Protein AF-0000000085249997 (afdb_homodimer)

Solvent-accessible surface area (backbone atoms only — not comparable to full-atom values): 36277 Å² total; per-residue (Å²): 134,80,78,76,72,75,68,84,66,83,72,66,38,64,42,71,57,41,56,48,75,58,78,82,54,45,65,58,60,66,80,81,75,80,70,71,41,67,68,53,48,49,50,49,48,52,51,50,50,51,50,51,50,50,49,51,51,51,53,52,52,52,54,54,54,60,58,60,67,70,62,59,79,71,75,78,76,80,78,78,81,80,81,83,77,71,74,71,78,72,74,60,71,64,62,55,49,54,50,45,48,52,47,46,50,47,46,51,48,46,48,49,49,44,50,50,44,48,48,47,50,50,48,49,50,48,50,52,51,52,47,52,51,48,48,50,48,41,46,66,77,40,36,72,48,44,74,71,62,59,49,80,72,48,71,35,39,24,28,33,49,41,74,69,36,80,42,64,32,35,40,37,33,33,64,59,33,43,32,35,41,24,62,33,92,44,92,48,57,64,64,53,49,52,49,46,51,52,50,49,68,69,49,77,85,73,82,74,74,82,72,81,69,68,59,58,49,21,38,32,41,80,40,53,37,78,48,47,48,24,65,38,66,11,36,59,36,56,28,56,93,75,46,59,64,46,76,42,70,58,93,45,93,55,45,53,63,53,22,40,37,38,32,31,68,88,36,38,34,44,43,36,32,67,56,39,40,73,60,62,68,69,39,58,93,63,49,89,61,83,62,50,54,55,54,46,50,48,43,49,48,49,54,33,34,55,72,68,35,67,81,77,44,84,94,61,59,60,94,134,80,78,76,71,74,67,83,66,83,68,67,35,64,42,71,56,39,57,47,72,58,79,81,54,44,66,59,60,66,78,80,75,79,68,72,42,69,70,54,48,51,51,50,50,52,51,50,51,50,48,51,51,51,49,52,51,50,51,52,52,51,54,55,57,61,59,63,65,72,63,63,80,72,74,77,76,80,78,79,80,81,84,81,78,70,73,73,81,75,72,62,73,64,63,57,50,55,53,46,49,53,49,46,50,47,45,50,48,46,46,48,48,44,50,49,46,47,48,48,49,50,48,50,51,48,48,52,51,50,48,51,52,49,49,50,48,40,45,67,78,40,38,73,48,43,74,72,62,57,49,81,73,48,72,36,40,24,28,34,48,41,75,69,36,80,42,64,32,35,40,38,34,33,63,57,34,45,32,35,42,24,60,32,92,44,91,49,56,65,62,52,50,53,50,46,50,54,50,49,69,68,50,79,92,82,77,75,75,83,74,80,69,62,58,59,49,22,37,33,40,80,41,54,37,78,48,49,48,23,66,37,64,12,36,60,36,57,26,55,94,74,45,60,64,47,76,43,71,60,93,45,92,54,47,54,63,51,23,40,38,37,33,31,69,88,34,38,33,43,44,36,32,67,56,39,40,73,59,60,68,69,43,55,93,64,49,89,60,84,63,50,54,55,54,47,52,49,44,49,47,48,54,32,34,56,72,68,36,66,82,75,44,84,93,60,60,61,94

Radius of gyration: 37.28 Å; Cα contacts (8 Å, |Δi|>4): 793; chains: 2; bounding box: 126×103×104 Å

Organism: NCBI:txid5678

Sequence (638 aa):
MQQQQRQPGEHYVYVELLSLTYSGPAPAPAPACMDPTPDEQLRQAITHKKEMLKQKEAQQRQQLAQGAGQAHNPTSGTASGGGSFTKHLSVSAGEIFSNIKSSVSHAVLSLEKGATNVSTRTEEQMRQFEYQHDLDRFRLHFWELAEQGELLLGAYRCSAMHGGVQVNGHIQITRHYLCFFADTSSTITKTTDAVMDALASVRQPAGANPEGRHRPLGIKLVTPLVEIASIQPSVAHKTIDGQAPFFTLLPAATVCATALQVYTADKKLHQFLNFESLMSRASGALSELKASPLDQAYNYLDHAWREMVTVPLKGVEYAMQQQQRQPGEHYVYVELLSLTYSGPAPAPAPACMDPTPDEQLRQAITHKKEMLKQKEAQQRQQLAQGAGQAHNPTSGTASGGGSFTKHLSVSAGEIFSNIKSSVSHAVLSLEKGATNVSTRTEEQMRQFEYQHDLDRFRLHFWELAEQGELLLGAYRCSAMHGGVQVNGHIQITRHYLCFFADTSSTITKTTDAVMDALASVRQPAGANPEGRHRPLGIKLVTPLVEIASIQPSVAHKTIDGQAPFFTLLPAATVCATALQVYTADKKLHQFLNFESLMSRASGALSELKASPLDQAYNYLDHAWREMVTVPLKGVEYA

InterPro domains:
  IPR004182 GRAM domain [SM00568] (136-235)
  IPR011993 PH-like domain superfamily [G3DSA:2.30.29.30] (136-291)

Nearest PDB structures (foldseek):
  4tyz-assembly2_B  TM=8.347E-01  e=3.926E-06  Leishmania infantum
  1mi1-assembly1_A  TM=5.829E-01  e=4.538E-04  Homo sapiens
  5oc7-assembly3_D  TM=5.151E-01  e=1.173E-03  Homo sapiens
  5oc7-assembly3_A  TM=5.245E-01  e=5.016E-03  Homo sapiens
  3mpx-assembly1_A  TM=5.333E-01  e=6.131E-01  Homo sapiens

Foldseek 3Di:
DDPPPPDPPLPFAADAFAFDFDDDFAAAADPFDPDDAPVVLVVVVVVVVVVVVVVVVVVVVVVVVVVVVVPPPPPPDDDDDDDDDPPPCPVDPPVVVVVCVVVVVVVVVVVVCCVVVCVVVVLVVVVVVQVVVVVVVCCVPVVVCVVVPWDWDDKWWWWWDGPFDIATWMWIDTLWKTKTKGFPVPPCVVVVVVVVVVVVVVDDPDDDDPPCPSPNRTYMHIGTLLFWQYKAQWAFAQDPPRGRTDIDGDPDPPDDGFKMWIAGQVRTIIIIGDIDDPCCVPVPPNDPDPDGSVRSVVNSSSVSSCVVAPPNHPPGGHD/DDPPPPDPPLPFAADAFAFDFDDDFAAAADPFDPDDAPVVLVVVVVVVVVVVVVVVVVVVVVVVVVVVVPPPPPPPDDPDDDDDPPPDCPVDPPVVVVVCVVVVVVVVVVVVCCVVVVLVVVLVVVVVVQVVVVVVVCCVPVVVCVVVVWDWDDKWWWWWDGPFDIATWMWTDTLWKIKTKGFVVPVVVVVVVVVVVVVVVPDDDDDDDPPPPSPNRTYMHIGTLLFWQYKAQWAFAQDPPRGRTDIDGDPDPPDDGFKMWIAGQVRTIIIIGDIDDPCCVPVPPNDPDPDGSVRSVVNSSSVSSCVVAPPNHPPGGHD

pLDDT: mean 72.89, std 25.73, range [22.3, 98.69]

Secondary structure (DSSP, 8-state):
------------EEEEP--EE--SPBPPPPPPP-SPPHHHHHHHHHHHHHHHHHHHHHHHHHHHHHHHTTS---------------------HHHHHHHHHHHHHHHHHHHHHHHHHHHHHHHHHHHHHHHHHHHHHHHHH-HHHHHTTPPEEEEEEEEEEETTEEEEEEEEEESSEEEEEEETTSTTHHHHHHHHHHHHHHS------SS----EEEEEEEEEGGGEEEEEEEEEE-BGGGPPPEEEE-SSTTBPP-EEEEEETTSEEEEEEEEE-HHHHHHGGG-S--S-HHHHHHHHHHHHHHHHS-SSPTT--B-/------------EEEEP--EE--SPBPPPPPPP-SPPHHHHHHHHHHHHHHHHHHHHHHHHHHHHHHHTTS---------------------THHHHHHHHHHHHHHHHHHHHHHHHHHHHHHHHHHHHHHHHHHHHHHHH-HHHHHTTPPEEEEEEEEEEETTEEEEEEEEEESSEEEEEEETTSTTHHHHHHHHHHHHHHS--S-S-SS----EEEEEEEEEGGGEEEEEEEEEE-BGGGPPPEEEE-SSTTBPP-EEEEEETTSEEEEEEEEE-HHHHHHGGG-S--S-HHHHHHHHHHHHHHHHS-SSPTT--B-

Structure (mmCIF, N/CA/C/O backbone):
data_AF-0000000085249997-model_v1
#
loop_
_entity.id
_entity.type
_entity.pdbx_description
1 polymer 'GRAM domain-containing protein'
#
loop_
_atom_site.group_PDB
_atom_site.id
_atom_site.type_symbol
_atom_site.label_atom_id
_atom_site.label_alt_id
_atom_site.label_comp_id
_atom_site.label_asym_id
_atom_site.label_entity_id
_atom_site.label_seq_id
_atom_site.pdbx_PDB_ins_code
_atom_site.Cartn_x
_atom_site.Cartn_y
_atom_site.Cartn_z
_atom_site.occupancy
_atom_site.B_iso_or_equiv
_atom_site.auth_seq_id
_atom_site.auth_comp_id
_atom_site.auth_asym_id
_atom_site.auth_atom_id
_atom_site.pdbx_PDB_model_num
ATOM 1 N N . MET A 1 1 ? -9.969 60.281 6.465 1 24.48 1 MET A N 1
ATOM 2 C CA . MET A 1 1 ? -9.508 58.938 6.141 1 24.48 1 MET A CA 1
ATOM 3 C C . MET A 1 1 ? -10.641 57.906 6.293 1 24.48 1 MET A C 1
ATOM 5 O O . MET A 1 1 ? -11.141 57.688 7.398 1 24.48 1 MET A O 1
ATOM 9 N N . GLN A 1 2 ? -11.523 57.719 5.359 1 28.5 2 GLN A N 1
ATOM 10 C CA . GLN A 1 2 ? -12.766 56.969 5.328 1 28.5 2 GLN A CA 1
ATOM 11 C C . GLN A 1 2 ? -12.516 55.5 5.551 1 28.5 2 GLN A C 1
ATOM 13 O O . GLN A 1 2 ? -11.594 54.906 4.965 1 28.5 2 GLN A O 1
ATOM 18 N N . GLN A 1 3 ? -12.812 54.906 6.738 1 28.53 3 GLN A N 1
ATOM 19 C CA . GLN A 1 3 ? -12.781 53.5 7.129 1 28.53 3 GLN A CA 1
ATOM 20 C C . GLN A 1 3 ? -13.453 52.625 6.07 1 28.53 3 GLN A C 1
ATOM 22 O O . GLN A 1 3 ? -14.641 52.75 5.801 1 28.53 3 GLN A O 1
ATOM 27 N N . GLN A 1 4 ? -12.797 52.344 4.941 1 31.59 4 GLN A N 1
ATOM 28 C CA . GLN A 1 4 ? -13.367 51.406 3.986 1 31.59 4 GLN A CA 1
ATOM 29 C C . GLN A 1 4 ? -14.008 50.219 4.703 1 31.59 4 GLN A C 1
ATOM 31 O O . GLN A 1 4 ? -13.336 49.5 5.422 1 31.59 4 GLN A O 1
ATOM 36 N N . GLN A 1 5 ? -15.227 50.281 5.113 1 32.47 5 GLN A N 1
ATOM 37 C CA . GLN A 1 5 ? -16.078 49.188 5.594 1 32.47 5 GLN A CA 1
ATOM 38 C C . GLN A 1 5 ? -15.867 47.906 4.781 1 32.47 5 GLN A C 1
ATOM 40 O O . GLN A 1 5 ? -16.094 47.906 3.568 1 32.47 5 GLN A O 1
ATOM 45 N N . ARG A 1 6 ? -14.867 47.125 5.109 1 37.16 6 ARG A N 1
ATOM 46 C CA . ARG A 1 6 ? -14.695 45.812 4.488 1 37.16 6 ARG A CA 1
ATOM 47 C C . ARG A 1 6 ? -16.047 45.125 4.25 1 37.16 6 ARG A C 1
ATOM 49 O O . ARG A 1 6 ? -16.938 45.188 5.105 1 37.16 6 ARG A O 1
ATOM 56 N N . GLN A 1 7 ? -16.578 45.188 3.039 1 36.66 7 GLN A N 1
ATOM 57 C CA . GLN A 1 7 ? -17.734 44.438 2.605 1 36.66 7 GLN A CA 1
ATOM 58 C C . GLN A 1 7 ? -17.828 43.094 3.332 1 36.66 7 GLN A C 1
ATOM 60 O O . GLN A 1 7 ? -16.797 42.5 3.693 1 36.66 7 GLN A O 1
ATOM 65 N N . PRO A 1 8 ? -18.891 42.812 4.031 1 36.88 8 PRO A N 1
ATOM 66 C CA . PRO A 1 8 ? -19.125 41.531 4.668 1 36.88 8 PRO A CA 1
ATOM 67 C C . PRO A 1 8 ? -18.641 40.344 3.818 1 36.88 8 PRO A C 1
ATOM 69 O O . PRO A 1 8 ? -19.047 40.219 2.664 1 36.88 8 PRO A O 1
ATOM 72 N N . GLY A 1 9 ? -17.328 40.031 3.646 1 37.44 9 GLY A N 1
ATOM 73 C CA . GLY A 1 9 ? -16.766 38.938 2.906 1 37.44 9 GLY A CA 1
ATOM 74 C C . GLY A 1 9 ? -17.703 37.75 2.818 1 37.44 9 GLY A C 1
ATOM 75 O O . GLY A 1 9 ? -18.594 37.594 3.656 1 37.44 9 GLY A O 1
ATOM 76 N N . GLU A 1 10 ? -18.172 37.375 1.608 1 43.97 10 GLU A N 1
ATOM 77 C CA . GLU A 1 10 ? -18.922 36.156 1.321 1 43.97 10 GLU A CA 1
ATOM 78 C C . GLU A 1 10 ? -18.578 35.031 2.318 1 43.97 10 GLU A C 1
ATOM 80 O O . GLU A 1 10 ? -17.438 34.594 2.389 1 43.97 10 GLU A O 1
ATOM 85 N N . HIS A 1 11 ? -19.094 35.094 3.512 1 48.47 11 HIS A N 1
ATOM 86 C CA . HIS A 1 11 ? -18.938 34.062 4.551 1 48.47 11 HIS A CA 1
ATOM 87 C C . HIS A 1 11 ? -19.172 32.688 3.992 1 48.47 11 HIS A C 1
ATOM 89 O O . HIS A 1 11 ? -20.25 32.375 3.467 1 48.47 11 HIS A O 1
ATOM 95 N N . TYR A 1 12 ? -18.203 32.125 3.381 1 56.78 12 TYR A N 1
ATOM 96 C CA . TYR A 1 12 ? -18.281 30.734 2.926 1 56.78 12 TYR A CA 1
ATOM 97 C C . TYR A 1 12 ? -18.828 29.828 4.02 1 56.78 12 TYR A C 1
ATOM 99 O O . TYR A 1 12 ? -18.578 30.047 5.207 1 56.78 12 TYR A O 1
ATOM 107 N N . VAL A 1 13 ? -20.016 29.234 3.748 1 67.31 13 VAL A N 1
ATOM 108 C CA . VAL A 1 13 ? -20.609 28.281 4.668 1 67.31 13 VAL A CA 1
ATOM 109 C C . VAL A 1 13 ? -19.922 26.922 4.543 1 67.31 13 VAL A C 1
ATOM 111 O O . VAL A 1 13 ? -19.797 26.391 3.439 1 67.31 13 VAL A O 1
ATOM 114 N N . TYR A 1 14 ? -19.141 26.578 5.602 1 77.75 14 TYR A N 1
ATOM 115 C CA . TYR A 1 14 ? -18.469 25.297 5.621 1 77.75 14 TYR A CA 1
ATOM 116 C C . TYR A 1 14 ? -19.25 24.281 6.445 1 77.75 14 TYR A C 1
ATOM 118 O O . TYR A 1 14 ? -19.922 24.641 7.406 1 77.75 14 TYR A O 1
ATOM 126 N N . VAL A 1 15 ? -19.266 23.062 5.902 1 82.38 15 VAL A N 1
ATOM 127 C CA . VAL A 1 15 ? -19.734 21.938 6.711 1 82.38 15 VAL A CA 1
ATOM 128 C C . VAL A 1 15 ? -18.562 21.312 7.457 1 82.38 15 VAL A C 1
ATOM 130 O O . VAL A 1 15 ? -17.453 21.219 6.918 1 82.38 15 VAL A O 1
ATOM 133 N N . GLU A 1 16 ? -18.812 20.891 8.633 1 89.31 16 GLU A N 1
ATOM 134 C CA . GLU A 1 16 ? -17.766 20.266 9.445 1 89.31 16 GLU A CA 1
ATOM 135 C C . GLU A 1 16 ? -17.438 18.875 8.938 1 89.31 16 GLU A C 1
ATOM 137 O O . GLU A 1 16 ? -18.344 18.109 8.57 1 89.31 16 GLU A O 1
ATOM 142 N N . LEU A 1 17 ? -16.203 18.578 8.836 1 91 17 LEU A N 1
ATOM 143 C CA . LEU A 1 17 ? -15.773 17.219 8.477 1 91 17 LEU A CA 1
ATOM 144 C C . LEU A 1 17 ? -16.359 16.203 9.438 1 91 17 LEU A C 1
ATOM 146 O O . LEU A 1 17 ? -16.266 16.344 10.656 1 91 17 LEU A O 1
ATOM 150 N N . LEU A 1 18 ? -16.984 15.211 8.906 1 89.25 18 LEU A N 1
ATOM 151 C CA . LEU A 1 18 ? -17.562 14.141 9.711 1 89.25 18 LEU A CA 1
ATOM 152 C C . LEU A 1 18 ? -16.516 13.086 10.055 1 89.25 18 LEU A C 1
ATOM 154 O O . LEU A 1 18 ? -16.141 12.281 9.195 1 89.25 18 LEU A O 1
ATOM 158 N N . SER A 1 19 ? -16.062 13.172 11.258 1 90 19 SER A N 1
ATOM 159 C CA . SER A 1 19 ? -15.062 12.227 11.727 1 90 19 SER A CA 1
ATOM 160 C C . SER A 1 19 ? -15.719 10.969 12.305 1 90 19 SER A C 1
ATOM 162 O O . SER A 1 19 ? -16.906 10.977 12.625 1 90 19 SER A O 1
ATOM 164 N N . LEU A 1 20 ? -14.953 9.938 12.438 1 92.75 20 LEU A N 1
ATOM 165 C CA . LEU A 1 20 ? -15.391 8.719 13.102 1 92.75 20 LEU A CA 1
ATOM 166 C C . LEU A 1 20 ? -15.281 8.852 14.617 1 92.75 20 LEU A C 1
ATOM 168 O O . LEU A 1 20 ? -14.633 9.773 15.117 1 92.75 20 LEU A O 1
ATOM 172 N N . THR A 1 21 ? -16.047 8.023 15.273 1 95.06 21 THR A N 1
ATOM 173 C CA . THR A 1 21 ? -15.914 7.902 16.719 1 95.06 21 THR A CA 1
ATOM 174 C C . THR A 1 21 ? -15.219 6.594 17.094 1 95.06 21 THR A C 1
ATOM 176 O O . THR A 1 21 ? -15.523 5.543 16.531 1 95.06 21 THR A O 1
ATOM 179 N N . TYR A 1 22 ? -14.227 6.676 17.891 1 94.44 22 TYR A N 1
ATOM 180 C CA . TYR A 1 22 ? -13.57 5.445 18.312 1 94.44 22 TYR A CA 1
ATOM 181 C C . TYR A 1 22 ? -14.023 5.027 19.703 1 94.44 22 TYR A C 1
ATOM 183 O O . TYR A 1 22 ? -14.414 5.871 20.516 1 94.44 22 TYR A O 1
ATOM 191 N N . SER A 1 23 ? -14.008 3.672 19.812 1 93.25 23 SER A N 1
ATOM 192 C CA . SER A 1 23 ? -14.391 3.092 21.094 1 93.25 23 SER A CA 1
ATOM 193 C C . SER A 1 23 ? -13.172 2.541 21.844 1 93.25 23 SER A C 1
ATOM 195 O O . SER A 1 23 ? -12.18 2.162 21.219 1 93.25 23 SER A O 1
ATOM 197 N N . GLY A 1 24 ? -13.227 2.59 23.203 1 94.19 24 GLY A N 1
ATOM 198 C CA . GLY A 1 24 ? -12.125 2.061 23.984 1 94.19 24 GLY A CA 1
ATOM 199 C C . GLY A 1 24 ? -11.008 3.066 24.188 1 94.19 24 GLY A C 1
ATOM 200 O O . GLY A 1 24 ? -11.211 4.27 24.031 1 94.19 24 GLY A O 1
ATOM 201 N N . PRO A 1 25 ? -9.836 2.564 24.641 1 97.12 25 PRO A N 1
ATOM 202 C CA . PRO A 1 25 ? -8.719 3.473 24.906 1 97.12 25 PRO A CA 1
ATOM 203 C C . PRO A 1 25 ? -8.055 3.963 23.609 1 97.12 25 PRO A C 1
ATOM 205 O O . PRO A 1 25 ? -8.117 3.285 22.578 1 97.12 25 PRO A O 1
ATOM 208 N N . ALA A 1 26 ? -7.52 5.168 23.625 1 97.56 26 ALA A N 1
ATOM 209 C CA . ALA A 1 26 ? -6.723 5.676 22.5 1 97.56 26 ALA A CA 1
ATOM 210 C C . ALA A 1 26 ? -5.387 4.945 22.406 1 97.56 26 ALA A C 1
ATOM 212 O O . ALA A 1 26 ? -4.848 4.488 23.422 1 97.56 26 ALA A O 1
ATOM 213 N N . PRO A 1 27 ? -4.879 4.754 21.219 1 97.81 27 PRO A N 1
ATOM 214 C CA . PRO A 1 27 ? -3.533 4.188 21.109 1 97.81 27 PRO A CA 1
ATOM 215 C C . PRO A 1 27 ? -2.477 5.055 21.797 1 97.81 27 PRO A C 1
ATOM 217 O O . PRO A 1 27 ? -2.557 6.285 21.75 1 97.81 27 PRO A O 1
ATOM 220 N N . ALA A 1 28 ? -1.538 4.449 22.375 1 97.38 28 ALA A N 1
ATOM 221 C CA . ALA A 1 28 ? -0.458 5.18 23.047 1 97.38 28 ALA A CA 1
ATOM 222 C C . ALA A 1 28 ? 0.344 6 22.031 1 97.38 28 ALA A C 1
ATOM 224 O O . ALA A 1 28 ? 0.698 5.504 20.969 1 97.38 28 ALA A O 1
ATOM 225 N N . PRO A 1 29 ? 0.607 7.258 22.375 1 96.81 29 PRO A N 1
ATOM 226 C CA . PRO A 1 29 ? 1.409 8.078 21.453 1 96.81 29 PRO A CA 1
ATOM 227 C C . PRO A 1 29 ? 2.805 7.504 21.219 1 96.81 29 PRO A C 1
ATOM 229 O O . PRO A 1 29 ? 3.398 6.926 22.141 1 96.81 29 PRO A O 1
ATOM 232 N N . ALA A 1 30 ? 3.27 7.629 20.016 1 93.94 30 ALA A N 1
ATOM 233 C CA . ALA A 1 30 ? 4.641 7.242 19.688 1 93.94 30 ALA A CA 1
ATOM 234 C C . ALA A 1 30 ? 5.648 8.141 20.406 1 93.94 30 ALA A C 1
ATOM 236 O O . ALA A 1 30 ? 5.297 9.219 20.875 1 93.94 30 ALA A O 1
ATOM 237 N N . PRO A 1 31 ? 6.859 7.652 20.5 1 93.25 31 PRO A N 1
ATOM 238 C CA . PRO A 1 31 ? 7.891 8.539 21.047 1 93.25 31 PRO A CA 1
ATOM 239 C C . PRO A 1 31 ? 8.039 9.836 20.25 1 93.25 31 PRO A C 1
ATOM 241 O O . PRO A 1 31 ? 7.711 9.875 19.062 1 93.25 31 PRO A O 1
ATOM 244 N N . ALA A 1 32 ? 8.516 10.82 20.906 1 96 32 ALA A N 1
ATOM 245 C CA . ALA A 1 32 ? 8.641 12.141 20.281 1 96 32 ALA A CA 1
ATOM 246 C C . ALA A 1 32 ? 9.539 12.086 19.047 1 96 32 ALA A C 1
ATOM 248 O O . ALA A 1 32 ? 10.57 11.406 19.047 1 96 32 ALA A O 1
ATOM 249 N N . CYS A 1 33 ? 9.086 12.766 18.078 1 94.5 33 CYS A N 1
ATOM 250 C CA . CYS A 1 33 ? 9.93 12.945 16.906 1 94.5 33 CYS A CA 1
ATOM 251 C C . CYS A 1 33 ? 11.164 13.773 17.234 1 94.5 33 CYS A C 1
ATOM 253 O O . CYS A 1 33 ? 11.047 14.938 17.656 1 94.5 33 CYS A O 1
ATOM 255 N N . MET A 1 34 ? 12.281 13.273 16.984 1 92.19 34 MET A N 1
ATOM 256 C CA . MET A 1 34 ? 13.516 13.945 17.375 1 92.19 34 MET A CA 1
ATOM 257 C C . MET A 1 34 ? 14.133 14.688 16.188 1 92.19 34 MET A C 1
ATOM 259 O O . MET A 1 34 ? 15.023 15.516 16.375 1 92.19 34 MET A O 1
ATOM 263 N N . ASP A 1 35 ? 13.727 14.43 15.062 1 92.19 35 ASP A N 1
ATOM 264 C CA . ASP A 1 35 ? 14.227 15.133 13.883 1 92.19 35 ASP A CA 1
ATOM 265 C C . ASP A 1 35 ? 13.805 16.609 13.898 1 92.19 35 ASP A C 1
ATOM 267 O O . ASP A 1 35 ? 12.672 16.922 14.273 1 92.19 35 ASP A O 1
ATOM 271 N N . PRO A 1 36 ? 14.695 17.422 13.461 1 93.38 36 PRO A N 1
ATOM 272 C CA . PRO A 1 36 ? 14.266 18.828 13.328 1 93.38 36 PRO A CA 1
ATOM 273 C C . PRO A 1 36 ? 13.094 19 12.367 1 93.38 36 PRO A C 1
ATOM 275 O O . PRO A 1 36 ? 12.891 18.156 11.484 1 93.38 36 PRO A O 1
ATOM 278 N N . THR A 1 37 ? 12.344 20.062 12.578 1 93.31 37 THR A N 1
ATOM 279 C CA . THR A 1 37 ? 11.234 20.344 11.672 1 93.31 37 THR A CA 1
ATOM 280 C C . THR A 1 37 ? 11.742 20.594 10.258 1 93.31 37 THR A C 1
ATOM 282 O O . THR A 1 37 ? 12.914 20.906 10.062 1 93.31 37 THR A O 1
ATOM 285 N N . PRO A 1 38 ? 10.875 20.406 9.32 1 87.94 38 PRO A N 1
ATOM 286 C CA . PRO A 1 38 ? 11.289 20.625 7.938 1 87.94 38 PRO A CA 1
ATOM 287 C C . PRO A 1 38 ? 11.883 22.016 7.707 1 87.94 38 PRO A C 1
ATOM 289 O O . PRO A 1 38 ? 12.844 22.156 6.949 1 87.94 38 PRO A O 1
ATOM 292 N N . ASP A 1 39 ? 11.344 23.031 8.32 1 86.25 39 ASP A N 1
ATOM 293 C CA . ASP A 1 39 ? 11.898 24.375 8.211 1 86.25 39 ASP A CA 1
ATOM 294 C C . ASP A 1 39 ? 13.32 24.438 8.766 1 86.25 39 ASP A C 1
ATOM 296 O O . ASP A 1 39 ? 14.195 25.062 8.18 1 86.25 39 ASP A O 1
ATOM 300 N N . GLU A 1 40 ? 13.484 23.828 9.852 1 89 40 GLU A N 1
ATOM 301 C CA . GLU A 1 40 ? 14.805 23.797 10.477 1 89 40 GLU A CA 1
ATOM 302 C C . GLU A 1 40 ? 15.812 23.047 9.602 1 89 40 GLU A C 1
ATOM 304 O O . GLU A 1 40 ? 16.969 23.469 9.477 1 89 40 GLU A O 1
ATOM 309 N N . GLN A 1 41 ? 15.344 22 9.086 1 87 41 GLN A N 1
ATOM 310 C CA . GLN A 1 41 ? 16.203 21.219 8.195 1 87 41 GLN A CA 1
ATOM 311 C C . GLN A 1 41 ? 16.609 22.047 6.98 1 87 41 GLN A C 1
ATOM 313 O O . GLN A 1 41 ? 17.766 21.969 6.543 1 87 41 GLN A O 1
ATOM 318 N N . LEU A 1 42 ? 15.703 22.703 6.457 1 81.75 42 LEU A N 1
ATOM 319 C CA . LEU A 1 42 ? 15.984 23.547 5.301 1 81.75 42 LEU A CA 1
ATOM 320 C C . LEU A 1 42 ? 16.984 24.641 5.66 1 81.75 42 LEU A C 1
ATOM 322 O O . LEU A 1 42 ? 17.922 24.906 4.895 1 81.75 42 LEU A O 1
ATOM 326 N N . ARG A 1 43 ? 16.828 25.281 6.77 1 83.69 43 ARG A N 1
ATOM 327 C CA . ARG A 1 43 ? 17.75 26.312 7.227 1 83.69 43 ARG A CA 1
ATOM 328 C C . ARG A 1 43 ? 19.156 25.766 7.41 1 83.69 43 ARG A C 1
ATOM 330 O O . ARG A 1 43 ? 20.141 26.406 7.02 1 83.69 43 ARG A O 1
ATOM 337 N N . GLN A 1 44 ? 19.141 24.609 7.941 1 85.5 44 GLN A N 1
ATOM 338 C CA . GLN A 1 44 ? 20.438 23.969 8.141 1 85.5 44 GLN A CA 1
ATOM 339 C C . GLN A 1 44 ? 21.109 23.656 6.809 1 85.5 44 GLN A C 1
ATOM 341 O O . GLN A 1 44 ? 22.312 23.812 6.664 1 85.5 44 GLN A O 1
ATOM 346 N N . ALA A 1 45 ? 20.312 23.25 5.93 1 81.31 45 ALA A N 1
ATOM 347 C CA . ALA A 1 45 ? 20.844 22.922 4.613 1 81.31 45 ALA A CA 1
ATOM 348 C C . ALA A 1 45 ? 21.391 24.156 3.908 1 81.31 45 ALA A C 1
ATOM 350 O O . ALA A 1 45 ? 22.453 24.109 3.273 1 81.31 45 ALA A O 1
ATOM 351 N N . ILE A 1 46 ? 20.781 25.219 3.996 1 76.81 46 ILE A N 1
ATOM 352 C CA . ILE A 1 46 ? 21.203 26.469 3.379 1 76.81 46 ILE A CA 1
ATOM 353 C C . ILE A 1 46 ? 22.484 26.969 4.035 1 76.81 46 ILE A C 1
ATOM 355 O O . ILE A 1 46 ? 23.406 27.422 3.35 1 76.81 46 ILE A O 1
ATOM 359 N N . THR A 1 47 ? 22.453 26.844 5.324 1 83.06 47 THR A N 1
ATOM 360 C CA . THR A 1 47 ? 23.625 27.281 6.055 1 83.06 47 THR A CA 1
ATOM 361 C C . THR A 1 47 ? 24.844 26.438 5.672 1 83.06 47 THR A C 1
ATOM 363 O O . THR A 1 47 ? 25.938 26.969 5.473 1 83.06 47 THR A O 1
ATOM 366 N N . HIS A 1 48 ? 24.594 25.188 5.578 1 83.94 48 HIS A N 1
ATOM 367 C CA . HIS A 1 48 ? 25.688 24.281 5.203 1 83.94 48 HIS A CA 1
ATOM 368 C C . HIS A 1 48 ? 26.188 24.594 3.797 1 83.94 48 HIS A C 1
ATOM 370 O O . HIS A 1 48 ? 27.391 24.594 3.557 1 83.94 48 HIS A O 1
ATOM 376 N N . LYS A 1 49 ? 25.328 24.766 2.928 1 77.81 49 LYS A N 1
ATOM 377 C CA . LYS A 1 49 ? 25.703 25.094 1.554 1 77.81 49 LYS A CA 1
ATOM 378 C C . LYS A 1 49 ? 26.469 26.406 1.488 1 77.81 49 LYS A C 1
ATOM 380 O O . LYS A 1 49 ? 27.453 26.516 0.745 1 77.81 49 LYS A O 1
ATOM 385 N N . LYS A 1 50 ? 26.109 27.312 2.225 1 80.5 50 LYS A N 1
ATOM 386 C CA . LYS A 1 50 ? 26.797 28.594 2.273 1 80.5 50 LYS A CA 1
ATOM 387 C C . LYS A 1 50 ? 28.203 28.438 2.844 1 80.5 50 LYS A C 1
ATOM 389 O O . LYS A 1 50 ? 29.141 29.062 2.348 1 80.5 50 LYS A O 1
ATOM 394 N N . GLU A 1 51 ? 28.234 27.641 3.814 1 84.88 51 GLU A N 1
ATOM 395 C CA . GLU A 1 51 ? 29.547 27.391 4.414 1 84.88 51 GLU A CA 1
ATOM 396 C C . GLU A 1 51 ? 30.469 26.672 3.439 1 84.88 51 GLU A C 1
ATOM 398 O O . GLU A 1 51 ? 31.656 27 3.35 1 84.88 51 GLU A O 1
ATOM 403 N N . MET A 1 52 ? 29.922 25.797 2.793 1 83.94 52 MET A N 1
ATOM 404 C CA . MET A 1 52 ? 30.703 25.062 1.805 1 83.94 52 MET A CA 1
ATOM 405 C C . MET A 1 52 ? 31.156 25.984 0.682 1 83.94 52 MET A C 1
ATOM 407 O O . MET A 1 52 ? 32.312 25.891 0.214 1 83.94 52 MET A O 1
ATOM 411 N N . LEU A 1 53 ? 30.375 26.828 0.246 1 78.69 53 LEU A N 1
ATOM 412 C CA . LEU A 1 53 ? 30.719 27.812 -0.786 1 78.69 53 LEU A CA 1
ATOM 413 C C . LEU A 1 53 ? 31.781 28.766 -0.292 1 78.69 53 LEU A C 1
ATOM 415 O O . LEU A 1 53 ? 32.719 29.109 -1.036 1 78.69 53 LEU A O 1
ATOM 419 N N . LYS A 1 54 ? 31.656 29.125 0.938 1 83.06 54 LYS A N 1
ATOM 420 C CA . LYS A 1 54 ? 32.656 30.016 1.533 1 83.06 54 LYS A CA 1
ATOM 421 C C . LYS A 1 54 ? 34.031 29.328 1.623 1 83.06 54 LYS A C 1
ATOM 423 O O . LYS A 1 54 ? 35.062 29.938 1.354 1 83.06 54 LYS A O 1
ATOM 428 N N . GLN A 1 55 ? 33.906 28.062 1.953 1 84.31 55 GLN A N 1
ATOM 429 C CA . GLN A 1 55 ? 35.156 27.297 2.043 1 84.31 55 GLN A CA 1
ATOM 430 C C . GLN A 1 55 ? 35.812 27.125 0.669 1 84.31 55 GLN A C 1
ATOM 432 O O . GLN A 1 55 ? 37.031 27.25 0.528 1 84.31 55 GLN A O 1
ATOM 437 N N . LYS A 1 56 ? 35.031 26.844 -0.223 1 78.88 56 LYS A N 1
ATOM 438 C CA . LYS A 1 56 ? 35.531 26.703 -1.584 1 78.88 56 LYS A CA 1
ATOM 439 C C . LYS A 1 56 ? 36.125 28.016 -2.098 1 78.88 56 LYS A C 1
ATOM 441 O O . LYS A 1 56 ? 37.188 28 -2.756 1 78.88 56 LYS A O 1
ATOM 446 N N . GLU A 1 57 ? 35.469 29.094 -1.846 1 81.06 57 GLU A N 1
ATOM 447 C CA . GLU A 1 57 ? 35.969 30.422 -2.225 1 81.06 57 GLU A CA 1
ATOM 448 C C . GLU A 1 57 ? 37.281 30.75 -1.51 1 81.06 57 GLU A C 1
ATOM 450 O O . GLU A 1 57 ? 38.188 31.312 -2.109 1 81.06 57 GLU A O 1
ATOM 455 N N . ALA A 1 58 ? 37.344 30.359 -0.335 1 84.62 58 ALA A N 1
ATOM 456 C CA . ALA A 1 58 ? 38.562 30.578 0.425 1 84.62 58 ALA A CA 1
ATOM 457 C C . ALA A 1 58 ? 39.719 29.75 -0.134 1 84.62 58 ALA A C 1
ATOM 459 O O . ALA A 1 58 ? 40.875 30.234 -0.232 1 84.62 58 ALA A O 1
ATOM 460 N N . GLN A 1 59 ? 39.406 28.547 -0.451 1 82.31 59 GLN A N 1
ATOM 461 C CA . GLN A 1 59 ? 40.406 27.672 -1.04 1 82.31 59 GLN A CA 1
ATOM 462 C C . GLN A 1 59 ? 40.875 28.203 -2.389 1 82.31 59 GLN A C 1
ATOM 464 O O . GLN A 1 59 ? 42.094 28.156 -2.699 1 82.31 59 GLN A O 1
ATOM 469 N N . GLN A 1 60 ? 40 28.688 -3.131 1 76.81 60 GLN A N 1
ATOM 470 C CA . GLN A 1 60 ? 40.344 29.25 -4.43 1 76.81 60 GLN A CA 1
ATOM 471 C C . GLN A 1 60 ? 41.188 30.516 -4.273 1 76.81 60 GLN A C 1
ATOM 473 O O . GLN A 1 60 ? 42.125 30.734 -5.027 1 76.81 60 GLN A O 1
ATOM 478 N N . ARG A 1 61 ? 40.906 31.312 -3.344 1 78.31 61 ARG A N 1
ATOM 479 C CA . ARG A 1 61 ? 41.656 32.531 -3.078 1 78.31 61 ARG A CA 1
ATOM 480 C C . ARG A 1 61 ? 43.062 32.188 -2.598 1 78.31 61 ARG A C 1
ATOM 482 O O . ARG A 1 61 ? 44.031 32.844 -2.99 1 78.31 61 ARG A O 1
ATOM 489 N N . GLN A 1 62 ? 43.188 31.141 -1.877 1 81.19 62 GLN A N 1
ATOM 490 C CA . GLN A 1 62 ? 44.5 30.703 -1.397 1 81.19 62 GLN A CA 1
ATOM 491 C C . GLN A 1 62 ? 45.344 30.141 -2.535 1 81.19 62 GLN A C 1
ATOM 493 O O . GLN A 1 62 ? 46.562 30.391 -2.598 1 81.19 62 GLN A O 1
ATOM 498 N N . GLN A 1 63 ? 44.75 29.438 -3.393 1 76.31 63 GLN A N 1
ATOM 499 C CA . GLN A 1 63 ? 45.469 28.891 -4.543 1 76.31 63 GLN A CA 1
ATOM 500 C C . GLN A 1 63 ? 45.906 30 -5.484 1 76.31 63 GLN A C 1
ATOM 502 O O . GLN A 1 63 ? 47.031 29.953 -6.031 1 76.31 63 GLN A O 1
ATOM 507 N N . LEU A 1 64 ? 45.156 30.969 -5.652 1 69 64 LEU A N 1
ATOM 508 C CA . LEU A 1 64 ? 45.5 32.125 -6.484 1 69 64 LEU A CA 1
ATOM 509 C C . LEU A 1 64 ? 46.594 32.938 -5.832 1 69 64 LEU A C 1
ATOM 511 O O . LEU A 1 64 ? 47.5 33.438 -6.52 1 69 64 LEU A O 1
ATOM 515 N N . ALA A 1 65 ? 46.656 33.031 -4.598 1 69.56 65 ALA A N 1
ATOM 516 C CA . ALA A 1 65 ? 47.656 33.781 -3.871 1 69.56 65 ALA A CA 1
ATOM 517 C C . ALA A 1 65 ? 49 33.062 -3.881 1 69.56 65 ALA A C 1
ATOM 519 O O . ALA A 1 65 ? 50.062 33.688 -3.953 1 69.56 65 ALA A O 1
ATOM 520 N N . GLN A 1 66 ? 48.938 31.75 -3.871 1 66.81 66 GLN A N 1
ATOM 521 C CA . GLN A 1 66 ? 50.188 30.969 -3.93 1 66.81 66 GLN A CA 1
ATOM 522 C C . GLN A 1 66 ? 50.781 30.984 -5.332 1 66.81 66 GLN A C 1
ATOM 524 O O . GLN A 1 66 ? 52 30.938 -5.496 1 66.81 66 GLN A O 1
ATOM 529 N N . GLY A 1 67 ? 50.031 31.094 -6.258 1 60.84 67 GLY A N 1
ATOM 530 C CA . GLY A 1 67 ? 50.5 31.156 -7.629 1 60.84 67 GLY A CA 1
ATOM 531 C C . GLY A 1 67 ? 51.062 32.5 -8 1 60.84 67 GLY A C 1
ATOM 532 O O . GLY A 1 67 ? 52 32.625 -8.812 1 60.84 67 GLY A O 1
ATOM 533 N N . ALA A 1 68 ? 50.719 33.594 -7.504 1 58.09 68 ALA A N 1
ATOM 534 C CA . ALA A 1 68 ? 51.188 34.938 -7.82 1 58.09 68 ALA A CA 1
ATOM 535 C C . ALA A 1 68 ? 52.531 35.219 -7.172 1 58.09 68 ALA A C 1
ATOM 537 O O . ALA A 1 68 ? 53.281 36.094 -7.625 1 58.09 68 ALA A O 1
ATOM 538 N N . GLY A 1 69 ? 52.906 34.594 -6.125 1 53.47 69 GLY A N 1
ATOM 539 C CA . GLY A 1 69 ? 54.219 34.844 -5.5 1 53.47 69 GLY A CA 1
ATOM 540 C C . GLY A 1 69 ? 55.375 34.312 -6.324 1 53.47 69 GLY A C 1
ATOM 541 O O . GLY A 1 69 ? 56.531 34.688 -6.055 1 53.47 69 GLY A O 1
ATOM 542 N N . GLN A 1 70 ? 55.156 33.281 -7.047 1 44.91 70 GLN A N 1
ATOM 543 C CA . GLN A 1 70 ? 56.375 32.781 -7.723 1 44.91 70 GLN A CA 1
ATOM 544 C C . GLN A 1 70 ? 56.688 33.656 -8.945 1 44.91 70 GLN A C 1
ATOM 546 O O . GLN A 1 70 ? 57.656 33.375 -9.656 1 44.91 70 GLN A O 1
ATOM 551 N N . ALA A 1 71 ? 55.781 34.531 -9.352 1 42.59 71 ALA A N 1
ATOM 552 C CA . ALA A 1 71 ? 56.125 35.094 -10.656 1 42.59 71 ALA A CA 1
ATOM 553 C C . ALA A 1 71 ? 57.156 36.219 -10.516 1 42.59 71 ALA A C 1
ATOM 555 O O . ALA A 1 71 ? 57.656 36.719 -11.516 1 42.59 71 ALA A O 1
ATOM 556 N N . HIS A 1 72 ? 57.406 36.812 -9.328 1 38.97 72 HIS A N 1
ATOM 557 C CA . HIS A 1 72 ? 57.875 38.156 -9.633 1 38.97 72 HIS A CA 1
ATOM 558 C C . HIS A 1 72 ? 59.344 38.125 -10.016 1 38.97 72 HIS A C 1
ATOM 560 O O . HIS A 1 72 ? 59.969 39.188 -10.141 1 38.97 72 HIS A O 1
ATOM 566 N N . ASN A 1 73 ? 60.125 37.094 -9.758 1 35.94 73 ASN A N 1
ATOM 567 C CA . ASN A 1 73 ? 61.469 37.688 -9.742 1 35.94 73 ASN A CA 1
ATOM 568 C C . ASN A 1 73 ? 61.875 38.188 -11.125 1 35.94 73 ASN A C 1
ATOM 570 O O . ASN A 1 73 ? 62.031 37.375 -12.055 1 35.94 73 ASN A O 1
ATOM 574 N N . PRO A 1 74 ? 61.406 39.344 -11.578 1 36.34 74 PRO A N 1
ATOM 575 C CA . PRO A 1 74 ? 61.781 39.906 -12.891 1 36.34 74 PRO A CA 1
ATOM 576 C C . PRO A 1 74 ? 63.281 40.062 -13.055 1 36.34 74 PRO A C 1
ATOM 578 O O . PRO A 1 74 ? 63.906 40.781 -12.289 1 36.34 74 PRO A O 1
ATOM 581 N N . THR A 1 75 ? 64.062 38.938 -13.047 1 31.53 75 THR A N 1
ATOM 582 C CA . THR A 1 75 ? 65.5 39.219 -13.258 1 31.53 75 THR A CA 1
ATOM 583 C C . THR A 1 75 ? 65.688 40.125 -14.469 1 31.53 75 THR A C 1
ATOM 585 O O . THR A 1 75 ? 64.938 40.031 -15.445 1 31.53 75 THR A O 1
ATOM 588 N N . SER A 1 76 ? 66.375 41.25 -14.336 1 32.62 76 SER A N 1
ATOM 589 C CA . SER A 1 76 ? 66.688 42.469 -15.07 1 32.62 76 SER A CA 1
ATOM 590 C C . SER A 1 76 ? 67.5 42.156 -16.312 1 32.62 76 SER A C 1
ATOM 592 O O . SER A 1 76 ? 68.062 43.031 -16.969 1 32.62 76 SER A O 1
ATOM 594 N N . GLY A 1 77 ? 67.562 40.938 -16.891 1 27.34 77 GLY A N 1
ATOM 595 C CA . GLY A 1 77 ? 68.688 40.781 -17.797 1 27.34 77 GLY A CA 1
ATOM 596 C C . GLY A 1 77 ? 68.625 41.781 -18.938 1 27.34 77 GLY A C 1
ATOM 597 O O . GLY A 1 77 ? 67.625 42.375 -19.234 1 27.34 77 GLY A O 1
ATOM 598 N N . THR A 1 78 ? 69.812 42.188 -19.328 1 31.75 78 THR A N 1
ATOM 599 C CA . THR A 1 78 ? 70.375 43.188 -20.219 1 31.75 78 THR A CA 1
ATOM 600 C C . THR A 1 78 ? 69.875 43.031 -21.641 1 31.75 78 THR A C 1
ATOM 602 O O . THR A 1 78 ? 69.5 41.906 -22.047 1 31.75 78 THR A O 1
ATOM 605 N N . ALA A 1 79 ? 69.562 44.156 -22.359 1 26.89 79 ALA A N 1
ATOM 606 C CA . ALA A 1 79 ? 68.75 44.656 -23.5 1 26.89 79 ALA A CA 1
ATOM 607 C C . ALA A 1 79 ? 69.375 44.219 -24.812 1 26.89 79 ALA A C 1
ATOM 609 O O . ALA A 1 79 ? 68.938 44.656 -25.891 1 26.89 79 ALA A O 1
ATOM 610 N N . SER A 1 80 ? 70.312 43.188 -24.797 1 26.84 80 SER A N 1
ATOM 611 C CA . SER A 1 80 ? 71.062 43.344 -26.047 1 26.84 80 SER A CA 1
ATOM 612 C C . SER A 1 80 ? 70.125 43.312 -27.25 1 26.84 80 SER A C 1
ATOM 614 O O . SER A 1 80 ? 69 42.812 -27.156 1 26.84 80 SER A O 1
ATOM 616 N N . GLY A 1 81 ? 70.562 43.844 -28.406 1 23.91 81 GLY A N 1
ATOM 617 C CA . GLY A 1 81 ? 70.062 44.5 -29.594 1 23.91 81 GLY A CA 1
ATOM 618 C C . GLY A 1 81 ? 69.125 43.625 -30.406 1 23.91 81 GLY A C 1
ATOM 619 O O . GLY A 1 81 ? 67.938 43.625 -30.156 1 23.91 81 GLY A O 1
ATOM 620 N N . GLY A 1 82 ? 69.625 43.219 -31.562 1 23.25 82 GLY A N 1
ATOM 621 C CA . GLY A 1 82 ? 69.062 43.469 -32.875 1 23.25 82 GLY A CA 1
ATOM 622 C C . GLY A 1 82 ? 68 42.469 -33.281 1 23.25 82 GLY A C 1
ATOM 623 O O . GLY A 1 82 ? 67 42.844 -33.875 1 23.25 82 GLY A O 1
ATOM 624 N N . GLY A 1 83 ? 68.5 41.188 -33.344 1 23.92 83 GLY A N 1
ATOM 625 C CA . GLY A 1 83 ? 68.125 40.438 -34.5 1 23.92 83 GLY A CA 1
ATOM 626 C C . GLY A 1 83 ? 66.625 40.125 -34.531 1 23.92 83 GLY A C 1
ATOM 627 O O . GLY A 1 83 ? 65.938 40.312 -33.562 1 23.92 83 GLY A O 1
ATOM 628 N N . SER A 1 84 ? 66.25 39.531 -35.812 1 27.48 84 SER A N 1
ATOM 629 C CA . SER A 1 84 ? 65 39.406 -36.594 1 27.48 84 SER A CA 1
ATOM 630 C C . SER A 1 84 ? 63.969 38.531 -35.875 1 27.48 84 SER A C 1
ATOM 632 O O . SER A 1 84 ? 64.312 37.719 -35.031 1 27.48 84 SER A O 1
ATOM 634 N N . PHE A 1 85 ? 62.719 38.969 -35.875 1 25.88 85 PHE A N 1
ATOM 635 C CA . PHE A 1 85 ? 61.406 38.75 -35.312 1 25.88 85 PHE A CA 1
ATOM 636 C C . PHE A 1 85 ? 60.938 37.312 -35.562 1 25.88 85 PHE A C 1
ATOM 638 O O . PHE A 1 85 ? 59.812 36.938 -35.25 1 25.88 85 PHE A O 1
ATOM 645 N N . THR A 1 86 ? 61.75 36.531 -36.438 1 22.91 86 THR A N 1
ATOM 646 C CA . THR A 1 86 ? 60.844 35.594 -37.062 1 22.91 86 THR A CA 1
ATOM 647 C C . THR A 1 86 ? 60.281 34.625 -36.062 1 22.91 86 THR A C 1
ATOM 649 O O . THR A 1 86 ? 59.969 33.469 -36.406 1 22.91 86 THR A O 1
ATOM 652 N N . LYS A 1 87 ? 60.562 34.844 -34.875 1 24.08 87 LYS A N 1
ATOM 653 C CA . LYS A 1 87 ? 60.312 33.688 -34.031 1 24.08 87 LYS A CA 1
ATOM 654 C C . LYS A 1 87 ? 58.844 33.281 -34.031 1 24.08 87 LYS A C 1
ATOM 656 O O . LYS A 1 87 ? 57.969 34.062 -33.656 1 24.08 87 LYS A O 1
ATOM 661 N N . HIS A 1 88 ? 58.562 32.406 -35.062 1 25.28 88 HIS A N 1
ATOM 662 C CA . HIS A 1 88 ? 57.25 31.766 -35.344 1 25.28 88 HIS A CA 1
ATOM 663 C C . HIS A 1 88 ? 56.688 31.141 -34.062 1 25.28 88 HIS A C 1
ATOM 665 O O . HIS A 1 88 ? 57.438 30.594 -33.25 1 25.28 88 HIS A O 1
ATOM 671 N N . LEU A 1 89 ? 55.594 31.75 -33.656 1 26.34 89 LEU A N 1
ATOM 672 C CA . LEU A 1 89 ? 54.625 31.453 -32.625 1 26.34 89 LEU A CA 1
ATOM 673 C C . LEU A 1 89 ? 54.25 29.984 -32.625 1 26.34 89 LEU A C 1
ATOM 675 O O . LEU A 1 89 ? 53.469 29.531 -33.5 1 26.34 89 LEU A O 1
ATOM 679 N N . SER A 1 90 ? 55.25 29.031 -32.781 1 27 90 SER A N 1
ATOM 680 C CA . SER A 1 90 ? 54.75 27.672 -32.656 1 27 90 SER A CA 1
ATOM 681 C C . SER A 1 90 ? 54.094 27.438 -31.312 1 27 90 SER A C 1
ATOM 683 O O . SER A 1 90 ? 54.75 27.297 -30.297 1 27 90 SER A O 1
ATOM 685 N N . VAL A 1 91 ? 53.094 28.266 -31.031 1 28.03 91 VAL A N 1
ATOM 686 C CA . VAL A 1 91 ? 52.281 28.078 -29.844 1 28.03 91 VAL A CA 1
ATOM 687 C C . V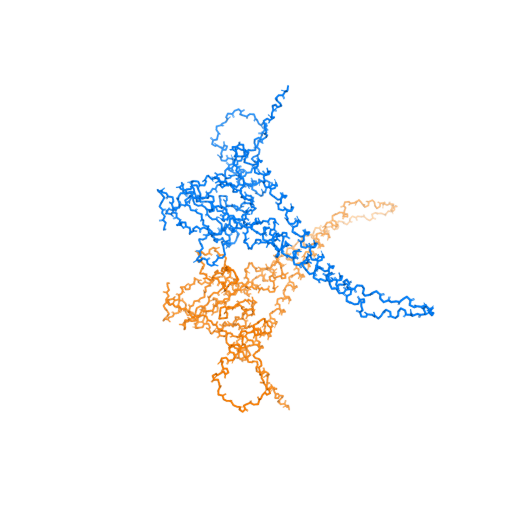AL A 1 91 ? 51.781 26.641 -29.766 1 28.03 91 VAL A C 1
ATOM 689 O O . VAL A 1 91 ? 51.094 26.156 -30.672 1 28.03 91 VAL A O 1
ATOM 692 N N . SER A 1 92 ? 52.625 25.766 -29.281 1 29.72 92 SER A N 1
ATOM 693 C CA . SER A 1 92 ? 52.344 24.344 -29.078 1 29.72 92 SER A CA 1
ATOM 694 C C . SER A 1 92 ? 51 24.141 -28.359 1 29.72 92 SER A C 1
ATOM 696 O O . SER A 1 92 ? 50.594 25 -27.578 1 29.72 92 SER A O 1
ATOM 698 N N . ALA A 1 93 ? 50.125 23.25 -28.969 1 29.75 93 ALA A N 1
ATOM 699 C CA . ALA A 1 93 ? 48.781 22.797 -28.609 1 29.75 93 ALA A CA 1
ATOM 700 C C . ALA A 1 93 ? 48.719 22.438 -27.125 1 29.75 93 ALA A C 1
ATOM 702 O O . ALA A 1 93 ? 47.625 22.266 -26.578 1 29.75 93 ALA A O 1
ATOM 703 N N . GLY A 1 94 ? 49.812 22.172 -26.531 1 29.97 94 GLY A N 1
ATOM 704 C CA . GLY A 1 94 ? 49.688 21.734 -25.141 1 29.97 94 GLY A CA 1
ATOM 705 C C . GLY A 1 94 ? 49.188 22.828 -24.219 1 29.97 94 GLY A C 1
ATOM 706 O O . GLY A 1 94 ? 48.531 22.562 -23.234 1 29.97 94 GLY A O 1
ATOM 707 N N . GLU A 1 95 ? 49.719 24.094 -24.344 1 35.06 95 GLU A N 1
ATOM 708 C CA . GLU A 1 95 ? 49.312 25.172 -23.422 1 35.06 95 GLU A CA 1
ATOM 709 C C . GLU A 1 95 ? 47.844 25.516 -23.594 1 35.06 95 GLU A C 1
ATOM 711 O O . GLU A 1 95 ? 47.219 26.031 -22.672 1 35.06 95 GLU A O 1
ATOM 716 N N . ILE A 1 96 ? 47.312 25.438 -24.812 1 34.88 96 ILE A N 1
ATOM 717 C CA . ILE A 1 96 ? 45.906 25.641 -25.016 1 34.88 96 ILE A CA 1
ATOM 718 C C . ILE A 1 96 ? 45.125 24.562 -24.281 1 34.88 96 ILE A C 1
ATOM 720 O O . ILE A 1 96 ? 44.062 24.828 -23.703 1 34.88 96 ILE A O 1
ATOM 724 N N . PHE A 1 97 ? 45.656 23.312 -24.25 1 34.84 97 PHE A N 1
ATOM 725 C CA . PHE A 1 97 ? 44.906 22.297 -23.531 1 34.84 97 PHE A CA 1
ATOM 726 C C . PHE A 1 97 ? 44.875 22.594 -22.031 1 34.84 97 PHE A C 1
ATOM 728 O O . PHE A 1 97 ? 43.875 22.359 -21.375 1 34.84 97 PHE A O 1
ATOM 735 N N . SER A 1 98 ? 46 23.094 -21.438 1 36.06 98 SER A N 1
ATOM 736 C CA . SER A 1 98 ? 45.938 23.391 -20.016 1 36.06 98 SER A CA 1
ATOM 737 C C . SER A 1 98 ? 45 24.562 -19.734 1 36.06 98 SER A C 1
ATOM 739 O O . SER A 1 98 ? 44.281 24.562 -18.719 1 36.06 98 SER A O 1
ATOM 741 N N . ASN A 1 99 ? 45 25.625 -20.594 1 34.41 99 ASN A N 1
ATOM 742 C CA . ASN A 1 99 ? 44.062 26.719 -20.375 1 34.41 99 ASN A CA 1
ATOM 743 C C . ASN A 1 99 ? 42.625 26.266 -20.641 1 34.41 99 ASN A C 1
ATOM 745 O O . ASN A 1 99 ? 41.688 26.781 -20.016 1 34.41 99 ASN A O 1
ATOM 749 N N . ILE A 1 100 ? 42.406 25.438 -21.656 1 36.56 100 ILE A N 1
ATOM 750 C CA . ILE A 1 100 ? 41.062 24.938 -21.906 1 36.56 100 ILE A CA 1
ATOM 751 C C . ILE A 1 100 ? 40.656 23.984 -20.781 1 36.56 100 ILE A C 1
ATOM 753 O O . ILE A 1 100 ? 39.469 23.953 -20.375 1 36.56 100 ILE A O 1
ATOM 757 N N . LYS A 1 101 ? 41.5 23.156 -20.219 1 36.59 101 LYS A N 1
ATOM 758 C CA . LYS A 1 101 ? 41.094 22.375 -19.078 1 36.59 101 LYS A CA 1
ATOM 759 C C . LYS A 1 101 ? 40.719 23.266 -17.891 1 36.59 101 LYS A C 1
ATOM 761 O O . LYS A 1 101 ? 39.75 23 -17.172 1 36.59 101 LYS A O 1
ATOM 766 N N . SER A 1 102 ? 41.625 24.312 -17.656 1 36.38 102 SER A N 1
ATOM 767 C CA . SER A 1 102 ? 41.25 25.203 -16.547 1 36.38 102 SER A CA 1
ATOM 768 C C . SER A 1 102 ? 39.938 25.953 -16.859 1 36.38 102 SER A C 1
ATOM 770 O O . SER A 1 102 ? 39.125 26.172 -15.969 1 36.38 102 SER A O 1
ATOM 772 N N . SER A 1 103 ? 39.812 26.422 -18.062 1 41.34 103 SER A N 1
ATOM 773 C CA . SER A 1 103 ? 38.562 27.109 -18.391 1 41.34 103 SER A CA 1
ATOM 774 C C . SER A 1 103 ? 37.375 26.141 -18.438 1 41.34 103 SER A C 1
ATOM 776 O O . SER A 1 103 ? 36.281 26.5 -18.078 1 41.34 103 SER A O 1
ATOM 778 N N . VAL A 1 104 ? 37.625 24.938 -18.969 1 42.78 104 VAL A N 1
ATOM 779 C CA . VAL A 1 104 ? 36.531 23.969 -18.969 1 42.78 104 VAL A CA 1
ATOM 780 C C . VAL A 1 104 ? 36.219 23.547 -17.531 1 42.78 104 VAL A C 1
ATOM 782 O O . VAL A 1 104 ? 35.062 23.344 -17.172 1 42.78 104 VAL A O 1
ATOM 785 N N . SER A 1 105 ? 37.281 23.438 -16.719 1 39.53 105 SER A N 1
ATOM 786 C CA . SER A 1 105 ? 37.031 23.156 -15.305 1 39.53 105 SER A CA 1
ATOM 787 C C . SER A 1 105 ? 36.25 24.297 -14.656 1 39.53 105 SER A C 1
ATOM 789 O O . SER A 1 105 ? 35.344 24.062 -13.836 1 39.53 105 SER A O 1
ATOM 791 N N . HIS A 1 106 ? 36.656 25.516 -15.039 1 38.94 106 HIS A N 1
ATOM 792 C CA . HIS A 1 106 ? 35.906 26.625 -14.484 1 38.94 106 HIS A CA 1
ATOM 793 C C . HIS A 1 106 ? 34.5 26.688 -15.094 1 38.94 106 HIS A C 1
ATOM 795 O O . HIS A 1 106 ? 33.531 27.031 -14.414 1 38.94 106 HIS A O 1
ATOM 801 N N . ALA A 1 107 ? 34.406 26.422 -16.391 1 40.69 107 ALA A N 1
ATOM 802 C CA . ALA A 1 107 ? 33.094 26.453 -17 1 40.69 107 ALA A CA 1
ATOM 803 C C . ALA A 1 107 ? 32.188 25.328 -16.469 1 40.69 107 ALA A C 1
ATOM 805 O O . ALA A 1 107 ? 31 25.516 -16.234 1 40.69 107 ALA A O 1
ATOM 806 N N . VAL A 1 108 ? 32.75 24.125 -16.328 1 43.25 108 VAL A N 1
ATOM 807 C CA . VAL A 1 108 ? 31.953 23.047 -15.742 1 43.25 108 VAL A CA 1
ATOM 808 C C . VAL A 1 108 ? 31.594 23.375 -14.297 1 43.25 108 VAL A C 1
ATOM 810 O O . VAL A 1 108 ? 30.469 23.141 -13.852 1 43.25 108 VAL A O 1
ATOM 813 N N . LEU A 1 109 ? 32.594 23.953 -13.586 1 39.84 109 LEU A N 1
ATOM 814 C CA . LEU A 1 109 ? 32.281 24.375 -12.219 1 39.84 109 LEU A CA 1
ATOM 815 C C . LEU A 1 109 ? 31.266 25.516 -12.227 1 39.84 109 LEU A C 1
ATOM 817 O O . LEU A 1 109 ? 30.375 25.578 -11.375 1 39.84 109 LEU A O 1
ATOM 821 N N . SER A 1 110 ? 31.469 26.438 -13.109 1 42.25 110 SER A N 1
ATOM 822 C CA . SER A 1 110 ? 30.5 27.5 -13.211 1 42.25 110 SER A CA 1
ATOM 823 C C . SER A 1 110 ? 29.141 26.984 -13.664 1 42.25 110 SER A C 1
ATOM 825 O O . SER A 1 110 ? 28.094 27.469 -13.219 1 42.25 110 SER A O 1
ATOM 827 N N . LEU A 1 111 ? 29.094 26.125 -14.586 1 44.59 111 LEU A N 1
ATOM 828 C CA . LEU A 1 111 ? 27.859 25.516 -15.047 1 44.59 111 LEU A CA 1
ATOM 829 C C . LEU A 1 111 ? 27.219 24.656 -13.945 1 44.59 111 LEU A C 1
ATOM 831 O O . LEU A 1 111 ? 26 24.672 -13.773 1 44.59 111 LEU A O 1
ATOM 835 N N . GLU A 1 112 ? 28.078 23.922 -13.32 1 44.59 112 GLU A N 1
ATOM 836 C CA . GLU A 1 112 ? 27.547 23.188 -12.18 1 44.59 112 GLU A CA 1
ATOM 837 C C . GLU A 1 112 ? 27.047 24.125 -11.086 1 44.59 112 GLU A C 1
ATOM 839 O O . GLU A 1 112 ? 26 23.875 -10.484 1 44.59 112 GLU A O 1
ATOM 844 N N . LYS A 1 113 ? 27.844 25.234 -10.797 1 48.62 113 LYS A N 1
ATOM 845 C CA . LYS A 1 113 ? 27.406 26.281 -9.867 1 48.62 113 LYS A CA 1
ATOM 846 C C . LYS A 1 113 ? 26.109 26.938 -10.336 1 48.62 113 LYS A C 1
ATOM 848 O O . LYS A 1 113 ? 25.234 27.219 -9.523 1 48.62 113 LYS A O 1
ATOM 853 N N . GLY A 1 114 ? 26.094 27.219 -11.586 1 42.28 114 GLY A N 1
ATOM 854 C CA . GLY A 1 114 ? 24.906 27.828 -12.156 1 42.28 114 GLY A CA 1
ATOM 855 C C . GLY A 1 114 ? 23.703 26.922 -12.125 1 42.28 114 GLY A C 1
ATOM 856 O O . GLY A 1 114 ? 22.594 27.359 -11.781 1 42.28 114 GLY A O 1
ATOM 857 N N . ALA A 1 115 ? 23.938 25.688 -12.539 1 46.78 115 ALA A N 1
ATOM 858 C CA . ALA A 1 115 ? 22.812 24.75 -12.555 1 46.78 115 ALA A CA 1
ATOM 859 C C . ALA A 1 115 ? 22.344 24.438 -11.141 1 46.78 115 ALA A C 1
ATOM 861 O O . ALA A 1 115 ? 21.125 24.375 -10.883 1 46.78 115 ALA A O 1
ATOM 862 N N . THR A 1 116 ? 23.312 24.234 -10.266 1 47.66 116 THR A N 1
ATOM 863 C CA . THR A 1 116 ? 22.953 24 -8.867 1 47.66 116 THR A CA 1
ATOM 864 C C . THR A 1 116 ? 22.344 25.25 -8.258 1 47.66 116 THR A C 1
ATOM 866 O O . THR A 1 116 ? 21.391 25.172 -7.477 1 47.66 116 THR A O 1
ATOM 869 N N . ASN A 1 117 ? 23 26.406 -8.625 1 50.31 117 ASN A N 1
ATOM 870 C CA . ASN A 1 117 ? 22.469 27.656 -8.117 1 50.31 117 ASN A CA 1
ATOM 871 C C . ASN A 1 117 ? 21.078 27.953 -8.688 1 50.31 117 ASN A C 1
ATOM 873 O O . ASN A 1 117 ? 20.188 28.438 -7.973 1 50.31 117 ASN A O 1
ATOM 877 N N . VAL A 1 118 ? 20.938 27.719 -9.969 1 49 118 VAL A N 1
ATOM 878 C CA . VAL A 1 118 ? 19.625 27.938 -10.594 1 49 118 VAL A CA 1
ATOM 879 C C . VAL A 1 118 ? 18.609 26.938 -10.023 1 49 118 VAL A C 1
ATOM 881 O O . VAL A 1 118 ? 17.484 27.312 -9.719 1 49 118 VAL A O 1
ATOM 884 N N . SER A 1 119 ? 19.172 25.766 -9.805 1 53.56 119 SER A N 1
ATOM 885 C CA . SER A 1 119 ? 18.266 24.734 -9.281 1 53.56 119 SER A CA 1
ATOM 886 C C . SER A 1 119 ? 17.859 25.031 -7.844 1 53.56 119 SER A C 1
ATOM 888 O O . SER A 1 119 ? 16.688 24.938 -7.488 1 53.56 119 SER A O 1
ATOM 890 N N . THR A 1 120 ? 18.891 25.5 -7.156 1 58.06 120 THR A N 1
ATOM 891 C CA . THR A 1 120 ? 18.609 25.812 -5.762 1 58.06 120 THR A CA 1
ATOM 892 C C . THR A 1 120 ? 17.75 27.062 -5.652 1 58.06 120 THR A C 1
ATOM 894 O O . THR A 1 120 ? 16.844 27.125 -4.824 1 58.06 120 THR A O 1
ATOM 897 N N . ARG A 1 121 ? 18.125 28.125 -6.422 1 58.34 121 ARG A N 1
ATOM 898 C CA . ARG A 1 121 ? 17.344 29.359 -6.406 1 58.34 121 ARG A CA 1
ATOM 899 C C . ARG A 1 121 ? 15.914 29.094 -6.891 1 58.34 121 ARG A C 1
ATOM 901 O O . ARG A 1 121 ? 14.953 29.625 -6.324 1 58.34 121 ARG A O 1
ATOM 908 N N . THR A 1 122 ? 15.867 28.297 -7.926 1 61.25 122 THR A N 1
ATOM 909 C CA . THR A 1 122 ? 14.562 27.953 -8.469 1 61.25 122 THR A CA 1
ATOM 910 C C . THR A 1 122 ? 13.75 27.156 -7.449 1 61.25 122 THR A C 1
ATOM 912 O O . THR A 1 122 ? 12.547 27.375 -7.285 1 61.25 122 THR A O 1
ATOM 915 N N . GLU A 1 123 ? 14.484 26.375 -6.766 1 64.69 123 GLU A N 1
ATOM 916 C CA . GLU A 1 123 ? 13.805 25.578 -5.746 1 64.69 123 GLU A CA 1
ATOM 917 C C . GLU A 1 123 ? 13.32 26.453 -4.594 1 64.69 123 GLU A C 1
ATOM 919 O O . GLU A 1 123 ? 12.211 26.266 -4.09 1 64.69 123 GLU A O 1
ATOM 924 N N . GLU A 1 124 ? 14.211 27.422 -4.25 1 69.56 124 GLU A N 1
ATOM 925 C CA . GLU A 1 124 ? 13.844 28.328 -3.168 1 69.56 124 GLU A CA 1
ATOM 926 C C . GLU A 1 124 ? 12.664 29.203 -3.564 1 69.56 124 GLU A C 1
ATOM 928 O O . GLU A 1 124 ? 11.773 29.469 -2.752 1 69.56 124 GLU A O 1
ATOM 933 N N . GLN A 1 125 ? 12.703 29.656 -4.785 1 68.5 125 GLN A N 1
ATOM 934 C CA . GLN A 1 125 ? 11.609 30.484 -5.273 1 68.5 125 GLN A CA 1
ATOM 935 C C . GLN A 1 125 ? 10.305 29.703 -5.336 1 68.5 125 GLN A C 1
ATOM 937 O O . GLN A 1 125 ? 9.242 30.219 -4.996 1 68.5 125 GLN A O 1
ATOM 942 N N . MET A 1 126 ? 10.445 28.531 -5.719 1 70.31 126 MET A N 1
ATOM 943 C CA . MET A 1 126 ? 9.258 27.672 -5.805 1 70.31 126 MET A CA 1
ATOM 944 C C . MET A 1 126 ? 8.68 27.406 -4.422 1 70.31 126 MET A C 1
ATOM 946 O O . MET A 1 126 ? 7.461 27.422 -4.242 1 70.31 126 MET A O 1
ATOM 950 N N . ARG A 1 127 ? 9.555 27.234 -3.525 1 74.5 127 ARG A N 1
ATOM 951 C CA . ARG A 1 127 ? 9.109 26.984 -2.154 1 74.5 127 ARG A CA 1
ATOM 952 C C . ARG A 1 127 ? 8.398 28.219 -1.591 1 74.5 127 ARG A C 1
ATOM 954 O O . ARG A 1 127 ? 7.387 28.078 -0.897 1 74.5 127 ARG A O 1
ATOM 961 N N . GLN A 1 128 ? 9.008 29.359 -1.901 1 75.62 128 GLN A N 1
ATOM 962 C CA . GLN A 1 128 ? 8.406 30.609 -1.431 1 75.62 128 GLN A CA 1
ATOM 963 C C . GLN A 1 128 ? 7.035 30.828 -2.059 1 75.62 128 GLN A C 1
ATOM 965 O O . GLN A 1 128 ? 6.102 31.266 -1.384 1 75.62 128 GLN A O 1
ATOM 970 N N . PHE A 1 129 ? 6.98 30.469 -3.281 1 74.56 129 PHE A N 1
ATOM 971 C CA . PHE A 1 129 ? 5.707 30.609 -3.975 1 74.56 129 PHE A CA 1
ATOM 972 C C . PHE A 1 129 ? 4.664 29.656 -3.395 1 74.56 129 PHE A C 1
ATOM 974 O O . PHE A 1 129 ? 3.52 30.047 -3.162 1 74.56 129 PHE A O 1
ATOM 981 N N . GLU A 1 130 ? 5.051 28.438 -3.129 1 76.88 130 GLU A N 1
ATOM 982 C CA . GLU A 1 130 ? 4.141 27.453 -2.559 1 76.88 130 GLU A CA 1
ATOM 983 C C . GLU A 1 130 ? 3.662 27.875 -1.173 1 76.88 130 GLU A C 1
ATOM 985 O O . GLU A 1 130 ? 2.484 27.719 -0.841 1 76.88 130 GLU A O 1
ATOM 990 N N . TYR A 1 131 ? 4.578 28.391 -0.457 1 82 131 TYR A N 1
ATOM 991 C CA . TYR A 1 131 ? 4.223 28.844 0.884 1 82 131 TYR A CA 1
ATOM 992 C C . TYR A 1 131 ? 3.229 30 0.826 1 82 131 TYR A C 1
ATOM 994 O O . TYR A 1 131 ? 2.277 30.047 1.609 1 82 131 TYR A O 1
ATOM 1002 N N . GLN A 1 132 ? 3.477 30.922 -0.078 1 83.06 132 GLN A N 1
ATOM 1003 C CA . GLN A 1 132 ? 2.564 32.062 -0.222 1 83.06 132 GLN A CA 1
ATOM 1004 C C . GLN A 1 132 ? 1.164 31.578 -0.607 1 83.06 132 GLN A C 1
ATOM 1006 O O . GLN A 1 132 ? 0.168 32.094 -0.089 1 83.06 132 GLN A O 1
ATOM 1011 N N . HIS A 1 133 ? 1.128 30.625 -1.463 1 84.44 133 HIS A N 1
ATOM 1012 C CA . HIS A 1 133 ? -0.155 30.062 -1.868 1 84.44 133 HIS A CA 1
ATOM 1013 C C . HIS A 1 133 ? -0.86 29.391 -0.692 1 84.44 133 HIS A C 1
ATOM 1015 O O . HIS A 1 133 ? -2.068 29.562 -0.512 1 84.44 133 HIS A O 1
ATOM 1021 N N . ASP A 1 134 ? -0.096 28.703 0.056 1 88.25 134 ASP A N 1
ATOM 1022 C CA . ASP A 1 134 ? -0.644 28.031 1.232 1 88.25 134 ASP A CA 1
ATOM 1023 C C . ASP A 1 134 ? -1.152 29.047 2.254 1 88.25 134 ASP A C 1
ATOM 1025 O O . ASP A 1 134 ? -2.195 28.844 2.877 1 88.25 134 ASP A O 1
ATOM 1029 N N . LEU A 1 135 ? -0.421 30.094 2.373 1 90.12 135 LEU A N 1
ATOM 1030 C CA . LEU A 1 135 ? -0.829 31.156 3.287 1 90.12 135 LEU A CA 1
ATOM 1031 C C . LEU A 1 135 ? -2.127 31.797 2.82 1 90.12 135 LEU A C 1
ATOM 1033 O O . LEU A 1 135 ? -3.008 32.094 3.633 1 90.12 135 LEU A O 1
ATOM 1037 N N . ASP A 1 136 ? -2.209 32 1.552 1 88.06 136 ASP A N 1
ATOM 1038 C CA . ASP A 1 136 ? -3.43 32.562 0.99 1 88.06 136 ASP A CA 1
ATOM 1039 C C . ASP A 1 136 ? -4.629 31.656 1.244 1 88.06 136 ASP A C 1
ATOM 1041 O O . ASP A 1 136 ? -5.707 32.125 1.604 1 88.06 136 ASP A O 1
ATOM 1045 N N . ARG A 1 137 ? -4.438 30.438 1.093 1 87.06 137 ARG A N 1
ATOM 1046 C CA . ARG A 1 137 ? -5.496 29.469 1.362 1 87.06 137 ARG A CA 1
ATOM 1047 C C . ARG A 1 137 ? -5.883 29.484 2.838 1 87.06 137 ARG A C 1
ATOM 1049 O O . ARG A 1 137 ? -7.066 29.391 3.176 1 87.06 137 ARG A O 1
ATOM 1056 N N . PHE A 1 138 ? -4.855 29.609 3.58 1 92.62 138 PHE A N 1
ATOM 1057 C CA . PHE A 1 138 ? -5.105 29.672 5.016 1 92.62 138 PHE A CA 1
ATOM 1058 C C . PHE A 1 138 ? -5.945 30.891 5.375 1 92.62 138 PHE A C 1
ATOM 1060 O O . PHE A 1 138 ? -6.934 30.766 6.105 1 92.62 138 PHE A O 1
ATOM 1067 N N . ARG A 1 139 ? -5.633 31.953 4.887 1 90.56 139 ARG A N 1
ATOM 1068 C CA . ARG A 1 139 ? -6.34 33.188 5.148 1 90.56 139 ARG A CA 1
ATOM 1069 C C . ARG A 1 139 ? -7.762 33.156 4.598 1 90.56 139 ARG A C 1
ATOM 1071 O O . ARG A 1 139 ? -8.68 33.75 5.176 1 90.56 139 ARG A O 1
ATOM 1078 N N . LEU A 1 140 ? -7.867 32.438 3.566 1 86.62 140 LEU A N 1
ATOM 1079 C CA . LEU A 1 140 ? -9.172 32.344 2.916 1 86.62 140 LEU A CA 1
ATOM 1080 C C . LEU A 1 140 ? -10.102 31.406 3.684 1 86.62 140 LEU A C 1
ATOM 1082 O O . LEU A 1 140 ? -11.234 31.766 4.004 1 86.62 140 LEU A O 1
ATOM 1086 N N . HIS A 1 141 ? -9.617 30.266 4.023 1 88.94 141 HIS A N 1
ATOM 1087 C CA . HIS A 1 141 ? -10.477 29.219 4.551 1 88.94 141 HIS A CA 1
ATOM 1088 C C . HIS A 1 141 ? -10.523 29.25 6.074 1 88.94 141 HIS A C 1
ATOM 1090 O O . HIS A 1 141 ? -11.484 28.781 6.684 1 88.94 141 HIS A O 1
ATOM 1096 N N . PHE A 1 142 ? -9.492 29.766 6.691 1 94.25 142 PHE A N 1
ATOM 1097 C CA . PHE A 1 142 ? -9.414 29.844 8.148 1 94.25 142 PHE A CA 1
ATOM 1098 C C . PHE A 1 142 ? -9.117 31.281 8.594 1 94.25 142 PHE A C 1
ATOM 1100 O O . PHE A 1 142 ? -8.219 31.5 9.406 1 94.25 142 PHE A O 1
ATOM 1107 N N . TRP A 1 143 ? -9.883 32.188 8.109 1 89.81 143 TRP A N 1
ATOM 1108 C CA . TRP A 1 143 ? -9.656 33.594 8.312 1 89.81 143 TRP A CA 1
ATOM 1109 C C . TRP A 1 143 ? -9.703 33.969 9.797 1 89.81 143 TRP A C 1
ATOM 1111 O O . TRP A 1 143 ? -8.953 34.812 10.258 1 89.81 143 TRP A O 1
ATOM 1121 N N . GLU A 1 144 ? -10.578 33.281 10.562 1 93.19 144 GLU A N 1
ATOM 1122 C CA . GLU A 1 144 ? -10.688 33.562 11.992 1 93.19 144 GLU A CA 1
ATOM 1123 C C . GLU A 1 144 ? -9.367 33.281 12.711 1 93.19 144 GLU A C 1
ATOM 1125 O O . GLU A 1 144 ? -8.953 34.031 13.578 1 93.19 144 GLU A O 1
ATOM 1130 N N . LEU A 1 145 ? -8.727 32.219 12.344 1 95.88 145 LEU A N 1
ATOM 1131 C CA . LEU A 1 145 ? -7.449 31.844 12.945 1 95.88 145 LEU A CA 1
ATOM 1132 C C . LEU A 1 145 ? -6.348 32.812 12.484 1 95.88 145 LEU A C 1
ATOM 1134 O O . LEU A 1 145 ? -5.492 33.188 13.281 1 95.88 145 LEU A O 1
ATOM 1138 N N . ALA A 1 146 ? -6.41 33.156 11.242 1 93.19 146 ALA A N 1
ATOM 1139 C CA . ALA A 1 146 ? -5.422 34.094 10.703 1 93.19 146 ALA A CA 1
ATOM 1140 C C . ALA A 1 146 ? -5.496 35.438 11.422 1 93.19 146 ALA A C 1
ATOM 1142 O O . ALA A 1 146 ? -4.465 36.031 11.75 1 93.19 146 ALA A O 1
ATOM 1143 N N . GLU A 1 147 ? -6.695 35.875 11.633 1 93.75 147 GLU A N 1
ATOM 1144 C CA . GLU A 1 147 ? -6.914 37.125 12.305 1 93.75 147 GLU A CA 1
ATOM 1145 C C . GLU A 1 147 ? -6.422 37.094 13.75 1 93.75 147 GLU A C 1
ATOM 1147 O O . GLU A 1 147 ? -6.004 38.125 14.305 1 93.75 147 GLU A O 1
ATOM 1152 N N . GLN A 1 148 ? -6.434 35.938 14.297 1 95.69 148 GLN A N 1
ATOM 1153 C CA . GLN A 1 148 ? -5.988 35.75 15.672 1 95.69 148 GLN A CA 1
ATOM 1154 C C . GLN A 1 148 ? -4.469 35.656 15.75 1 95.69 148 GLN A C 1
ATOM 1156 O O . GLN A 1 148 ? -3.9 35.562 16.844 1 95.69 148 GLN A O 1
ATOM 1161 N N . GLY A 1 149 ? -3.824 35.594 14.617 1 94.81 149 GLY A N 1
ATOM 1162 C CA . GLY A 1 149 ? -2.371 35.562 14.609 1 94.81 149 GLY A CA 1
ATOM 1163 C C . GLY A 1 149 ? -1.775 34.188 14.523 1 94.81 149 GLY A C 1
ATOM 1164 O O . GLY A 1 149 ? -0.588 34 14.797 1 94.81 149 GLY A O 1
ATOM 1165 N N . GLU A 1 150 ? -2.604 33.25 14.266 1 95.94 150 GLU A N 1
ATOM 1166 C CA . GLU A 1 150 ? -2.09 31.875 14.125 1 95.94 150 GLU A CA 1
ATOM 1167 C C . GLU A 1 150 ? -1.06 31.797 13.008 1 95.94 150 GLU A C 1
ATOM 1169 O O . GLU A 1 150 ? -1.231 32.406 11.945 1 95.94 150 GLU A O 1
ATOM 1174 N N . LEU A 1 151 ? -0.008 31.031 13.258 1 94.25 151 LEU A N 1
ATOM 1175 C CA . LEU A 1 151 ? 1.077 30.875 12.297 1 94.25 151 LEU A CA 1
ATOM 1176 C C . LEU A 1 151 ? 0.969 29.531 11.57 1 94.25 151 LEU A C 1
ATOM 1178 O O . LEU A 1 151 ? 0.843 28.484 12.211 1 94.25 151 LEU A O 1
ATOM 1182 N N . LEU A 1 152 ? 1.017 29.609 10.289 1 95.69 152 LEU A N 1
ATOM 1183 C CA . LEU A 1 152 ? 1.011 28.406 9.469 1 95.69 152 LEU A CA 1
ATOM 1184 C C . LEU A 1 152 ? 2.385 27.734 9.461 1 95.69 152 LEU A C 1
ATOM 1186 O O . LEU A 1 152 ? 3.371 28.359 9.039 1 95.69 152 LEU A O 1
ATOM 1190 N N . LEU A 1 153 ? 2.439 26.5 9.938 1 94.81 153 LEU A N 1
ATOM 1191 C CA . LEU A 1 153 ? 3.705 25.781 10 1 94.81 153 LEU A CA 1
ATOM 1192 C C . LEU A 1 153 ? 3.912 24.938 8.742 1 94.81 153 LEU A C 1
ATOM 1194 O O . LEU A 1 153 ? 5.027 24.859 8.219 1 94.81 153 LEU A O 1
ATOM 1198 N N . GLY A 1 154 ? 2.963 24.297 8.336 1 93.19 154 GLY A N 1
ATOM 1199 C CA . GLY A 1 154 ? 3.025 23.406 7.18 1 93.19 154 GLY A CA 1
ATOM 1200 C C . GLY A 1 154 ? 1.675 23.188 6.523 1 93.19 154 GLY A C 1
ATOM 1201 O O . GLY A 1 154 ? 0.636 23.312 7.176 1 93.19 154 GLY A O 1
ATOM 1202 N N . ALA A 1 155 ? 1.704 22.906 5.246 1 93.44 155 ALA A N 1
ATOM 1203 C CA . ALA A 1 155 ? 0.503 22.625 4.461 1 93.44 155 ALA A CA 1
ATOM 1204 C C . ALA A 1 155 ? 0.772 21.578 3.398 1 93.44 155 ALA A C 1
ATOM 1206 O O . ALA A 1 155 ? 1.827 21.578 2.76 1 93.44 155 ALA A O 1
ATOM 1207 N N . TYR A 1 156 ? -0.197 20.672 3.305 1 92.56 156 TYR A N 1
ATOM 1208 C CA . TYR A 1 156 ? -0.043 19.578 2.352 1 92.56 156 TYR A CA 1
ATOM 1209 C C . TYR A 1 156 ? -1.382 19.219 1.723 1 92.56 156 TYR A C 1
ATOM 1211 O O . TYR A 1 156 ? -2.422 19.281 2.381 1 92.56 156 TYR A O 1
ATOM 1219 N N . ARG A 1 157 ? -1.332 18.922 0.487 1 90.94 157 ARG A N 1
ATOM 1220 C CA . ARG A 1 157 ? -2.494 18.266 -0.107 1 90.94 157 ARG A CA 1
ATOM 1221 C C . ARG A 1 157 ? -2.666 16.844 0.439 1 90.94 157 ARG A C 1
ATOM 1223 O O . ARG A 1 157 ? -1.686 16.125 0.621 1 90.94 157 ARG A O 1
ATOM 1230 N N . CYS A 1 158 ? -3.869 16.469 0.644 1 95.38 158 CYS A N 1
ATOM 1231 C CA . CYS A 1 158 ? -4.156 15.125 1.115 1 95.38 158 CYS A CA 1
ATOM 1232 C C . CYS A 1 158 ? -5.641 14.805 0.99 1 95.38 158 CYS A C 1
ATOM 1234 O O . CYS A 1 158 ? -6.414 15.617 0.468 1 95.38 158 CYS A O 1
ATOM 1236 N N . SER A 1 159 ? -5.996 13.625 1.33 1 95.38 159 SER A N 1
ATOM 1237 C CA . SER A 1 159 ? -7.387 13.203 1.458 1 95.38 159 SER A CA 1
ATOM 1238 C C . SER A 1 159 ? -7.766 12.977 2.918 1 95.38 159 SER A C 1
ATOM 1240 O O . SER A 1 159 ? -6.906 12.664 3.746 1 95.38 159 SER A O 1
ATOM 1242 N N . ALA A 1 160 ? -9.008 13.219 3.189 1 96.38 160 ALA A N 1
ATOM 1243 C CA . ALA A 1 160 ? -9.547 12.922 4.512 1 96.38 160 ALA A CA 1
ATOM 1244 C C . ALA A 1 160 ? -10.805 12.062 4.402 1 96.38 160 ALA A C 1
ATOM 1246 O O . ALA A 1 160 ? -11.547 12.156 3.422 1 96.38 160 ALA A O 1
ATOM 1247 N N . MET A 1 161 ? -10.977 11.227 5.418 1 95.06 161 MET A N 1
ATOM 1248 C CA . MET A 1 161 ? -12.234 10.477 5.492 1 95.06 161 MET A CA 1
ATOM 1249 C C . MET A 1 161 ? -13.352 11.344 6.066 1 95.06 161 MET A C 1
ATOM 1251 O O . MET A 1 161 ? -13.18 11.961 7.117 1 95.06 161 MET A O 1
ATOM 1255 N N . HIS A 1 162 ? -14.453 11.398 5.352 1 91.69 162 HIS A N 1
ATOM 1256 C CA . HIS A 1 162 ? -15.633 12.164 5.723 1 91.69 162 HIS A CA 1
ATOM 1257 C C . HIS A 1 162 ? -16.891 11.289 5.699 1 91.69 162 HIS A C 1
ATOM 1259 O O . HIS A 1 162 ? -17.484 11.086 4.645 1 91.69 162 HIS A O 1
ATOM 1265 N N . GLY A 1 163 ? -17.234 10.773 6.859 1 87.31 163 GLY A N 1
ATOM 1266 C CA . GLY A 1 163 ? -18.391 9.898 6.914 1 87.31 163 GLY A CA 1
ATOM 1267 C C . GLY A 1 163 ? -18.234 8.648 6.07 1 87.31 163 GLY A C 1
ATOM 1268 O O . GLY A 1 163 ? -19.172 8.266 5.352 1 87.31 163 GLY A O 1
ATOM 1269 N N . GLY A 1 164 ? -17.125 8.188 5.98 1 87.5 164 GLY A N 1
ATOM 1270 C CA . GLY A 1 164 ? -16.891 6.961 5.234 1 87.5 164 GLY A CA 1
ATOM 1271 C C . GLY A 1 164 ? -16.438 7.211 3.809 1 87.5 164 GLY A C 1
ATOM 1272 O O . GLY A 1 164 ? -16.109 6.273 3.078 1 87.5 164 GLY A O 1
ATOM 1273 N N . VAL A 1 165 ? -16.422 8.391 3.43 1 88.25 165 VAL A N 1
ATOM 1274 C CA . VAL A 1 165 ? -16.031 8.758 2.072 1 88.25 165 VAL A CA 1
ATOM 1275 C C . VAL A 1 165 ? -14.734 9.562 2.111 1 88.25 165 VAL A C 1
ATOM 1277 O O . VAL A 1 165 ? -14.57 10.445 2.961 1 88.25 165 VAL A O 1
ATOM 1280 N N . GLN A 1 166 ? -13.969 9.266 1.1 1 91.44 166 GLN A N 1
ATOM 1281 C CA . GLN A 1 166 ? -12.719 10.008 0.984 1 91.44 166 GLN A CA 1
ATOM 1282 C C . GLN A 1 166 ? -12.93 11.336 0.265 1 91.44 166 GLN A C 1
ATOM 1284 O O . GLN A 1 166 ? -13.547 11.383 -0.799 1 91.44 166 GLN A O 1
ATOM 1289 N N . VAL A 1 167 ? -12.445 12.406 0.792 1 90.62 167 VAL A N 1
ATOM 1290 C CA . VAL A 1 167 ? -12.508 13.719 0.154 1 90.62 167 VAL A CA 1
ATOM 1291 C C . VAL A 1 167 ? -11.102 14.289 0.014 1 90.62 167 VAL A C 1
ATOM 1293 O O . VAL A 1 167 ? -10.289 14.203 0.941 1 90.62 167 VAL A O 1
ATOM 1296 N N . ASN A 1 168 ? -10.812 14.812 -1.11 1 91 168 ASN A N 1
ATOM 1297 C CA . ASN A 1 168 ? -9.516 15.43 -1.355 1 91 168 ASN A CA 1
ATOM 1298 C C . ASN A 1 168 ? -9.492 16.891 -0.916 1 91 168 ASN A C 1
ATOM 1300 O O . ASN A 1 168 ? -10.445 17.625 -1.163 1 91 168 ASN A O 1
ATOM 1304 N N . GLY A 1 169 ? -8.453 17.25 -0.238 1 93.5 169 GLY A N 1
ATOM 1305 C CA . GLY A 1 169 ? -8.32 18.609 0.257 1 93.5 169 GLY A CA 1
ATOM 1306 C C . GLY A 1 169 ? -6.902 18.953 0.674 1 93.5 169 GLY A C 1
ATOM 1307 O O . GLY A 1 169 ? -5.941 18.547 0.017 1 93.5 169 GLY A O 1
ATOM 1308 N N . HIS A 1 170 ? -6.918 19.859 1.692 1 92.19 170 HIS A N 1
ATOM 1309 C CA . HIS A 1 170 ? -5.645 20.359 2.195 1 92.19 170 HIS A CA 1
ATOM 1310 C C . HIS A 1 170 ? -5.602 20.328 3.721 1 92.19 170 HIS A C 1
ATOM 1312 O O . HIS A 1 170 ? -6.523 20.812 4.379 1 92.19 170 HIS A O 1
ATOM 1318 N N . ILE A 1 171 ? -4.543 19.719 4.156 1 96.81 171 ILE A N 1
ATOM 1319 C CA . ILE A 1 171 ? -4.273 19.812 5.586 1 96.81 171 ILE A CA 1
ATOM 1320 C C . ILE A 1 171 ? -3.348 20.984 5.867 1 96.81 171 ILE A C 1
ATOM 1322 O O . ILE A 1 171 ? -2.424 21.266 5.094 1 96.81 171 ILE A O 1
ATOM 1326 N N . GLN A 1 172 ? -3.668 21.766 6.84 1 97.06 172 GLN A N 1
ATOM 1327 C CA . GLN A 1 172 ? -2.846 22.891 7.27 1 97.06 172 GLN A CA 1
ATOM 1328 C C . GLN A 1 172 ? -2.559 22.828 8.766 1 97.06 172 GLN A C 1
ATOM 1330 O O . GLN A 1 172 ? -3.477 22.672 9.57 1 97.06 172 GLN A O 1
ATOM 1335 N N . ILE A 1 173 ? -1.314 22.922 9.078 1 98 173 ILE A N 1
ATOM 1336 C CA . ILE A 1 173 ? -0.848 22.781 10.453 1 98 173 ILE A CA 1
ATOM 1337 C C . ILE A 1 173 ? -0.374 24.141 10.984 1 98 173 ILE A C 1
ATOM 1339 O O . ILE A 1 173 ? 0.475 24.781 10.367 1 98 173 ILE A O 1
ATOM 1343 N N . THR A 1 174 ? -0.93 24.609 12.062 1 97.62 174 THR A N 1
ATOM 1344 C CA . THR A 1 174 ? -0.498 25.828 12.742 1 97.62 174 THR A CA 1
ATOM 1345 C C . THR A 1 174 ? 0.103 25.5 14.102 1 97.62 174 THR A C 1
ATOM 1347 O O . THR A 1 174 ? 0.205 24.328 14.484 1 97.62 174 THR A O 1
ATOM 1350 N N . ARG A 1 175 ? 0.467 26.484 14.82 1 96.81 175 ARG A N 1
ATOM 1351 C CA . ARG A 1 175 ? 1.082 26.297 16.125 1 96.81 175 ARG A CA 1
ATOM 1352 C C . ARG A 1 175 ? 0.111 25.625 17.094 1 96.81 175 ARG A C 1
ATOM 1354 O O . ARG A 1 175 ? 0.524 24.844 17.953 1 96.81 175 ARG A O 1
ATOM 1361 N N . HIS A 1 176 ? -1.211 25.938 16.906 1 98.19 176 HIS A N 1
ATOM 1362 C CA . HIS A 1 176 ? -2.121 25.469 17.953 1 98.19 176 HIS A CA 1
ATOM 1363 C C . HIS A 1 176 ? -3.225 24.594 17.375 1 98.19 176 HIS A C 1
ATOM 1365 O O . HIS A 1 176 ? -4.035 24.031 18.109 1 98.19 176 HIS A O 1
ATOM 1371 N N . TYR A 1 177 ? -3.25 24.453 15.977 1 98.5 177 TYR A N 1
ATOM 1372 C CA . TYR A 1 177 ? -4.406 23.766 15.398 1 98.5 177 TYR A CA 1
ATOM 1373 C C . TYR A 1 177 ? -3.984 22.844 14.258 1 98.5 177 TYR A C 1
ATOM 1375 O O . TYR A 1 177 ? -3.004 23.125 13.562 1 98.5 177 TYR A O 1
ATOM 1383 N N . LEU A 1 178 ? -4.691 21.781 14.109 1 98.56 178 LEU A N 1
ATOM 1384 C CA . LEU A 1 178 ? -4.762 20.969 12.898 1 98.56 178 LEU A CA 1
ATOM 1385 C C . LEU A 1 178 ? -5.992 21.328 12.07 1 98.56 178 LEU A C 1
ATOM 1387 O O . LEU A 1 178 ? -7.121 21.234 12.555 1 98.56 178 LEU A O 1
ATOM 1391 N N . CYS A 1 179 ? -5.809 21.781 10.875 1 98.06 179 CYS A N 1
ATOM 1392 C CA . CYS A 1 179 ? -6.906 22.234 10.031 1 98.06 179 CYS A CA 1
ATOM 1393 C C . CYS A 1 179 ? -6.969 21.438 8.734 1 98.06 179 CYS A C 1
ATOM 1395 O O . CYS A 1 179 ? -5.934 21.031 8.203 1 98.06 179 CYS A O 1
ATOM 1397 N N . PHE A 1 180 ? -8.148 21.203 8.289 1 97.06 180 PHE A N 1
ATOM 1398 C CA . PHE A 1 180 ? -8.383 20.594 6.984 1 97.06 180 PHE A CA 1
ATOM 1399 C C . PHE A 1 180 ? -9.531 21.281 6.258 1 97.06 180 PHE A C 1
ATOM 1401 O O . PHE A 1 180 ? -10.531 21.641 6.875 1 97.06 180 PHE A O 1
ATOM 1408 N N . PHE A 1 181 ? -9.359 21.453 4.938 1 92.94 181 PHE A N 1
ATOM 1409 C CA . PHE A 1 181 ? -10.477 21.953 4.148 1 92.94 181 PHE A CA 1
ATOM 1410 C C . PHE A 1 181 ? -10.523 21.281 2.783 1 92.94 181 PHE A C 1
ATOM 1412 O O . PHE A 1 181 ? -9.477 20.906 2.236 1 92.94 181 PHE A O 1
ATOM 1419 N N . ALA A 1 182 ? -11.68 21.016 2.355 1 91.19 182 ALA A N 1
ATOM 1420 C CA . ALA A 1 182 ? -11.93 20.453 1.025 1 91.19 182 ALA A CA 1
ATOM 1421 C C . ALA A 1 182 ? -13.016 21.25 0.299 1 91.19 182 ALA A C 1
ATOM 1423 O O . ALA A 1 182 ? -14.047 21.578 0.886 1 91.19 182 ALA A O 1
ATOM 1424 N N . ASP A 1 183 ? -12.719 21.719 -1.002 1 75 183 ASP A N 1
ATOM 1425 C CA . ASP A 1 183 ? -13.695 22.469 -1.789 1 75 183 ASP A CA 1
ATOM 1426 C C . ASP A 1 183 ? -14.75 21.531 -2.381 1 75 183 ASP A C 1
ATOM 1428 O O . ASP A 1 183 ? -14.461 20.375 -2.686 1 75 183 ASP A O 1
ATOM 1432 N N . THR A 1 184 ? -15.992 21.719 -2.256 1 62.31 184 THR A N 1
ATOM 1433 C CA . THR A 1 184 ? -17.109 20.922 -2.764 1 62.31 184 THR A CA 1
ATOM 1434 C C . THR A 1 184 ? -17.047 20.812 -4.285 1 62.31 184 THR A C 1
ATOM 1436 O O . THR A 1 184 ? -17.797 20.031 -4.887 1 62.31 184 THR A O 1
ATOM 1439 N N . SER A 1 185 ? -16.609 21.766 -5.039 1 52.22 185 SER A N 1
ATOM 1440 C CA . SER A 1 185 ? -16.719 21.438 -6.457 1 52.22 185 SER A CA 1
ATOM 1441 C C . SER A 1 185 ? -16.203 20.031 -6.742 1 52.22 185 SER A C 1
ATOM 1443 O O . SER A 1 185 ? -16.391 19.516 -7.844 1 52.22 185 SER A O 1
ATOM 1445 N N . SER A 1 186 ? -15.594 19.469 -5.926 1 45.31 186 SER A N 1
ATOM 1446 C CA . SER A 1 186 ? -15.234 18.078 -6.121 1 45.31 186 SER A CA 1
ATOM 1447 C C . SER A 1 186 ? -16.438 17.156 -5.918 1 45.31 186 SER A C 1
ATOM 1449 O O . SER A 1 186 ? -17.438 17.578 -5.328 1 45.31 186 SER A O 1
ATOM 1451 N N . THR A 1 187 ? -16.594 15.836 -6.395 1 42.66 187 THR A N 1
ATOM 1452 C CA . THR A 1 187 ? -17.688 14.875 -6.41 1 42.66 187 THR A CA 1
ATOM 1453 C C . THR A 1 187 ? -18.5 14.953 -5.125 1 42.66 187 THR A C 1
ATOM 1455 O O . THR A 1 187 ? -19.469 14.211 -4.949 1 42.66 187 THR A O 1
ATOM 1458 N N . ILE A 1 188 ? -18.25 15.789 -4.211 1 43.59 188 ILE A N 1
ATOM 1459 C CA . ILE A 1 188 ? -18.938 15.656 -2.936 1 43.59 188 ILE A CA 1
ATOM 1460 C C . ILE A 1 188 ? -20.312 16.328 -3.029 1 43.59 188 ILE A C 1
ATOM 1462 O O . ILE A 1 188 ? -20.969 16.547 -2.01 1 43.59 188 ILE A O 1
ATOM 1466 N N . THR A 1 189 ? -20.656 16.828 -4.18 1 42.59 189 THR A N 1
ATOM 1467 C CA . THR A 1 189 ? -21.984 17.438 -4.211 1 42.59 189 THR A CA 1
ATOM 1468 C C . THR A 1 189 ? -23.016 16.516 -3.561 1 42.59 189 THR A C 1
ATOM 1470 O O . THR A 1 189 ? -23.969 16.984 -2.936 1 42.59 189 THR A O 1
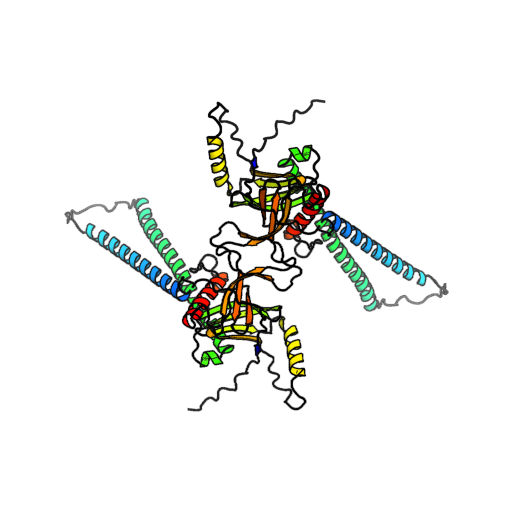ATOM 1473 N N . LYS A 1 190 ? -22.875 15.266 -3.848 1 42.59 190 LYS A N 1
ATOM 1474 C CA . LYS A 1 190 ? -24.047 14.453 -3.498 1 42.59 190 LYS A CA 1
ATOM 1475 C C . LYS A 1 190 ? -24.156 14.289 -1.985 1 42.59 190 LYS A C 1
ATOM 1477 O O . LYS A 1 190 ? -25.266 14.328 -1.438 1 42.59 190 LYS A O 1
ATOM 1482 N N . THR A 1 191 ? -23.047 14.031 -1.237 1 41.06 191 THR A N 1
ATOM 1483 C CA . THR A 1 191 ? -23.203 13.742 0.184 1 41.06 191 THR A CA 1
ATOM 1484 C C . THR A 1 191 ? -23.531 15.008 0.965 1 41.06 191 THR A C 1
ATOM 1486 O O . THR A 1 191 ? -24.25 14.969 1.966 1 41.06 191 THR A O 1
ATOM 1489 N N . THR A 1 192 ? -23.047 16.203 0.604 1 41.44 192 THR A N 1
ATOM 1490 C CA . THR A 1 192 ? -23.344 17.453 1.296 1 41.44 192 THR A CA 1
ATOM 1491 C C . THR A 1 192 ? -24.828 17.797 1.172 1 41.44 192 THR A C 1
ATOM 1493 O O . THR A 1 192 ? -25.438 18.297 2.119 1 41.44 192 THR A O 1
ATOM 1496 N N . ASP A 1 193 ? -25.344 17.5 0.076 1 45.34 193 ASP A N 1
ATOM 1497 C CA . ASP A 1 193 ? -26.781 17.766 -0.079 1 45.34 193 ASP A CA 1
ATOM 1498 C C . ASP A 1 193 ? -27.594 16.922 0.889 1 45.34 193 ASP A C 1
ATOM 1500 O O . ASP A 1 193 ? -28.562 17.406 1.48 1 45.34 193 ASP A O 1
ATOM 1504 N N . ALA A 1 194 ? -27.125 15.75 1.044 1 43.56 194 ALA A N 1
ATOM 1505 C CA . ALA A 1 194 ? -27.922 14.891 1.921 1 43.56 194 ALA A CA 1
ATOM 1506 C C . ALA A 1 194 ? -27.844 15.359 3.371 1 43.56 194 ALA A C 1
ATOM 1508 O O . ALA A 1 194 ? -28.828 15.32 4.102 1 43.56 194 ALA A O 1
ATOM 1509 N N . VAL A 1 195 ? -26.688 15.828 3.75 1 41.94 195 VAL A N 1
ATOM 1510 C CA . VAL A 1 195 ? -26.531 16.328 5.113 1 41.94 195 VAL A CA 1
ATOM 1511 C C . VAL A 1 195 ? -27.266 17.656 5.258 1 41.94 195 VAL A C 1
ATOM 1513 O O . VAL A 1 195 ? -27.938 17.906 6.262 1 41.94 195 VAL A O 1
ATOM 1516 N N . MET A 1 196 ? -27.188 18.406 4.273 1 43.09 196 MET A N 1
ATOM 1517 C CA . MET A 1 196 ? -27.922 19.656 4.324 1 43.09 196 MET A CA 1
ATOM 1518 C C . MET A 1 196 ? -29.422 19.391 4.375 1 43.09 196 MET A C 1
ATOM 1520 O O . MET A 1 196 ? -30.156 20.078 5.094 1 43.09 196 MET A O 1
ATOM 1524 N N . ASP A 1 197 ? -29.797 18.5 3.576 1 46.22 197 ASP A N 1
ATOM 1525 C CA . ASP A 1 197 ? -31.219 18.172 3.617 1 46.22 197 ASP A CA 1
ATOM 1526 C C . ASP A 1 197 ? -31.641 17.688 5.008 1 46.22 197 ASP A C 1
ATOM 1528 O O . ASP A 1 197 ? -32.719 18.047 5.5 1 46.22 197 ASP A O 1
ATOM 1532 N N . ALA A 1 198 ? -30.75 16.953 5.59 1 43.88 198 ALA A N 1
ATOM 1533 C CA . ALA A 1 198 ? -31.078 16.453 6.922 1 43.88 198 ALA A CA 1
ATOM 1534 C C . ALA A 1 198 ? -31.062 17.594 7.949 1 43.88 198 ALA A C 1
ATOM 1536 O O . ALA A 1 198 ? -31.906 17.625 8.859 1 43.88 198 ALA A O 1
ATOM 1537 N N . LEU A 1 199 ? -30.094 18.391 7.754 1 39.44 199 LEU A N 1
ATOM 1538 C CA . LEU A 1 199 ? -30.031 19.531 8.672 1 39.44 199 LEU A CA 1
ATOM 1539 C C . LEU A 1 199 ? -31.156 20.531 8.391 1 39.44 199 LEU A C 1
ATOM 1541 O O . LEU A 1 199 ? -31.688 21.141 9.312 1 39.44 199 LEU A O 1
ATOM 1545 N N . ALA A 1 200 ? -31.406 20.672 7.195 1 41.66 200 ALA A N 1
ATOM 1546 C CA . ALA A 1 200 ? -32.562 21.531 6.871 1 41.66 200 ALA A CA 1
ATOM 1547 C C . ALA A 1 200 ? -33.844 20.984 7.492 1 41.66 200 ALA A C 1
ATOM 1549 O O . ALA A 1 200 ? -34.719 21.75 7.871 1 41.66 200 ALA A O 1
ATOM 1550 N N . SER A 1 201 ? -33.875 19.594 7.406 1 43.31 201 SER A N 1
ATOM 1551 C CA . SER A 1 201 ? -35.094 19.062 7.973 1 43.31 201 SER A CA 1
ATOM 1552 C C . SER A 1 201 ? -35.219 19.422 9.453 1 43.31 201 SER A C 1
ATOM 1554 O O . SER A 1 201 ? -36.312 19.328 10.023 1 43.31 201 SER A O 1
ATOM 1556 N N . VAL A 1 202 ? -34.062 19.516 10.148 1 37.53 202 VAL A N 1
ATOM 1557 C CA . VAL A 1 202 ? -34.156 19.812 11.57 1 37.53 202 VAL A CA 1
ATOM 1558 C C . VAL A 1 202 ? -34.406 21.312 11.766 1 37.53 202 VAL A C 1
ATOM 1560 O O . VAL A 1 202 ? -34.688 21.766 12.883 1 37.53 202 VAL A O 1
ATOM 1563 N N . ARG A 1 203 ? -33.844 22.203 10.844 1 37.5 203 ARG A N 1
ATOM 1564 C CA . ARG A 1 203 ? -34.125 23.609 11.086 1 37.5 203 ARG A CA 1
ATOM 1565 C C . ARG A 1 203 ? -35.562 23.953 10.742 1 37.5 203 ARG A C 1
ATOM 1567 O O . ARG A 1 203 ? -36.125 23.406 9.789 1 37.5 203 ARG A O 1
ATOM 1574 N N . GLN A 1 204 ? -36.344 24.484 11.656 1 34.94 204 GLN A N 1
ATOM 1575 C CA . GLN A 1 204 ? -37.656 25.094 11.617 1 34.94 204 GLN A CA 1
ATOM 1576 C C . GLN A 1 204 ? -37.844 25.891 10.328 1 34.94 204 GLN A C 1
ATOM 1578 O O . GLN A 1 204 ? -36.906 26.391 9.75 1 34.94 204 GLN A O 1
ATOM 1583 N N . PRO A 1 205 ? -39.094 25.984 9.68 1 36.28 205 PRO A N 1
ATOM 1584 C CA . PRO A 1 205 ? -39.656 26.703 8.539 1 36.28 205 PRO A CA 1
ATOM 1585 C C . PRO A 1 205 ? -39.312 28.188 8.547 1 36.28 205 PRO A C 1
ATOM 1587 O O . PRO A 1 205 ? -39.906 28.969 7.812 1 36.28 205 PRO A O 1
ATOM 1590 N N . ALA A 1 206 ? -38.781 28.938 9.57 1 33.91 206 ALA A N 1
ATOM 1591 C CA . ALA A 1 206 ? -39 30.375 9.508 1 33.91 206 ALA A CA 1
ATOM 1592 C C . ALA A 1 206 ? -38.562 30.938 8.148 1 33.91 206 ALA A C 1
ATOM 1594 O O . ALA A 1 206 ? -37.812 30.297 7.414 1 33.91 206 ALA A O 1
ATOM 1595 N N . GLY A 1 207 ? -38.906 32.219 7.754 1 34.91 207 GLY A N 1
ATOM 1596 C CA . GLY A 1 207 ? -38.969 33.188 6.672 1 34.91 207 GLY A CA 1
ATOM 1597 C C . GLY A 1 207 ? -37.625 33.312 5.945 1 34.91 207 GLY A C 1
ATOM 1598 O O . GLY A 1 207 ? -37.375 34.344 5.309 1 34.91 207 GLY A O 1
ATOM 1599 N N . ALA A 1 208 ? -36.625 32.656 6.25 1 34.41 208 ALA A N 1
ATOM 1600 C CA . ALA A 1 208 ? -35.375 33.219 5.734 1 34.41 208 ALA A CA 1
ATOM 1601 C C . ALA A 1 208 ? -35.375 33.25 4.207 1 34.41 208 ALA A C 1
ATOM 1603 O O . ALA A 1 208 ? -35.906 32.344 3.564 1 34.41 208 ALA A O 1
ATOM 1604 N N . ASN A 1 209 ? -35.375 34.469 3.629 1 34.09 209 ASN A N 1
ATOM 1605 C CA . ASN A 1 209 ? -35.281 34.906 2.24 1 34.09 209 ASN A CA 1
ATOM 1606 C C . ASN A 1 209 ? -34.562 33.906 1.368 1 34.09 209 ASN A C 1
ATOM 1608 O O . ASN A 1 209 ? -33.531 33.344 1.785 1 34.09 209 ASN A O 1
ATOM 1612 N N . PRO A 1 210 ? -35.188 33.281 0.371 1 37.19 210 PRO A N 1
ATOM 1613 C CA . PRO A 1 210 ? -34.719 32.344 -0.654 1 37.19 210 PRO A CA 1
ATOM 1614 C C . PRO A 1 210 ? -33.344 32.688 -1.206 1 37.19 210 PRO A C 1
ATOM 1616 O O . PRO A 1 210 ? -32.812 32 -2.082 1 37.19 210 PRO A O 1
ATOM 1619 N N . GLU A 1 211 ? -33 34.062 -1.23 1 38.34 211 GLU A N 1
ATOM 1620 C CA . GLU A 1 211 ? -31.922 34.562 -2.062 1 38.34 211 GLU A CA 1
ATOM 1621 C C . GLU A 1 211 ? -30.656 33.719 -1.849 1 38.34 211 GLU A C 1
ATOM 1623 O O . GLU A 1 211 ? -30 33.312 -2.812 1 38.34 211 GLU A O 1
ATOM 1628 N N . GLY A 1 212 ? -29.719 34.281 -0.905 1 34.22 212 GLY A N 1
ATOM 1629 C CA . GLY A 1 212 ? -28.312 33.906 -0.97 1 34.22 212 GLY A CA 1
ATOM 1630 C C . GLY A 1 212 ? -28.047 32.469 -0.586 1 34.22 212 GLY A C 1
ATOM 1631 O O . GLY A 1 212 ? -27.969 32.156 0.6 1 34.22 212 GLY A O 1
ATOM 1632 N N . ARG A 1 213 ? -28.703 31.531 -1.159 1 39.53 213 ARG A N 1
ATOM 1633 C CA . ARG A 1 213 ? -28.359 30.125 -0.999 1 39.53 213 ARG A CA 1
ATOM 1634 C C . ARG A 1 213 ? -26.859 29.938 -0.818 1 39.53 213 ARG A C 1
ATOM 1636 O O . ARG A 1 213 ? -26.109 29.984 -1.789 1 39.53 213 ARG A O 1
ATOM 1643 N N . HIS A 1 214 ? -26.266 30.469 0.163 1 42.25 214 HIS A N 1
ATOM 1644 C CA . HIS A 1 214 ? -24.828 30.312 0.401 1 42.25 214 HIS A CA 1
ATOM 1645 C C . HIS A 1 214 ? -24.422 28.844 0.274 1 42.25 214 HIS A C 1
ATOM 1647 O O . HIS A 1 214 ? -24.984 27.969 0.94 1 42.25 214 HIS A O 1
ATOM 1653 N N . ARG A 1 215 ? -24.297 28.297 -0.919 1 47.81 215 ARG A N 1
ATOM 1654 C CA . ARG A 1 215 ? -23.734 26.969 -1.215 1 47.81 215 ARG A CA 1
ATOM 1655 C C . ARG A 1 215 ? -22.516 26.688 -0.354 1 47.81 215 ARG A C 1
ATOM 1657 O O . ARG A 1 215 ? -21.609 27.516 -0.266 1 47.81 215 ARG A O 1
ATOM 1664 N N . PRO A 1 216 ? -22.75 25.734 0.463 1 54.91 216 PRO A N 1
ATOM 1665 C CA . PRO A 1 216 ? -21.531 25.422 1.227 1 54.91 216 PRO A CA 1
ATOM 1666 C C . PRO A 1 216 ? -20.281 25.359 0.349 1 54.91 216 PRO A C 1
ATOM 1668 O O . PRO A 1 216 ? -20.344 24.859 -0.781 1 54.91 216 PRO A O 1
ATOM 1671 N N . LEU A 1 217 ? -19.25 26.172 0.58 1 61.72 217 LEU A N 1
ATOM 1672 C CA . LEU A 1 217 ? -17.984 26.266 -0.147 1 61.72 217 LEU A CA 1
ATOM 1673 C C . LEU A 1 217 ? -17.188 24.969 -0.01 1 61.72 217 LEU A C 1
ATOM 1675 O O . LEU A 1 217 ? -16.484 24.578 -0.94 1 61.72 217 LEU A O 1
ATOM 1679 N N . GLY A 1 218 ? -17.453 24.25 1.189 1 80.31 218 GLY A N 1
ATOM 1680 C CA . GLY A 1 218 ? -16.578 23.094 1.303 1 80.31 218 GLY A CA 1
ATOM 1681 C C . GLY A 1 218 ? -16.625 22.438 2.674 1 80.31 218 GLY A C 1
ATOM 1682 O O . GLY A 1 218 ? -17.578 22.656 3.434 1 80.31 218 GLY A O 1
ATOM 1683 N N . ILE A 1 219 ? -15.945 21.469 2.969 1 88.62 219 ILE A N 1
ATOM 1684 C CA . ILE A 1 219 ? -15.742 20.75 4.219 1 88.62 219 ILE A CA 1
ATOM 1685 C C . ILE A 1 219 ? -14.555 21.344 4.969 1 88.62 219 ILE A C 1
ATOM 1687 O O . ILE A 1 219 ? -13.531 21.672 4.363 1 88.62 219 ILE A O 1
ATOM 1691 N N . LYS A 1 220 ? -14.789 21.516 6.281 1 92.12 220 LYS A N 1
ATOM 1692 C CA . LYS A 1 220 ? -13.68 22.047 7.07 1 92.12 220 LYS A CA 1
ATOM 1693 C C . LYS A 1 220 ? -13.539 21.281 8.391 1 92.12 220 LYS A C 1
ATOM 1695 O O . LYS A 1 220 ? -14.523 20.781 8.93 1 92.12 220 LYS A O 1
ATOM 1700 N N . LEU A 1 221 ? -12.375 21.172 8.867 1 96.19 221 LEU A N 1
ATOM 1701 C CA . LEU A 1 221 ? -12.031 20.641 10.18 1 96.19 221 LEU A CA 1
ATOM 1702 C C . LEU A 1 221 ? -11.039 21.562 10.891 1 96.19 221 LEU A C 1
ATOM 1704 O O . LEU A 1 221 ? -10.047 21.984 10.297 1 96.19 221 LEU A O 1
ATOM 1708 N N . VAL A 1 222 ? -11.352 21.969 12.055 1 97.62 222 VAL A N 1
ATOM 1709 C CA . VAL A 1 222 ? -10.43 22.688 12.93 1 97.62 222 VAL A CA 1
ATOM 1710 C C . VAL A 1 222 ? -10.336 21.969 14.273 1 97.62 222 VAL A C 1
ATOM 1712 O O . VAL A 1 222 ? -11.312 21.891 15.023 1 97.62 222 VAL A O 1
ATOM 1715 N N . THR A 1 223 ? -9.195 21.391 14.547 1 98.12 223 THR A N 1
ATOM 1716 C CA . THR A 1 223 ? -8.969 20.656 15.789 1 98.12 223 THR A CA 1
ATOM 1717 C C . THR A 1 223 ? -7.824 21.266 16.578 1 98.12 223 THR A C 1
ATOM 1719 O O . THR A 1 223 ? -6.672 21.25 16.141 1 98.12 223 THR A O 1
ATOM 1722 N N . PRO A 1 224 ? -8.172 21.844 17.781 1 98.19 224 PRO A N 1
ATOM 1723 C CA . PRO A 1 224 ? -7.062 22.297 18.625 1 98.19 224 PRO A CA 1
ATOM 1724 C C . PRO A 1 224 ? -6.105 21.172 19.016 1 98.19 224 PRO A C 1
ATOM 1726 O O . PRO A 1 224 ? -6.547 20.078 19.375 1 98.19 224 PRO A O 1
ATOM 1729 N N . LEU A 1 225 ? -4.805 21.438 18.953 1 98.19 225 LEU A N 1
ATOM 1730 C CA . LEU A 1 225 ? -3.801 20.422 19.25 1 98.19 225 LEU A CA 1
ATOM 1731 C C . LEU A 1 225 ? -3.916 19.953 20.703 1 98.19 225 LEU A C 1
ATOM 1733 O O . LEU A 1 225 ? -3.641 18.781 21 1 98.19 225 LEU A O 1
ATOM 1737 N N . VAL A 1 226 ? -4.383 20.812 21.578 1 97.25 226 VAL A N 1
ATOM 1738 C CA . VAL A 1 226 ? -4.484 20.5 23 1 97.25 226 VAL A CA 1
ATOM 1739 C C . VAL A 1 226 ? -5.539 19.422 23.234 1 97.25 226 VAL A C 1
ATOM 1741 O O . VAL A 1 226 ? -5.559 18.766 24.281 1 97.25 226 VAL A O 1
ATOM 1744 N N . GLU A 1 227 ? -6.434 19.266 22.25 1 97.25 227 GLU A N 1
ATOM 1745 C CA . GLU A 1 227 ? -7.52 18.297 22.375 1 97.25 227 GLU A CA 1
ATOM 1746 C C . GLU A 1 227 ? -7.133 16.953 21.766 1 97.25 227 GLU A C 1
ATOM 1748 O O . GLU A 1 227 ? -7.91 16 21.812 1 97.25 227 GLU A O 1
ATOM 1753 N N . ILE A 1 228 ? -5.969 16.844 21.188 1 98.19 228 ILE A N 1
ATOM 1754 C CA . ILE A 1 228 ? -5.531 15.617 20.531 1 98.19 228 ILE A CA 1
ATOM 1755 C C . ILE A 1 228 ? -4.906 14.68 21.562 1 98.19 228 ILE A C 1
ATOM 1757 O O . ILE A 1 228 ? -4.035 15.086 22.328 1 98.19 228 ILE A O 1
ATOM 1761 N N . ALA A 1 229 ? -5.387 13.469 21.625 1 98.12 229 ALA A N 1
ATOM 1762 C CA . ALA A 1 229 ? -4.891 12.453 22.547 1 98.12 229 ALA A CA 1
ATOM 1763 C C . ALA A 1 229 ? -3.689 11.719 21.969 1 98.12 229 ALA A C 1
ATOM 1765 O O . ALA A 1 229 ? -2.75 11.375 22.688 1 98.12 229 ALA A O 1
ATOM 1766 N N . SER A 1 230 ? -3.77 11.492 20.719 1 98.44 230 SER A N 1
ATOM 1767 C CA . SER A 1 230 ? -2.715 10.719 20.078 1 98.44 230 SER A CA 1
ATOM 1768 C C . SER A 1 230 ? -2.674 10.977 18.562 1 98.44 230 SER A C 1
ATOM 1770 O O . SER A 1 230 ? -3.719 11.109 17.938 1 98.44 230 SER A O 1
ATOM 1772 N N . ILE A 1 231 ? -1.521 11.062 18.016 1 98.5 231 ILE A N 1
ATOM 1773 C CA . ILE A 1 231 ? -1.271 11.156 16.578 1 98.5 231 ILE A CA 1
ATOM 1774 C C . ILE A 1 231 ? -0.525 9.906 16.094 1 98.5 231 ILE A C 1
ATOM 1776 O O . ILE A 1 231 ? 0.586 9.633 16.562 1 98.5 231 ILE A O 1
ATOM 1780 N N . GLN A 1 232 ? -1.115 9.211 15.133 1 98.25 232 GLN A N 1
ATOM 1781 C CA . GLN A 1 232 ? -0.593 7.895 14.781 1 98.25 232 GLN A CA 1
ATOM 1782 C C . GLN A 1 232 ? -0.286 7.809 13.289 1 98.25 232 GLN A C 1
ATOM 1784 O O . GLN A 1 232 ? -1.199 7.719 12.469 1 98.25 232 GLN A O 1
ATOM 1789 N N . PRO A 1 233 ? 1.062 7.891 12.93 1 97.88 233 PRO A N 1
ATOM 1790 C CA . PRO A 1 233 ? 1.33 7.355 11.594 1 97.88 233 PRO A CA 1
ATOM 1791 C C . PRO A 1 233 ? 0.778 5.945 11.398 1 97.88 233 PRO A C 1
ATOM 1793 O O . PRO A 1 233 ? 0.953 5.086 12.266 1 97.88 233 PRO A O 1
ATOM 1796 N N . SER A 1 234 ? 0.082 5.695 10.32 1 98.38 234 SER A N 1
ATOM 1797 C CA . SER A 1 234 ? -0.69 4.469 10.141 1 98.38 234 SER A CA 1
ATOM 1798 C C . SER A 1 234 ? -0.622 3.986 8.695 1 98.38 234 SER A C 1
ATOM 1800 O O . SER A 1 234 ? 0.094 4.566 7.875 1 98.38 234 SER A O 1
ATOM 1802 N N . VAL A 1 235 ? -1.271 2.848 8.469 1 98.19 235 VAL A N 1
ATOM 1803 C CA . VAL A 1 235 ? -1.365 2.291 7.121 1 98.19 235 VAL A CA 1
ATOM 1804 C C . VAL A 1 235 ? -2.822 2.287 6.66 1 98.19 235 VAL A C 1
ATOM 1806 O O . VAL A 1 235 ? -3.707 1.834 7.391 1 98.19 235 VAL A O 1
ATOM 1809 N N . ALA A 1 236 ? -3.039 2.857 5.504 1 98.12 236 ALA A N 1
ATOM 1810 C CA . ALA A 1 236 ? -4.34 2.744 4.844 1 98.12 236 ALA A CA 1
ATOM 1811 C C . ALA A 1 236 ? -4.32 1.648 3.783 1 98.12 236 ALA A C 1
ATOM 1813 O O . ALA A 1 236 ? -3.627 1.767 2.771 1 98.12 236 ALA A O 1
ATOM 1814 N N . HIS A 1 237 ? -5.113 0.618 4.031 1 97.44 237 HIS A N 1
ATOM 1815 C CA . HIS A 1 237 ? -5.184 -0.505 3.104 1 97.44 237 HIS A CA 1
ATOM 1816 C C . HIS A 1 237 ? -6.297 -0.303 2.08 1 97.44 237 HIS A C 1
ATOM 1818 O O . HIS A 1 237 ? -7.402 0.106 2.432 1 97.44 237 HIS A O 1
ATOM 1824 N N . LYS A 1 238 ? -5.918 -0.609 0.821 1 95.38 238 LYS A N 1
ATOM 1825 C CA . LYS A 1 238 ? -6.969 -0.632 -0.194 1 95.38 238 LYS A CA 1
ATOM 1826 C C . LYS A 1 238 ? -7.957 -1.767 0.063 1 95.38 238 LYS A C 1
ATOM 1828 O O . LYS A 1 238 ? -7.559 -2.863 0.461 1 95.38 238 LYS A O 1
ATOM 1833 N N . THR A 1 239 ? -9.172 -1.458 -0.152 1 94.62 239 THR A N 1
ATOM 1834 C CA . THR A 1 239 ? -10.211 -2.457 0.073 1 94.62 239 THR A CA 1
ATOM 1835 C C . THR A 1 239 ? -10.805 -2.932 -1.252 1 94.62 239 THR A C 1
ATOM 1837 O O . THR A 1 239 ? -10.602 -2.295 -2.289 1 94.62 239 THR A O 1
ATOM 1840 N N . ILE A 1 240 ? -11.445 -4.086 -1.118 1 89.31 240 ILE A N 1
ATOM 1841 C CA . ILE A 1 240 ? -12.078 -4.676 -2.291 1 89.31 240 ILE A CA 1
ATOM 1842 C C . ILE A 1 240 ? -13.266 -3.818 -2.727 1 89.31 240 ILE A C 1
ATOM 1844 O O . ILE A 1 240 ? -13.953 -3.236 -1.891 1 89.31 240 ILE A O 1
ATOM 1848 N N . ASP A 1 241 ? -13.555 -3.678 -4.02 1 82.81 241 ASP A N 1
ATOM 1849 C CA . ASP A 1 241 ? -14.711 -3.049 -4.641 1 82.81 241 ASP A CA 1
ATOM 1850 C C . ASP A 1 241 ? -14.727 -1.544 -4.387 1 82.81 241 ASP A C 1
ATOM 1852 O O . ASP A 1 241 ? -15.789 -0.935 -4.285 1 82.81 241 ASP A O 1
ATOM 1856 N N . GLY A 1 242 ? -13.656 -1.014 -4.047 1 80.75 242 GLY A N 1
ATOM 1857 C CA . GLY A 1 242 ? -13.539 0.43 -3.928 1 80.75 242 GLY A CA 1
ATOM 1858 C C . GLY A 1 242 ? -14.172 0.979 -2.664 1 80.75 242 GLY A C 1
ATOM 1859 O O . GLY A 1 242 ? -14.555 2.15 -2.611 1 80.75 242 GLY A O 1
ATOM 1860 N N . GLN A 1 243 ? -14.32 0.179 -1.706 1 86.69 243 GLN A N 1
ATOM 1861 C CA . GLN A 1 243 ? -14.828 0.621 -0.412 1 86.69 243 GLN A CA 1
ATOM 1862 C C . GLN A 1 243 ? -13.812 1.507 0.305 1 86.69 243 GLN A C 1
ATOM 1864 O O . GLN A 1 243 ? -12.695 1.7 -0.18 1 86.69 243 GLN A O 1
ATOM 1869 N N . ALA A 1 244 ? -14.297 2.143 1.413 1 92.44 244 ALA A N 1
ATOM 1870 C CA . ALA A 1 244 ? -13.414 2.971 2.223 1 92.44 244 ALA A CA 1
ATOM 1871 C C . ALA A 1 244 ? -12.156 2.199 2.627 1 92.44 244 ALA A C 1
ATOM 1873 O O . ALA A 1 244 ? -12.227 1.006 2.93 1 92.44 244 ALA A O 1
ATOM 1874 N N . PRO A 1 245 ? -11.086 2.908 2.541 1 96.25 245 PRO A N 1
ATOM 1875 C CA . PRO A 1 245 ? -9.859 2.234 2.967 1 96.25 245 PRO A CA 1
ATOM 1876 C C . PRO A 1 245 ? -9.945 1.691 4.391 1 96.25 245 PRO A C 1
ATOM 1878 O O . PRO A 1 245 ? -10.711 2.211 5.207 1 96.25 245 PRO A O 1
ATOM 1881 N N . PHE A 1 246 ? -9.234 0.604 4.613 1 97.06 246 PHE A N 1
ATOM 1882 C CA . PHE A 1 246 ? -9.102 0.03 5.949 1 97.06 246 PHE A CA 1
ATOM 1883 C C . PHE A 1 246 ? -7.828 0.518 6.629 1 97.06 246 PHE A C 1
ATOM 1885 O O . PHE A 1 246 ? -6.73 0.363 6.086 1 97.06 246 PHE A O 1
ATOM 1892 N N . PHE A 1 247 ? -7.988 1.092 7.863 1 97.56 247 PHE A N 1
ATOM 1893 C CA . PHE A 1 247 ? -6.84 1.704 8.523 1 97.56 247 PHE A CA 1
ATOM 1894 C C . PHE A 1 247 ? -6.32 0.813 9.641 1 97.56 247 PHE A C 1
ATOM 1896 O O . PHE A 1 247 ? -7.105 0.247 10.406 1 97.56 247 PHE A O 1
ATOM 1903 N N . THR A 1 248 ? -5.035 0.646 9.734 1 97.81 248 THR A N 1
ATOM 1904 C CA . THR A 1 248 ? -4.371 -0.032 10.844 1 97.81 248 THR A CA 1
ATOM 1905 C C . THR A 1 248 ? -3.211 0.805 11.367 1 97.81 248 THR A C 1
ATOM 1907 O O . THR A 1 248 ? -2.648 1.625 10.641 1 97.81 248 THR A O 1
ATOM 1910 N N . LEU A 1 249 ? -2.916 0.627 12.672 1 97.69 249 LEU A N 1
ATOM 1911 C CA . LEU A 1 249 ? -1.666 1.188 13.172 1 97.69 249 LEU A CA 1
ATOM 1912 C C . LEU A 1 249 ? -0.466 0.549 12.484 1 97.69 249 LEU A C 1
ATOM 1914 O O . LEU A 1 249 ? -0.614 -0.44 11.766 1 97.69 249 LEU A O 1
ATOM 1918 N N . LEU A 1 250 ? 0.673 1.183 12.617 1 97.62 250 LEU A N 1
ATOM 1919 C CA . LEU A 1 250 ? 1.878 0.599 12.031 1 97.62 250 LEU A CA 1
ATOM 1920 C C . LEU A 1 250 ? 2.201 -0.741 12.688 1 97.62 250 LEU A C 1
ATOM 1922 O O . LEU A 1 250 ? 2.258 -0.841 13.914 1 97.62 250 LEU A O 1
ATOM 1926 N N . PRO A 1 251 ? 2.389 -1.808 11.844 1 96.19 251 PRO A N 1
ATOM 1927 C CA . PRO A 1 251 ? 2.74 -3.104 12.43 1 96.19 251 PRO A CA 1
ATOM 1928 C C . PRO A 1 251 ? 4.168 -3.135 12.984 1 96.19 251 PRO A C 1
ATOM 1930 O O . PRO A 1 251 ? 4.496 -3.99 13.805 1 96.19 251 PRO A O 1
ATOM 1933 N N . ALA A 1 252 ? 5.016 -2.244 12.453 1 95.38 252 ALA A N 1
ATOM 1934 C CA . ALA A 1 252 ? 6.395 -2.102 12.906 1 95.38 252 ALA A CA 1
ATOM 1935 C C . ALA A 1 252 ? 6.914 -0.689 12.648 1 95.38 252 ALA A C 1
ATOM 1937 O O . ALA A 1 252 ? 6.414 0.011 11.766 1 95.38 252 ALA A O 1
ATOM 1938 N N . ALA A 1 253 ? 7.988 -0.303 13.391 1 92.38 253 ALA A N 1
ATOM 1939 C CA . ALA A 1 253 ? 8.547 1.042 13.281 1 92.38 253 ALA A CA 1
ATOM 1940 C C . ALA A 1 253 ? 9.234 1.241 11.93 1 92.38 253 ALA A C 1
ATOM 1942 O O . ALA A 1 253 ? 9.43 2.375 11.484 1 92.38 253 ALA A O 1
ATOM 1943 N N . THR A 1 254 ? 9.531 0.125 11.32 1 93.56 254 THR A N 1
ATOM 1944 C CA . THR A 1 254 ? 10.281 0.2 10.07 1 93.56 254 THR A CA 1
ATOM 1945 C C . THR A 1 254 ? 9.336 0.328 8.875 1 93.56 254 THR A C 1
ATOM 1947 O O . THR A 1 254 ? 9.781 0.555 7.75 1 93.56 254 THR A O 1
ATOM 1950 N N . VAL A 1 255 ? 8.094 0.236 9.078 1 96.75 255 VAL A N 1
ATOM 1951 C CA . VAL A 1 255 ? 7.117 0.276 7.992 1 96.75 255 VAL A CA 1
ATOM 1952 C C . VAL A 1 255 ? 6.82 1.726 7.613 1 96.75 255 VAL A C 1
ATOM 1954 O O . VAL A 1 255 ? 6.645 2.576 8.492 1 96.75 255 VAL A O 1
ATOM 1957 N N . CYS A 1 256 ? 6.746 1.995 6.34 1 96.19 256 CYS A N 1
ATOM 1958 C CA . CYS A 1 256 ? 6.371 3.32 5.855 1 96.19 256 CYS A CA 1
ATOM 1959 C C . CYS A 1 256 ? 4.891 3.588 6.09 1 96.19 256 CYS A C 1
ATOM 1961 O O . CYS A 1 256 ? 4.039 2.807 5.66 1 96.19 256 CYS A O 1
ATOM 1963 N N . ALA A 1 257 ? 4.691 4.652 6.719 1 97.5 257 ALA A N 1
ATOM 1964 C CA . ALA A 1 257 ? 3.297 5.051 6.91 1 97.5 257 ALA A CA 1
ATOM 1965 C C . ALA A 1 257 ? 2.684 5.543 5.602 1 97.5 257 ALA A C 1
ATOM 1967 O O . ALA A 1 257 ? 3.375 6.129 4.766 1 97.5 257 ALA A O 1
ATOM 1968 N N . THR A 1 258 ? 1.356 5.262 5.43 1 97.38 258 THR A N 1
ATOM 1969 C CA . THR A 1 258 ? 0.644 5.75 4.254 1 97.38 258 THR A CA 1
ATOM 1970 C C . THR A 1 258 ? -0.561 6.594 4.664 1 97.38 258 THR A C 1
ATOM 1972 O O . THR A 1 258 ? -1.286 7.102 3.807 1 97.38 258 THR A O 1
ATOM 1975 N N . ALA A 1 259 ? -0.75 6.715 5.934 1 98.44 259 ALA A N 1
ATOM 1976 C CA . ALA A 1 259 ? -1.881 7.48 6.453 1 98.44 259 ALA A CA 1
ATOM 1977 C C . ALA A 1 259 ? -1.557 8.078 7.816 1 98.44 259 ALA A C 1
ATOM 1979 O O . ALA A 1 259 ? -0.525 7.762 8.414 1 98.44 259 ALA A O 1
ATOM 1980 N N . LEU A 1 260 ? -2.373 8.969 8.242 1 98.44 260 LEU A N 1
ATOM 1981 C CA . LEU A 1 260 ? -2.293 9.609 9.555 1 98.44 260 LEU A CA 1
ATOM 1982 C C . LEU A 1 260 ? -3.633 9.539 10.281 1 98.44 260 LEU A C 1
ATOM 1984 O O . LEU A 1 260 ? -4.664 9.938 9.727 1 98.44 260 LEU A O 1
ATOM 1988 N N . GLN A 1 261 ? -3.645 8.977 11.43 1 98.44 261 GLN A N 1
ATOM 1989 C CA . GLN A 1 261 ? -4.84 8.922 12.266 1 98.44 261 GLN A CA 1
ATOM 1990 C C . GLN A 1 261 ? -4.68 9.797 13.508 1 98.44 261 GLN A C 1
ATOM 1992 O O . GLN A 1 261 ? -3.678 9.695 14.219 1 98.44 261 GLN A O 1
ATOM 1997 N N . VAL A 1 262 ? -5.605 10.633 13.727 1 98.69 262 VAL A N 1
ATOM 1998 C CA . VAL A 1 262 ? -5.578 11.555 14.859 1 98.69 262 VAL A CA 1
ATOM 1999 C C . VAL A 1 262 ? -6.738 11.242 15.805 1 98.69 262 VAL A C 1
ATOM 2001 O O . VAL A 1 262 ? -7.902 11.328 15.414 1 98.69 262 VAL A O 1
ATOM 2004 N N . TYR A 1 263 ? -6.391 10.914 16.984 1 98.31 263 TYR A N 1
ATOM 2005 C CA . TYR A 1 263 ? -7.359 10.602 18.031 1 98.31 263 TYR A CA 1
ATOM 2006 C C . TYR A 1 263 ? -7.516 11.773 19 1 98.31 263 TYR A C 1
ATOM 2008 O O . TYR A 1 263 ? -6.535 12.242 19.578 1 98.31 263 TYR A O 1
ATOM 2016 N N . THR A 1 264 ? -8.719 12.172 19.172 1 97.94 264 THR A N 1
ATOM 2017 C CA . THR A 1 264 ? -8.953 13.281 20.094 1 97.94 264 THR A CA 1
ATOM 2018 C C . THR A 1 264 ? -9.43 12.773 21.453 1 97.94 264 THR A C 1
ATOM 2020 O O . THR A 1 264 ? -9.852 11.617 21.562 1 97.94 264 THR A O 1
ATOM 2023 N N . ALA A 1 265 ? -9.344 13.617 22.438 1 97 265 ALA A N 1
ATOM 2024 C CA . ALA A 1 265 ? -9.742 13.281 23.797 1 97 265 ALA A CA 1
ATOM 2025 C C . ALA A 1 265 ? -11.242 13.023 23.891 1 97 265 ALA A C 1
ATOM 2027 O O . ALA A 1 265 ? -11.703 12.266 24.75 1 97 265 ALA A O 1
ATOM 2028 N N . ASP A 1 266 ? -12.047 13.664 23.062 1 95.81 266 ASP A N 1
ATOM 2029 C CA . ASP A 1 266 ? -13.5 13.5 23.062 1 95.81 266 ASP A CA 1
ATOM 2030 C C . ASP A 1 266 ? -13.922 12.359 22.141 1 95.81 266 ASP A C 1
ATOM 2032 O O . ASP A 1 266 ? -15.039 12.359 21.609 1 95.81 266 ASP A O 1
ATOM 2036 N N . LYS A 1 267 ? -13.055 11.469 21.766 1 96.38 267 LYS A N 1
ATOM 2037 C CA . LYS A 1 267 ? -13.305 10.172 21.141 1 96.38 267 LYS A CA 1
ATOM 2038 C C . LYS A 1 267 ? -13.578 10.336 19.656 1 96.38 267 LYS A C 1
ATOM 2040 O O . LYS A 1 267 ? -14.258 9.492 19.047 1 96.38 267 LYS A O 1
ATOM 2045 N N . LYS A 1 268 ? -13.109 11.414 19.109 1 97 268 LYS A N 1
ATOM 2046 C CA . LYS A 1 268 ? -13.164 11.555 17.656 1 97 268 LYS A CA 1
ATOM 2047 C C . LYS A 1 268 ? -11.906 11 17 1 97 268 LYS A C 1
ATOM 2049 O O . LYS A 1 268 ? -10.82 11.055 17.578 1 97 268 LYS A O 1
ATOM 2054 N N . LEU A 1 269 ? -12.117 10.445 15.828 1 97.94 269 LEU A N 1
ATOM 2055 C CA . LEU A 1 269 ? -11.023 9.891 15.031 1 97.94 269 LEU A CA 1
ATOM 2056 C C . LEU A 1 269 ? -10.984 10.531 13.648 1 97.94 269 LEU A C 1
ATOM 2058 O O . LEU A 1 269 ? -11.914 10.359 12.852 1 97.94 269 LEU A O 1
ATOM 2062 N N . HIS A 1 270 ? -9.945 11.32 13.375 1 98.25 270 HIS A N 1
ATOM 2063 C CA . HIS A 1 270 ? -9.695 11.891 12.055 1 98.25 270 HIS A CA 1
ATOM 2064 C C . HIS A 1 270 ? -8.695 11.039 11.266 1 98.25 270 HIS A C 1
ATOM 2066 O O . HIS A 1 270 ? -7.664 10.633 11.805 1 98.25 270 HIS A O 1
ATOM 2072 N N . GLN A 1 271 ? -9.016 10.766 10.039 1 98.31 271 GLN A N 1
ATOM 2073 C CA . GLN A 1 271 ? -8.156 9.938 9.195 1 98.31 271 GLN A CA 1
ATOM 2074 C C . GLN A 1 271 ? -7.777 10.672 7.914 1 98.31 271 GLN A C 1
ATOM 2076 O O . GLN A 1 271 ? -8.648 11.117 7.168 1 98.31 271 GLN A O 1
ATOM 2081 N N . PHE A 1 272 ? -6.492 10.773 7.641 1 98 272 PHE A N 1
ATOM 2082 C CA . PHE A 1 272 ? -5.953 11.445 6.465 1 98 272 PHE A CA 1
ATOM 2083 C C . PHE A 1 272 ? -5.074 10.5 5.652 1 98 272 PHE A C 1
ATOM 2085 O O . PHE A 1 272 ? -4.41 9.633 6.215 1 98 272 PHE A O 1
ATOM 2092 N N . LEU A 1 273 ? -5.039 10.633 4.348 1 97.75 273 LEU A N 1
ATOM 2093 C CA . LEU A 1 273 ? -4.215 9.797 3.484 1 97.75 273 LEU A CA 1
ATOM 2094 C C . LEU A 1 273 ? -3.912 10.508 2.166 1 97.75 273 LEU A C 1
ATOM 2096 O O . LEU A 1 273 ? -4.418 11.609 1.918 1 97.75 273 LEU A O 1
ATOM 2100 N N . ASN A 1 274 ? -2.984 9.945 1.359 1 95.44 274 ASN A N 1
ATOM 2101 C CA . ASN A 1 274 ? -2.639 10.453 0.035 1 95.44 274 ASN A CA 1
ATOM 2102 C C . ASN A 1 274 ? -1.966 11.82 0.116 1 95.44 274 ASN A C 1
ATOM 2104 O O . ASN A 1 274 ? -2.354 12.75 -0.595 1 95.44 274 ASN A O 1
ATOM 2108 N N . PHE A 1 275 ? -0.996 11.93 0.968 1 94.81 275 PHE A N 1
ATOM 2109 C CA . PHE A 1 275 ? -0.277 13.188 1.117 1 94.81 275 PHE A CA 1
ATOM 2110 C C . PHE A 1 275 ? 0.582 13.477 -0.11 1 94.81 275 PHE A C 1
ATOM 2112 O O . PHE A 1 275 ? 1.26 12.578 -0.619 1 94.81 275 PHE A O 1
ATOM 2119 N N . GLU A 1 276 ? 0.46 14.57 -0.564 1 85.69 276 GLU A N 1
ATOM 2120 C CA . GLU A 1 276 ? 1.246 15.016 -1.713 1 85.69 276 GLU A CA 1
ATOM 2121 C C . GLU A 1 276 ? 1.808 16.422 -1.491 1 85.69 276 GLU A C 1
ATOM 2123 O O . GLU A 1 276 ? 1.248 17.203 -0.723 1 85.69 276 GLU A O 1
ATOM 2128 N N . SER A 1 277 ? 2.92 16.578 -1.915 1 69.44 277 SER A N 1
ATOM 2129 C CA . SER A 1 277 ? 3.434 17.938 -1.955 1 69.44 277 SER A CA 1
ATOM 2130 C C . SER A 1 277 ? 3.799 18.359 -3.377 1 69.44 277 SER A C 1
ATOM 2132 O O . SER A 1 277 ? 4.125 17.5 -4.211 1 69.44 277 SER A O 1
ATOM 2134 N N . LEU A 1 278 ? 3.412 19.484 -3.717 1 60 278 LEU A N 1
ATOM 2135 C CA . LEU A 1 278 ? 3.773 20 -5.035 1 60 278 LEU A CA 1
ATOM 2136 C C . LEU A 1 278 ? 5.266 19.812 -5.297 1 60 278 LEU A C 1
ATOM 2138 O O . LEU A 1 278 ? 5.668 19.5 -6.418 1 60 278 LEU A O 1
ATOM 2142 N N . MET A 1 279 ? 6.027 20.078 -4.25 1 56.12 279 MET A N 1
ATOM 2143 C CA . MET A 1 279 ? 7.477 20 -4.414 1 56.12 279 MET A CA 1
ATOM 2144 C C . MET A 1 279 ? 7.895 18.562 -4.758 1 56.12 279 MET A C 1
ATOM 2146 O O . MET A 1 279 ? 8.812 18.359 -5.551 1 56.12 279 MET A O 1
ATOM 2150 N N . SER A 1 280 ? 7.273 17.625 -4.086 1 53.44 280 SER A N 1
ATOM 2151 C CA . SER A 1 280 ? 7.652 16.234 -4.32 1 53.44 280 SER A CA 1
ATOM 2152 C C . SER A 1 280 ? 7.41 15.836 -5.77 1 53.44 280 SER A C 1
ATOM 2154 O O . SER A 1 280 ? 8.156 15.023 -6.324 1 53.44 280 SER A O 1
ATOM 2156 N N . ARG A 1 281 ? 6.41 16.406 -6.258 1 51.28 281 ARG A N 1
ATOM 2157 C CA . ARG A 1 281 ?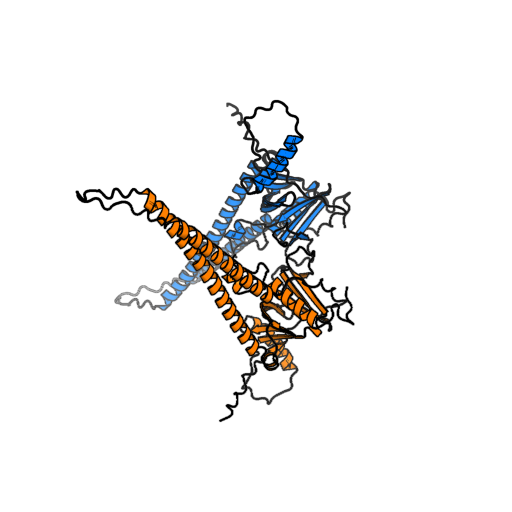 6.117 16.094 -7.652 1 51.28 281 ARG A CA 1
ATOM 2158 C C . ARG A 1 281 ? 7.145 16.719 -8.586 1 51.28 281 ARG A C 1
ATOM 2160 O O . ARG A 1 281 ? 7.48 16.141 -9.625 1 51.28 281 ARG A O 1
ATOM 2167 N N . ALA A 1 282 ? 7.387 17.938 -8.266 1 46.69 282 ALA A N 1
ATOM 2168 C CA . ALA A 1 282 ? 8.234 18.734 -9.156 1 46.69 282 ALA A CA 1
ATOM 2169 C C . ALA A 1 282 ? 9.695 18.312 -9.031 1 46.69 282 ALA A C 1
ATOM 2171 O O . ALA A 1 282 ? 10.453 18.359 -10.008 1 46.69 282 ALA A O 1
ATOM 2172 N N . SER A 1 283 ? 10.047 18.172 -7.789 1 48.59 283 SER A N 1
ATOM 2173 C CA . SER A 1 283 ? 11.5 18.109 -7.613 1 48.59 283 SER A CA 1
ATOM 2174 C C . SER A 1 283 ? 12.016 16.688 -7.781 1 48.59 283 SER A C 1
ATOM 2176 O O . SER A 1 283 ? 13.219 16.469 -7.934 1 48.59 283 SER A O 1
ATOM 2178 N N . GLY A 1 284 ? 11.305 15.812 -8.305 1 44.94 284 GLY A N 1
ATOM 2179 C CA . GLY A 1 284 ? 11.867 14.477 -8.43 1 44.94 284 GLY A CA 1
ATOM 2180 C C . GLY A 1 284 ? 12.859 14.148 -7.328 1 44.94 284 GLY A C 1
ATOM 2181 O O . GLY A 1 284 ? 12.594 14.406 -6.152 1 44.94 284 GLY A O 1
ATOM 2182 N N . ALA A 1 285 ? 14.062 13.586 -7.676 1 45.88 285 ALA A N 1
ATOM 2183 C CA . ALA A 1 285 ? 15.25 13.133 -6.945 1 45.88 285 ALA A CA 1
ATOM 2184 C C . ALA A 1 285 ? 15.938 14.297 -6.246 1 45.88 285 ALA A C 1
ATOM 2186 O O . ALA A 1 285 ? 16.859 14.094 -5.445 1 45.88 285 ALA A O 1
ATOM 2187 N N . LEU A 1 286 ? 15.516 15.453 -6.395 1 45.25 286 LEU A N 1
ATOM 2188 C CA . LEU A 1 286 ? 16.344 16.594 -5.996 1 45.25 286 LEU A CA 1
ATOM 2189 C C . LEU A 1 286 ? 15.883 17.156 -4.652 1 45.25 286 LEU A C 1
ATOM 2191 O O . LEU A 1 286 ? 16.469 18.109 -4.148 1 45.25 286 LEU A O 1
ATOM 2195 N N . SER A 1 287 ? 14.852 16.656 -4.152 1 53.06 287 SER A N 1
ATOM 2196 C CA . SER A 1 287 ? 14.406 17.328 -2.93 1 53.06 287 SER A CA 1
ATOM 2197 C C . SER A 1 287 ? 15.391 17.109 -1.79 1 53.06 287 SER A C 1
ATOM 2199 O O . SER A 1 287 ? 15.945 16.016 -1.645 1 53.06 287 SER A O 1
ATOM 2201 N N . GLU A 1 288 ? 15.922 18.219 -1.269 1 55.53 288 GLU A N 1
ATOM 2202 C CA . GLU A 1 288 ? 16.812 18.219 -0.106 1 55.53 288 GLU A CA 1
ATOM 2203 C C . GLU A 1 288 ? 16.188 17.453 1.06 1 55.53 288 GLU A C 1
ATOM 2205 O O . GLU A 1 288 ? 16.891 16.938 1.925 1 55.53 288 GLU A O 1
ATOM 2210 N N . LEU A 1 289 ? 14.789 17.422 0.959 1 58.34 289 LEU A N 1
ATOM 2211 C CA . LEU A 1 289 ? 14.156 16.703 2.057 1 58.34 289 LEU A CA 1
ATOM 2212 C C . LEU A 1 289 ? 13.852 15.258 1.66 1 58.34 289 LEU A C 1
ATOM 2214 O O . LEU A 1 289 ? 13.164 15.008 0.67 1 58.34 289 LEU A O 1
ATOM 2218 N N . LYS A 1 290 ? 14.422 14.422 2.365 1 65.25 290 LYS A N 1
ATOM 2219 C CA . LYS A 1 290 ? 14.305 12.992 2.059 1 65.25 290 LYS A CA 1
ATOM 2220 C C . LYS A 1 290 ? 13.008 12.422 2.613 1 65.25 290 LYS A C 1
ATOM 2222 O O . LYS A 1 290 ? 12.508 11.406 2.115 1 65.25 290 LYS A O 1
ATOM 2227 N N . ALA A 1 291 ? 12.383 13.328 3.439 1 85.38 291 ALA A N 1
ATOM 2228 C CA . ALA A 1 291 ? 11.203 12.781 4.109 1 85.38 291 ALA A CA 1
ATOM 2229 C C . ALA A 1 291 ? 9.953 12.961 3.254 1 85.38 291 ALA A C 1
ATOM 2231 O O . ALA A 1 291 ? 9.812 13.961 2.551 1 85.38 291 ALA A O 1
ATOM 2232 N N . SER A 1 292 ? 9.055 12.047 3.273 1 89.44 292 SER A N 1
ATOM 2233 C CA . SER A 1 292 ? 7.781 12.141 2.557 1 89.44 292 SER A CA 1
ATOM 2234 C C . SER A 1 292 ? 6.914 13.266 3.107 1 89.44 292 SER A C 1
ATOM 2236 O O . SER A 1 292 ? 7.102 13.695 4.246 1 89.44 292 SER A O 1
ATOM 2238 N N . PRO A 1 293 ? 5.965 13.758 2.271 1 92.25 293 PRO A N 1
ATOM 2239 C CA . PRO A 1 293 ? 5.047 14.781 2.783 1 92.25 293 PRO A CA 1
ATOM 2240 C C . PRO A 1 293 ? 4.324 14.344 4.055 1 92.25 293 PRO A C 1
ATOM 2242 O O . PRO A 1 293 ? 4.121 15.148 4.965 1 92.25 293 PRO A O 1
ATOM 2245 N N . LEU A 1 294 ? 3.98 13.094 4.113 1 96.44 294 LEU A N 1
ATOM 2246 C CA . LEU A 1 294 ? 3.336 12.57 5.312 1 96.44 294 LEU A CA 1
ATOM 2247 C C . LEU A 1 294 ? 4.273 12.641 6.512 1 96.44 294 LEU A C 1
ATOM 2249 O O . LEU A 1 294 ? 3.869 13.055 7.598 1 96.44 294 LEU A O 1
ATOM 2253 N N . ASP A 1 295 ? 5.465 12.273 6.285 1 94.25 295 ASP A N 1
ATOM 2254 C CA . ASP A 1 295 ? 6.457 12.32 7.355 1 94.25 295 ASP A CA 1
ATOM 2255 C C . ASP A 1 295 ? 6.676 13.75 7.836 1 94.25 295 ASP A C 1
ATOM 2257 O O . ASP A 1 295 ? 6.832 13.992 9.031 1 94.25 295 ASP A O 1
ATOM 2261 N N . GLN A 1 296 ? 6.734 14.625 6.93 1 93.69 296 GLN A N 1
ATOM 2262 C CA . GLN A 1 296 ? 6.902 16.031 7.27 1 93.69 296 GLN A CA 1
ATOM 2263 C C . GLN A 1 296 ? 5.719 16.547 8.086 1 93.69 296 GLN A C 1
ATOM 2265 O O . GLN A 1 296 ? 5.906 17.234 9.094 1 93.69 296 GLN A O 1
ATOM 2270 N N . ALA A 1 297 ? 4.527 16.203 7.582 1 96.19 297 ALA A N 1
ATOM 2271 C CA . ALA A 1 297 ? 3.322 16.625 8.305 1 96.19 297 ALA A CA 1
ATOM 2272 C C . ALA A 1 297 ? 3.326 16.078 9.734 1 96.19 297 ALA A C 1
ATOM 2274 O O . ALA A 1 297 ? 3.029 16.812 10.68 1 96.19 297 ALA A O 1
ATOM 2275 N N . TYR A 1 298 ? 3.66 14.875 9.836 1 97.88 298 TYR A N 1
ATOM 2276 C CA . TYR A 1 298 ? 3.734 14.281 11.164 1 97.88 298 TYR A CA 1
ATOM 2277 C C . TYR A 1 298 ? 4.773 14.992 12.023 1 97.88 298 TYR A C 1
ATOM 2279 O O . TYR A 1 298 ? 4.551 15.234 13.211 1 97.88 298 TYR A O 1
ATOM 2287 N N . ASN A 1 299 ? 5.902 15.211 11.477 1 96.81 299 ASN A N 1
ATOM 2288 C CA . ASN A 1 299 ? 6.965 15.922 12.172 1 96.81 299 ASN A CA 1
ATOM 2289 C C . ASN A 1 299 ? 6.473 17.25 12.734 1 96.81 299 ASN A C 1
ATOM 2291 O O . ASN A 1 299 ? 6.625 17.516 13.93 1 96.81 299 ASN A O 1
ATOM 2295 N N . TYR A 1 300 ? 5.84 18.062 11.867 1 97 300 TYR A N 1
ATOM 2296 C CA . TYR A 1 300 ? 5.293 19.344 12.305 1 97 300 TYR A CA 1
ATOM 2297 C C . TYR A 1 300 ? 4.27 19.141 13.414 1 97 300 TYR A C 1
ATOM 2299 O O . TYR A 1 300 ? 4.312 19.828 14.438 1 97 300 TYR A O 1
ATOM 2307 N N . LEU A 1 301 ? 3.418 18.234 13.227 1 98.19 301 LEU A N 1
ATOM 2308 C CA . LEU A 1 301 ? 2.324 18 14.164 1 98.19 301 LEU A CA 1
ATOM 2309 C C . LEU A 1 301 ? 2.857 17.547 15.523 1 98.19 301 LEU A C 1
ATOM 2311 O O . LEU A 1 301 ? 2.422 18.062 16.562 1 98.19 301 LEU A O 1
ATOM 2315 N N . ASP A 1 302 ? 3.727 16.625 15.43 1 98.31 302 ASP A N 1
ATOM 2316 C CA . ASP A 1 302 ? 4.25 16.094 16.688 1 98.31 302 ASP A CA 1
ATOM 2317 C C . ASP A 1 302 ? 4.965 17.172 17.484 1 98.31 302 ASP A C 1
ATOM 2319 O O . ASP A 1 302 ? 4.77 17.281 18.703 1 98.31 302 ASP A O 1
ATOM 2323 N N . HIS A 1 303 ? 5.793 17.953 16.844 1 97.62 303 HIS A N 1
ATOM 2324 C CA . HIS A 1 303 ? 6.504 19.031 17.516 1 97.62 303 HIS A CA 1
ATOM 2325 C C . HIS A 1 303 ? 5.535 20.047 18.109 1 97.62 303 HIS A C 1
ATOM 2327 O O . HIS A 1 303 ? 5.641 20.422 19.281 1 97.62 303 HIS A O 1
ATOM 2333 N N . ALA A 1 304 ? 4.629 20.531 17.297 1 97.75 304 ALA A N 1
ATOM 2334 C CA . ALA A 1 304 ? 3.668 21.547 17.75 1 97.75 304 ALA A CA 1
ATOM 2335 C C . ALA A 1 304 ? 2.793 21 18.875 1 97.75 304 ALA A C 1
ATOM 2337 O O . ALA A 1 304 ? 2.535 21.703 19.859 1 97.75 304 ALA A O 1
ATOM 2338 N N . TRP A 1 305 ? 2.381 19.75 18.672 1 98.12 305 TRP A N 1
ATOM 2339 C CA . TRP A 1 305 ? 1.53 19.062 19.656 1 98.12 305 TRP A CA 1
ATOM 2340 C C . TRP A 1 305 ? 2.225 18.969 21 1 98.12 305 TRP A C 1
ATOM 2342 O O . TRP A 1 305 ? 1.655 19.344 22.031 1 98.12 305 TRP A O 1
ATOM 2352 N N . ARG A 1 306 ? 3.422 18.609 21.062 1 97.75 306 ARG A N 1
ATOM 2353 C CA . ARG A 1 306 ? 4.152 18.375 22.297 1 97.75 306 ARG A CA 1
ATOM 2354 C C . ARG A 1 306 ? 4.605 19.703 22.922 1 97.75 306 ARG A C 1
ATOM 2356 O O . ARG A 1 306 ? 4.949 19.75 24.109 1 97.75 306 ARG A O 1
ATOM 2363 N N . GLU A 1 307 ? 4.672 20.656 22.125 1 95.88 307 GLU A N 1
ATOM 2364 C CA . GLU A 1 307 ? 4.941 21.984 22.672 1 95.88 307 GLU A CA 1
ATOM 2365 C C . GLU A 1 307 ? 3.736 22.531 23.438 1 95.88 307 GLU A C 1
ATOM 2367 O O . GLU A 1 307 ? 3.889 23.328 24.359 1 95.88 307 GLU A O 1
ATOM 2372 N N . MET A 1 308 ? 2.564 22.047 23.094 1 94.62 308 MET A N 1
ATOM 2373 C CA . MET A 1 308 ? 1.325 22.578 23.641 1 94.62 308 MET A CA 1
ATOM 2374 C C . MET A 1 308 ? 0.864 21.766 24.844 1 94.62 308 MET A C 1
ATOM 2376 O O . MET A 1 308 ? 0.215 22.297 25.75 1 94.62 308 MET A O 1
ATOM 2380 N N . VAL A 1 309 ? 1.117 20.531 24.828 1 94.25 309 VAL A N 1
ATOM 2381 C CA . VAL A 1 309 ? 0.585 19.672 25.875 1 94.25 309 VAL A CA 1
ATOM 2382 C C . VAL A 1 309 ? 1.621 18.625 26.25 1 94.25 309 VAL A C 1
ATOM 2384 O O . VAL A 1 309 ? 2.484 18.266 25.438 1 94.25 309 VAL A O 1
ATOM 2387 N N . THR A 1 310 ? 1.479 18.203 27.469 1 94.88 310 THR A N 1
ATOM 2388 C CA . THR A 1 310 ? 2.312 17.078 27.906 1 94.88 310 THR A CA 1
ATOM 2389 C C . THR A 1 310 ? 1.757 15.758 27.391 1 94.88 310 THR A C 1
ATOM 2391 O O . THR A 1 310 ? 0.605 15.414 27.672 1 94.88 310 THR A O 1
ATOM 2394 N N . VAL A 1 311 ? 2.525 15.047 26.719 1 94.06 311 VAL A N 1
ATOM 2395 C CA . VAL A 1 311 ? 2.131 13.781 26.109 1 94.06 311 VAL A CA 1
ATOM 2396 C C . VAL A 1 311 ? 2.734 12.617 26.891 1 94.06 311 VAL A C 1
ATOM 2398 O O . VAL A 1 311 ? 3.947 12.57 27.109 1 94.06 311 VAL A O 1
ATOM 2401 N N . PRO A 1 312 ? 1.937 11.68 27.453 1 94.75 312 PRO A N 1
ATOM 2402 C CA . PRO A 1 312 ? 0.519 11.469 27.156 1 94.75 312 PRO A CA 1
ATOM 2403 C C . PRO A 1 312 ? -0.398 12.414 27.922 1 94.75 312 PRO A C 1
ATOM 2405 O O . PRO A 1 312 ? -0.05 12.859 29.016 1 94.75 312 PRO A O 1
ATOM 2408 N N . LEU A 1 313 ? -1.537 12.688 27.297 1 95.19 313 LEU A N 1
ATOM 2409 C CA . LEU A 1 313 ? -2.494 13.633 27.859 1 95.19 313 LEU A CA 1
ATOM 2410 C C . LEU A 1 313 ? -3.078 13.094 29.172 1 95.19 313 LEU A C 1
ATOM 2412 O O . LEU A 1 313 ? -3.434 11.914 29.25 1 95.19 313 LEU A O 1
ATOM 2416 N N . LYS A 1 314 ? -3.18 13.977 30.094 1 92.38 314 LYS A N 1
ATOM 2417 C CA . LYS A 1 314 ? -3.768 13.586 31.359 1 92.38 314 LYS A CA 1
ATOM 2418 C C . LYS A 1 314 ? -5.266 13.32 31.219 1 92.38 314 LYS A C 1
ATOM 2420 O O . LYS A 1 314 ? -5.969 14.062 30.531 1 92.38 314 LYS A O 1
ATOM 2425 N N . GLY A 1 315 ? -5.754 12.297 31.875 1 92.94 315 GLY A N 1
ATOM 2426 C CA . GLY A 1 315 ? -7.18 12.008 31.875 1 92.94 315 GLY A CA 1
ATOM 2427 C C . GLY A 1 315 ? -7.617 11.117 30.734 1 92.94 315 GLY A C 1
ATOM 2428 O O . GLY A 1 315 ? -8.789 10.734 30.656 1 92.94 315 GLY A O 1
ATOM 2429 N N . VAL A 1 316 ? -6.746 10.844 29.797 1 94.88 316 VAL A N 1
ATOM 2430 C CA . VAL A 1 316 ? -7.07 9.977 28.672 1 94.88 316 VAL A CA 1
ATOM 2431 C C . VAL A 1 316 ? -6.586 8.555 28.953 1 94.88 316 VAL A C 1
ATOM 2433 O O . VAL A 1 316 ? -5.484 8.359 29.484 1 94.88 316 VAL A O 1
ATOM 2436 N N . GLU A 1 317 ? -7.492 7.598 28.688 1 95 317 GLU A N 1
ATOM 2437 C CA . GLU A 1 317 ? -7.113 6.191 28.797 1 95 317 GLU A CA 1
ATOM 2438 C C . GLU A 1 317 ? -6.383 5.715 27.547 1 95 317 GLU A C 1
ATOM 2440 O O . GLU A 1 317 ? -6.883 5.879 26.422 1 95 317 GLU A O 1
ATOM 2445 N N . TYR A 1 318 ? -5.238 5.184 27.734 1 96.38 318 TYR A N 1
ATOM 2446 C CA . TYR A 1 318 ? -4.441 4.703 26.609 1 96.38 318 TYR A CA 1
ATOM 2447 C C . TYR A 1 318 ? -4.309 3.186 26.656 1 96.38 318 TYR A C 1
ATOM 2449 O O . TYR A 1 318 ? -4.359 2.578 27.719 1 96.38 318 TYR A O 1
ATOM 2457 N N . ALA A 1 319 ? -4.141 2.637 25.469 1 92.75 319 ALA A N 1
ATOM 2458 C CA . ALA A 1 319 ? -3.91 1.2 25.344 1 92.75 319 ALA A CA 1
ATOM 2459 C C . ALA A 1 319 ? -2.453 0.849 25.625 1 92.75 319 ALA A C 1
ATOM 2461 O O . ALA A 1 319 ? -1.554 1.655 25.375 1 92.75 319 ALA A O 1
ATOM 2462 N N . MET B 1 1 ? 16.266 -45.188 -39.125 1 24.95 1 MET B N 1
ATOM 2463 C CA . MET B 1 1 ? 15.672 -44.094 -38.375 1 24.95 1 MET B CA 1
ATOM 2464 C C . MET B 1 1 ? 16.578 -43.688 -37.219 1 24.95 1 MET B C 1
ATOM 2466 O O . MET B 1 1 ? 16.781 -44.469 -36.281 1 24.95 1 MET B O 1
ATOM 2470 N N . GLN B 1 2 ? 17.625 -42.938 -37.406 1 28.61 2 GLN B N 1
ATOM 2471 C CA . GLN B 1 2 ? 18.719 -42.562 -36.531 1 28.61 2 GLN B CA 1
ATOM 2472 C C . GLN B 1 2 ? 18.203 -41.781 -35.312 1 28.61 2 GLN B C 1
ATOM 2474 O O . GLN B 1 2 ? 17.391 -40.875 -35.469 1 28.61 2 GLN B O 1
ATOM 2479 N N . GLN B 1 3 ? 18.125 -42.406 -34.094 1 28.02 3 GLN B N 1
ATOM 2480 C CA . GLN B 1 3 ? 17.828 -41.844 -32.781 1 28.02 3 GLN B CA 1
ATOM 2481 C C . GLN B 1 3 ? 18.594 -40.531 -32.562 1 28.02 3 GLN B C 1
ATOM 2483 O O . GLN B 1 3 ? 19.828 -40.531 -32.562 1 28.02 3 GLN B O 1
ATOM 2488 N N . GLN B 1 4 ? 18.188 -39.438 -33.188 1 31.5 4 GLN B N 1
ATOM 2489 C CA . GLN B 1 4 ? 18.812 -38.156 -32.844 1 31.5 4 GLN B CA 1
ATOM 2490 C C . GLN B 1 4 ? 19.109 -38.062 -31.359 1 31.5 4 GLN B C 1
ATOM 2492 O O . GLN B 1 4 ? 18.203 -38.062 -30.547 1 31.5 4 GLN B O 1
ATOM 2497 N N . GLN B 1 5 ? 20.188 -38.531 -30.859 1 32.47 5 GLN B N 1
ATOM 2498 C CA . GLN B 1 5 ? 20.75 -38.344 -29.531 1 32.47 5 GLN B CA 1
ATOM 2499 C C . GLN B 1 5 ? 20.562 -36.906 -29.078 1 32.47 5 GLN B C 1
ATOM 2501 O O . GLN B 1 5 ? 21.078 -35.969 -29.719 1 32.47 5 GLN B O 1
ATOM 2506 N N . ARG B 1 6 ? 19.422 -36.562 -28.5 1 37.09 6 ARG B N 1
ATOM 2507 C CA . ARG B 1 6 ? 19.25 -35.25 -27.891 1 37.09 6 ARG B CA 1
ATOM 2508 C C . ARG B 1 6 ? 20.516 -34.812 -27.172 1 37.09 6 ARG B C 1
ATOM 2510 O O . ARG B 1 6 ? 21.172 -35.594 -26.516 1 37.09 6 ARG B O 1
ATOM 2517 N N . GLN B 1 7 ? 21.312 -33.938 -27.797 1 36.78 7 GLN B N 1
ATOM 2518 C CA . GLN B 1 7 ? 22.438 -33.281 -27.172 1 36.78 7 GLN B CA 1
ATOM 2519 C C . GLN B 1 7 ? 22.188 -33.031 -25.688 1 36.78 7 GLN B C 1
ATOM 2521 O O . GLN B 1 7 ? 21.031 -32.875 -25.266 1 36.78 7 GLN B O 1
ATOM 2526 N N . PRO B 1 8 ? 23.016 -33.531 -24.812 1 36.94 8 PRO B N 1
ATOM 2527 C CA . PRO B 1 8 ? 22.922 -33.25 -23.375 1 36.94 8 PRO B CA 1
ATOM 2528 C C . PRO B 1 8 ? 22.469 -31.844 -23.062 1 36.94 8 PRO B C 1
ATOM 2530 O O . PRO B 1 8 ? 23.062 -30.875 -23.547 1 36.94 8 PRO B O 1
ATOM 2533 N N . GLY B 1 9 ? 21.172 -31.453 -23.172 1 37.16 9 GLY B N 1
ATOM 2534 C CA . GLY B 1 9 ? 20.609 -30.141 -22.844 1 37.16 9 GLY B CA 1
ATOM 2535 C C . GLY B 1 9 ? 21.391 -29.406 -21.781 1 37.16 9 GLY B C 1
ATOM 2536 O O . GLY B 1 9 ? 22.031 -30.016 -20.938 1 37.16 9 GLY B O 1
ATOM 2537 N N . GLU B 1 10 ? 22.094 -28.297 -22.125 1 43.78 10 GLU B N 1
ATOM 2538 C CA . GLU B 1 10 ? 22.719 -27.359 -21.188 1 43.78 10 GLU B CA 1
ATOM 2539 C C . GLU B 1 10 ? 21.984 -27.375 -19.844 1 43.78 10 GLU B C 1
ATOM 2541 O O . GLU B 1 10 ? 20.812 -27.016 -19.766 1 43.78 10 GLU B O 1
ATOM 2546 N N . HIS B 1 11 ? 22.188 -28.344 -19.047 1 48.5 11 HIS B N 1
ATOM 2547 C CA . HIS B 1 11 ? 21.641 -28.469 -17.688 1 48.5 11 HIS B CA 1
ATOM 2548 C C . HIS B 1 11 ? 21.828 -27.172 -16.922 1 48.5 11 HIS B C 1
ATOM 2550 O O . HIS B 1 11 ? 22.953 -26.719 -16.719 1 48.5 11 HIS B O 1
ATOM 2556 N N . TYR B 1 12 ? 21 -26.219 -17.125 1 56.91 12 TYR B N 1
ATOM 2557 C CA . TYR B 1 12 ? 21 -25 -16.328 1 56.91 12 TYR B CA 1
ATOM 2558 C C . TYR B 1 12 ? 21.094 -25.312 -14.844 1 56.91 12 TYR B C 1
ATOM 2560 O O . TYR B 1 12 ? 20.547 -26.312 -14.375 1 56.91 12 TYR B O 1
ATOM 2568 N N . VAL B 1 13 ? 22.219 -24.875 -14.234 1 67.62 13 VAL B N 1
ATOM 2569 C CA . VAL B 1 13 ? 22.406 -25.031 -12.797 1 67.62 13 VAL B CA 1
ATOM 2570 C C . VAL B 1 13 ? 21.594 -23.984 -12.047 1 67.62 13 VAL B C 1
ATOM 2572 O O . VAL B 1 13 ? 21.703 -22.781 -12.344 1 67.62 13 VAL B O 1
ATOM 2575 N N . TYR B 1 14 ? 20.516 -24.438 -11.359 1 77.94 14 TYR B N 1
ATOM 2576 C CA . TYR B 1 14 ? 19.688 -23.531 -10.57 1 77.94 14 TYR B CA 1
ATOM 2577 C C . TYR B 1 14 ? 20.062 -23.594 -9.094 1 77.94 14 TYR B C 1
ATOM 2579 O O . TYR B 1 14 ? 20.5 -24.656 -8.609 1 77.94 14 TYR B O 1
ATOM 2587 N N . VAL B 1 15 ? 20.078 -22.422 -8.492 1 82.81 15 VAL B N 1
ATOM 2588 C CA . VAL B 1 15 ? 20.156 -22.375 -7.031 1 82.81 15 VAL B CA 1
ATOM 2589 C C . VAL B 1 15 ? 18.734 -22.375 -6.453 1 82.81 15 VAL B C 1
ATOM 2591 O O . VAL B 1 15 ? 17.828 -21.75 -7.02 1 82.81 15 VAL B O 1
ATOM 2594 N N . GLU B 1 16 ? 18.594 -23.016 -5.371 1 89.69 16 GLU B N 1
ATOM 2595 C CA . GLU B 1 16 ? 17.297 -23.078 -4.715 1 89.69 16 GLU B CA 1
ATOM 2596 C C . GLU B 1 16 ? 16.938 -21.75 -4.055 1 89.69 16 GLU B C 1
ATOM 2598 O O . GLU B 1 16 ? 17.797 -21.109 -3.443 1 89.69 16 GLU B O 1
ATOM 2603 N N . LEU B 1 17 ? 15.75 -21.312 -4.238 1 91.19 17 LEU B N 1
ATOM 2604 C CA . LEU B 1 17 ? 15.266 -20.109 -3.561 1 91.19 17 LEU B CA 1
ATOM 2605 C C . LEU B 1 17 ? 15.414 -20.25 -2.049 1 91.19 17 LEU B C 1
ATOM 2607 O O . LEU B 1 17 ? 15 -21.25 -1.469 1 91.19 17 LEU B O 1
ATOM 2611 N N . LEU B 1 18 ? 16.031 -19.297 -1.447 1 89.62 18 LEU B N 1
ATOM 2612 C CA . LEU B 1 18 ? 16.203 -19.281 0.001 1 89.62 18 LEU B CA 1
ATOM 2613 C C . LEU B 1 18 ? 14.977 -18.719 0.696 1 89.62 18 LEU B C 1
ATOM 2615 O O . LEU B 1 18 ? 14.766 -17.516 0.715 1 89.62 18 LEU B O 1
ATOM 2619 N N . SER B 1 19 ? 14.211 -19.625 1.223 1 90.44 19 SER B N 1
ATOM 2620 C CA . SER B 1 19 ? 13 -19.234 1.936 1 90.44 19 SER B CA 1
ATOM 2621 C C . SER B 1 19 ? 13.289 -18.938 3.402 1 90.44 19 SER B C 1
ATOM 2623 O O . SER B 1 19 ? 14.336 -19.328 3.924 1 90.44 19 SER B O 1
ATOM 2625 N N . LEU B 1 20 ? 12.391 -18.266 4.035 1 92.94 20 LEU B N 1
ATOM 2626 C CA . LEU B 1 20 ? 12.461 -18.031 5.473 1 92.94 20 LEU B CA 1
ATOM 2627 C C . LEU B 1 20 ? 11.953 -19.25 6.25 1 92.94 20 LEU B C 1
ATOM 2629 O O . LEU B 1 20 ? 11.305 -20.125 5.676 1 92.94 20 LEU B O 1
ATOM 2633 N N . THR B 1 21 ? 12.383 -19.312 7.473 1 95.38 21 THR B N 1
ATOM 2634 C CA . THR B 1 21 ? 11.836 -20.297 8.398 1 95.38 21 THR B CA 1
ATOM 2635 C C . THR B 1 21 ? 10.898 -19.641 9.406 1 95.38 21 THR B C 1
ATOM 2637 O O . THR B 1 21 ? 11.219 -18.578 9.953 1 95.38 21 THR B O 1
ATOM 2640 N N . TYR B 1 22 ? 9.734 -20.156 9.539 1 94.62 22 TYR B N 1
ATOM 2641 C CA . TYR B 1 22 ? 8.836 -19.578 10.531 1 94.62 22 TYR B CA 1
ATOM 2642 C C . TYR B 1 22 ? 8.82 -20.422 11.805 1 94.62 22 TYR B C 1
ATOM 2644 O O . TYR B 1 22 ? 9.062 -21.625 11.758 1 94.62 22 TYR B O 1
ATOM 2652 N N . SER B 1 23 ? 8.602 -19.609 12.883 1 93.38 23 SER B N 1
ATOM 2653 C CA . SER B 1 23 ? 8.516 -20.25 14.188 1 93.38 23 SER B CA 1
ATOM 2654 C C . SER B 1 23 ? 7.082 -20.281 14.703 1 93.38 23 SER B C 1
ATOM 2656 O O . SER B 1 23 ? 6.273 -19.422 14.344 1 93.38 23 SER B O 1
ATOM 2658 N N . GLY B 1 24 ? 6.754 -21.344 15.484 1 94.25 24 GLY B N 1
ATOM 2659 C CA . GLY B 1 24 ? 5.41 -21.438 16.031 1 94.25 24 GLY B CA 1
ATOM 2660 C C . GLY B 1 24 ? 4.422 -22.094 15.086 1 94.25 24 GLY B C 1
ATOM 2661 O O . GLY B 1 24 ? 4.82 -22.781 14.141 1 94.25 24 GLY B O 1
ATOM 2662 N N . PRO B 1 25 ? 3.113 -21.953 15.406 1 97.12 25 PRO B N 1
ATOM 2663 C CA . PRO B 1 25 ? 2.098 -22.578 14.562 1 97.12 25 PRO B CA 1
ATOM 2664 C C . PRO B 1 25 ? 1.896 -21.844 13.242 1 97.12 25 PRO B C 1
ATOM 2666 O O . PRO B 1 25 ? 2.154 -20.641 13.156 1 97.12 25 PRO B O 1
ATOM 2669 N N . ALA B 1 26 ? 1.542 -22.562 12.195 1 97.62 26 ALA B N 1
ATOM 2670 C CA . ALA B 1 26 ? 1.169 -21.938 10.922 1 97.62 26 ALA B CA 1
ATOM 2671 C C . ALA B 1 26 ? -0.17 -21.219 11.031 1 97.62 26 ALA B C 1
ATOM 2673 O O . ALA B 1 26 ? -1.03 -21.609 11.828 1 97.62 26 ALA B O 1
ATOM 2674 N N . PRO B 1 27 ? -0.338 -20.125 10.328 1 97.81 27 PRO B N 1
ATOM 2675 C CA . PRO B 1 27 ? -1.664 -19.5 10.312 1 97.81 27 PRO B CA 1
ATOM 2676 C C . PRO B 1 27 ? -2.746 -20.438 9.766 1 97.81 27 PRO B C 1
ATOM 2678 O O . PRO B 1 27 ? -2.492 -21.203 8.844 1 97.81 27 PRO B O 1
ATOM 2681 N N . ALA B 1 28 ? -3.896 -20.344 10.297 1 97.31 28 ALA B N 1
ATOM 2682 C CA . ALA B 1 28 ? -5.012 -21.172 9.836 1 97.31 28 ALA B CA 1
ATOM 2683 C C . ALA B 1 28 ? -5.375 -20.844 8.391 1 97.31 28 ALA B C 1
ATOM 2685 O O . ALA B 1 28 ? -5.461 -19.672 8.016 1 97.31 28 ALA B O 1
ATOM 2686 N N . PRO B 1 29 ? -5.562 -21.891 7.578 1 96.81 29 PRO B N 1
ATOM 2687 C CA . PRO B 1 29 ? -5.949 -21.625 6.191 1 96.81 29 PRO B CA 1
ATOM 2688 C C . PRO B 1 29 ? -7.285 -20.891 6.078 1 96.81 29 PRO B C 1
ATOM 2690 O O . PRO B 1 29 ? -8.188 -21.109 6.891 1 96.81 29 PRO B O 1
ATOM 2693 N N . ALA B 1 30 ? -7.363 -20 5.129 1 94 30 ALA B N 1
ATOM 2694 C CA . ALA B 1 30 ? -8.625 -19.312 4.84 1 94 30 ALA B CA 1
ATOM 2695 C C . ALA B 1 30 ? -9.664 -20.297 4.305 1 94 30 ALA B C 1
ATOM 2697 O O . ALA B 1 30 ? -9.328 -21.391 3.873 1 94 30 ALA B O 1
ATOM 2698 N N . PRO B 1 31 ? -10.914 -19.891 4.387 1 93.31 31 PRO B N 1
ATOM 2699 C CA . PRO B 1 31 ? -11.93 -20.734 3.76 1 93.31 31 PRO B CA 1
ATOM 2700 C C . PRO B 1 31 ? -11.672 -20.953 2.27 1 93.31 31 PRO B C 1
ATOM 2702 O O . PRO B 1 31 ? -11.023 -20.125 1.621 1 93.31 31 PRO B O 1
ATOM 2705 N N . ALA B 1 32 ? -12.172 -22.031 1.789 1 96.06 32 ALA B N 1
ATOM 2706 C CA . ALA B 1 32 ? -11.945 -22.406 0.396 1 96.06 32 ALA B CA 1
ATOM 2707 C C . ALA B 1 32 ? -12.453 -21.328 -0.556 1 96.06 32 ALA B C 1
ATOM 2709 O O . ALA B 1 32 ? -13.523 -20.75 -0.339 1 96.06 32 ALA B O 1
ATOM 2710 N N . CYS B 1 33 ? -11.656 -21.094 -1.521 1 94.69 33 CYS B N 1
ATOM 2711 C CA . CYS B 1 33 ? -12.102 -20.219 -2.6 1 94.69 33 CYS B CA 1
ATOM 2712 C C . CYS B 1 33 ? -13.258 -20.844 -3.369 1 94.69 33 CYS B C 1
ATOM 2714 O O . CYS B 1 33 ? -13.117 -21.922 -3.947 1 94.69 33 CYS B O 1
ATOM 2716 N N . MET B 1 34 ? -14.297 -20.156 -3.459 1 92.38 34 MET B N 1
ATOM 2717 C CA . MET B 1 34 ? -15.492 -20.719 -4.074 1 92.38 34 MET B CA 1
ATOM 2718 C C . MET B 1 34 ? -15.641 -20.234 -5.516 1 92.38 34 MET B C 1
ATOM 2720 O O . MET B 1 34 ? -16.438 -20.797 -6.281 1 92.38 34 MET B O 1
ATOM 2724 N N . ASP B 1 35 ? -14.969 -19.281 -5.891 1 92.31 35 ASP B N 1
ATOM 2725 C CA . ASP B 1 35 ? -15.023 -18.797 -7.266 1 92.31 35 ASP B CA 1
ATOM 2726 C C . ASP B 1 35 ? -14.43 -19.812 -8.234 1 92.31 35 ASP B C 1
ATOM 2728 O O . ASP B 1 35 ? -13.414 -20.453 -7.926 1 92.31 35 ASP B O 1
ATOM 2732 N N . PRO B 1 36 ? -15.047 -19.906 -9.375 1 93.5 36 PRO B N 1
ATOM 2733 C CA . PRO B 1 36 ? -14.422 -20.766 -10.383 1 93.5 36 PRO B CA 1
ATOM 2734 C C . PRO B 1 36 ? -13.016 -20.297 -10.758 1 93.5 36 PRO B C 1
ATOM 2736 O O . PRO B 1 36 ? -12.688 -19.125 -10.594 1 93.5 36 PRO B O 1
ATOM 2739 N N . THR B 1 37 ? -12.211 -21.25 -11.203 1 93.44 37 THR B N 1
ATOM 2740 C CA . THR B 1 37 ? -10.867 -20.906 -11.648 1 93.44 37 THR B CA 1
ATOM 2741 C C . THR B 1 37 ? -10.914 -19.938 -12.828 1 93.44 37 THR B C 1
ATOM 2743 O O . THR B 1 37 ? -11.93 -19.844 -13.516 1 93.44 37 THR B O 1
ATOM 2746 N N . PRO B 1 38 ? -9.844 -19.234 -12.992 1 88.12 38 PRO B N 1
ATOM 2747 C CA . PRO B 1 38 ? -9.82 -18.281 -14.102 1 88.12 38 PRO B CA 1
ATOM 2748 C C . PRO B 1 38 ? -10.133 -18.922 -15.445 1 88.12 38 PRO B C 1
ATOM 2750 O O . PRO B 1 38 ? -10.812 -18.328 -16.281 1 88.12 38 PRO B O 1
ATOM 2753 N N . ASP B 1 39 ? -9.664 -20.125 -15.703 1 86.5 39 ASP B N 1
ATOM 2754 C CA . ASP B 1 39 ? -9.977 -20.844 -16.938 1 86.5 39 ASP B CA 1
ATOM 2755 C C . ASP B 1 39 ? -11.477 -21.109 -17.047 1 86.5 39 ASP B C 1
ATOM 2757 O O . ASP B 1 39 ? -12.062 -20.969 -18.125 1 86.5 39 ASP B O 1
ATOM 2761 N N . GLU B 1 40 ? -12.023 -21.516 -16 1 89.06 40 GLU B N 1
ATOM 2762 C CA . GLU B 1 40 ? -13.461 -21.781 -15.977 1 89.06 40 GLU B CA 1
ATOM 2763 C C . GLU B 1 40 ? -14.266 -20.5 -16.219 1 89.06 40 GLU B C 1
ATOM 2765 O O . GLU B 1 40 ? -15.273 -20.531 -16.938 1 89.06 40 GLU B O 1
ATOM 2770 N N . GLN B 1 41 ? -13.812 -19.5 -15.602 1 87.12 41 GLN B N 1
ATOM 2771 C CA . GLN B 1 41 ? -14.477 -18.219 -15.781 1 87.12 41 GLN B CA 1
ATOM 2772 C C . GLN B 1 41 ? -14.43 -17.781 -17.25 1 87.12 41 GLN B C 1
ATOM 2774 O O . GLN B 1 41 ? -15.406 -17.25 -17.766 1 87.12 41 GLN B O 1
ATOM 2779 N N . LEU B 1 42 ? -13.328 -17.938 -17.781 1 82 42 LEU B N 1
ATOM 2780 C CA . LEU B 1 42 ? -13.164 -17.578 -19.188 1 82 42 LEU B CA 1
ATOM 2781 C C . LEU B 1 42 ? -14.078 -18.422 -20.078 1 82 42 LEU B C 1
ATOM 2783 O O . LEU B 1 42 ? -14.711 -17.891 -21 1 82 42 LEU B O 1
ATOM 2787 N N . ARG B 1 43 ? -14.148 -19.688 -19.844 1 83.88 43 ARG B N 1
ATOM 2788 C CA . ARG B 1 43 ? -15.008 -20.578 -20.609 1 83.88 43 ARG B CA 1
ATOM 2789 C C . ARG B 1 43 ? -16.469 -20.172 -20.469 1 83.88 43 ARG B C 1
ATOM 2791 O O . ARG B 1 43 ? -17.219 -20.172 -21.469 1 83.88 43 ARG B O 1
ATOM 2798 N N . GLN B 1 44 ? -16.766 -19.828 -19.297 1 85.5 44 GLN B N 1
ATOM 2799 C CA . GLN B 1 44 ? -18.141 -19.391 -19.047 1 85.5 44 GLN B CA 1
ATOM 2800 C C . GLN B 1 44 ? -18.438 -18.094 -19.797 1 85.5 44 GLN B C 1
ATOM 2802 O O . GLN B 1 44 ? -19.531 -17.938 -20.359 1 85.5 44 GLN B O 1
ATOM 2807 N N . ALA B 1 45 ? -17.484 -17.281 -19.812 1 81.38 45 ALA B N 1
ATOM 2808 C CA . ALA B 1 45 ? -17.672 -16.016 -20.5 1 81.38 45 ALA B CA 1
ATOM 2809 C C . ALA B 1 45 ? -17.828 -16.219 -22 1 81.38 45 ALA B C 1
ATOM 2811 O O . ALA B 1 45 ? -18.656 -15.562 -22.641 1 81.38 45 ALA B O 1
ATOM 2812 N N . ILE B 1 46 ? -17.141 -17.031 -22.578 1 76.81 46 ILE B N 1
ATOM 2813 C CA . ILE B 1 46 ? -17.188 -17.328 -24 1 76.81 46 ILE B CA 1
ATOM 2814 C C . ILE B 1 46 ? -18.531 -17.984 -24.344 1 76.81 46 ILE B C 1
ATOM 2816 O O . ILE B 1 46 ? -19.156 -17.625 -25.344 1 76.81 46 ILE B O 1
ATOM 2820 N N . THR B 1 47 ? -18.875 -18.859 -23.469 1 83.31 47 THR B N 1
ATOM 2821 C CA . THR B 1 47 ? -20.156 -19.531 -23.688 1 83.31 47 THR B CA 1
ATOM 2822 C C . THR B 1 47 ? -21.312 -18.531 -23.625 1 83.31 47 THR B C 1
ATOM 2824 O O . THR B 1 47 ? -22.234 -18.578 -24.438 1 83.31 47 THR B O 1
ATOM 2827 N N . HIS B 1 48 ? -21.219 -17.672 -22.672 1 84 48 HIS B N 1
ATOM 2828 C CA . HIS B 1 48 ? -22.266 -16.672 -22.516 1 84 48 HIS B CA 1
ATOM 2829 C C . HIS B 1 48 ? -22.297 -15.742 -23.734 1 84 48 HIS B C 1
ATOM 2831 O O . HIS B 1 48 ? -23.391 -15.406 -24.234 1 84 48 HIS B O 1
ATOM 2837 N N . LYS B 1 49 ? -21.219 -15.328 -24.141 1 78.12 49 LYS B N 1
ATOM 2838 C CA . LYS B 1 49 ? -21.141 -14.461 -25.312 1 78.12 49 LYS B CA 1
ATOM 2839 C C . LYS B 1 49 ? -21.688 -15.156 -26.562 1 78.12 49 LYS B C 1
ATOM 2841 O O . LYS B 1 49 ? -22.375 -14.547 -27.375 1 78.12 49 LYS B O 1
ATOM 2846 N N . LYS B 1 50 ? -21.422 -16.344 -26.703 1 80.5 50 LYS B N 1
ATOM 2847 C CA . LYS B 1 50 ? -21.922 -17.125 -27.828 1 80.5 50 LYS B CA 1
ATOM 2848 C C . LYS B 1 50 ? -23.438 -17.266 -27.766 1 80.5 50 LYS B C 1
ATOM 2850 O O . LYS B 1 50 ? -24.109 -17.172 -28.797 1 80.5 50 LYS B O 1
ATOM 2855 N N . GLU B 1 51 ? -23.844 -17.453 -26.578 1 84.81 51 GLU B N 1
ATOM 2856 C CA . GLU B 1 51 ? -25.297 -17.562 -26.391 1 84.81 51 GLU B CA 1
ATOM 2857 C C . GLU B 1 51 ? -26 -16.25 -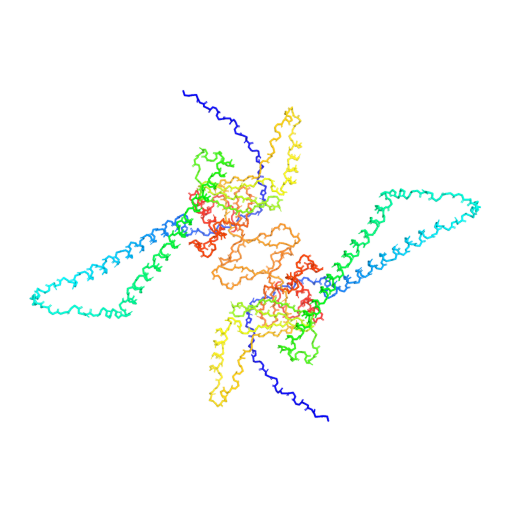26.703 1 84.81 51 GLU B C 1
ATOM 2859 O O . GLU B 1 51 ? -27.062 -16.234 -27.328 1 84.81 51 GLU B O 1
ATOM 2864 N N . MET B 1 52 ? -25.391 -15.258 -26.25 1 83.62 52 MET B N 1
ATOM 2865 C CA . MET B 1 52 ? -25.953 -13.938 -26.516 1 83.62 52 MET B CA 1
ATOM 2866 C C . MET B 1 52 ? -25.953 -13.633 -28.016 1 83.62 52 MET B C 1
ATOM 2868 O O . MET B 1 52 ? -26.922 -13.062 -28.531 1 83.62 52 MET B O 1
ATOM 2872 N N . LEU B 1 53 ? -25 -13.953 -28.703 1 78 53 LEU B N 1
ATOM 2873 C CA . LEU B 1 53 ? -24.891 -13.766 -30.141 1 78 53 LEU B CA 1
ATOM 2874 C C . LEU B 1 53 ? -25.938 -14.617 -30.875 1 78 53 LEU B C 1
ATOM 2876 O O . LEU B 1 53 ? -26.547 -14.156 -31.844 1 78 53 LEU B O 1
ATOM 2880 N N . LYS B 1 54 ? -26.172 -15.812 -30.406 1 83.94 54 LYS 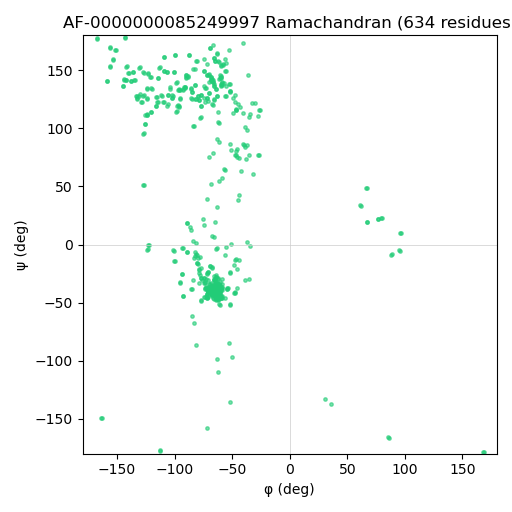B N 1
ATOM 2881 C CA . LYS B 1 54 ? -27.188 -16.688 -31 1 83.94 54 LYS B CA 1
ATOM 2882 C C . LYS B 1 54 ? -28.594 -16.125 -30.812 1 83.94 54 LYS B C 1
ATOM 2884 O O . LYS B 1 54 ? -29.406 -16.172 -31.734 1 83.94 54 LYS B O 1
ATOM 2889 N N . GLN B 1 55 ? -28.688 -15.562 -29.609 1 84.06 55 GLN B N 1
ATOM 2890 C CA . GLN B 1 55 ? -29.984 -14.969 -29.328 1 84.06 55 GLN B CA 1
ATOM 2891 C C . GLN B 1 55 ? -30.234 -13.734 -30.203 1 84.06 55 GLN B C 1
ATOM 2893 O O . GLN B 1 55 ? -31.328 -13.539 -30.703 1 84.06 55 GLN B O 1
ATOM 2898 N N . LYS B 1 56 ? -29.281 -13 -30.312 1 79.19 56 LYS B N 1
ATOM 2899 C CA . LYS B 1 56 ? -29.391 -11.812 -31.156 1 79.19 56 LYS B CA 1
ATOM 2900 C C . LYS B 1 56 ? -29.641 -12.195 -32.625 1 79.19 56 LYS B C 1
ATOM 2902 O O . LYS B 1 56 ? -30.438 -11.562 -33.312 1 79.19 56 LYS B O 1
ATOM 2907 N N . GLU B 1 57 ? -28.969 -13.18 -33.094 1 81.06 57 GLU B N 1
ATOM 2908 C CA . GLU B 1 57 ? -29.156 -13.688 -34.438 1 81.06 57 GLU B CA 1
ATOM 2909 C C . GLU B 1 57 ? -30.547 -14.266 -34.625 1 81.06 57 GLU B C 1
ATOM 2911 O O . GLU B 1 57 ? -31.172 -14.062 -35.688 1 81.06 57 GLU B O 1
ATOM 2916 N N . ALA B 1 58 ? -31 -14.891 -33.656 1 84.69 58 ALA B N 1
ATOM 2917 C CA . ALA B 1 58 ? -32.375 -15.438 -33.719 1 84.69 58 ALA B CA 1
ATOM 2918 C C . ALA B 1 58 ? -33.406 -14.328 -33.75 1 84.69 58 ALA B C 1
ATOM 2920 O O . ALA B 1 58 ? -34.375 -14.414 -34.469 1 84.69 58 ALA B O 1
ATOM 2921 N N . GLN B 1 59 ? -33.156 -13.336 -32.938 1 82.44 59 GLN B N 1
ATOM 2922 C CA . GLN B 1 59 ? -34.062 -12.188 -32.938 1 82.44 59 GLN B CA 1
ATOM 2923 C C . GLN B 1 59 ? -34.062 -11.453 -34.25 1 82.44 59 GLN B C 1
ATOM 2925 O O . GLN B 1 59 ? -35.125 -11.023 -34.75 1 82.44 59 GLN B O 1
ATOM 2930 N N . GLN B 1 60 ? -32.938 -11.32 -34.812 1 76.88 60 GLN B N 1
ATOM 2931 C CA . GLN B 1 60 ? -32.812 -10.664 -36.125 1 76.88 60 GLN B CA 1
ATOM 2932 C C . GLN B 1 60 ? -33.5 -11.484 -37.219 1 76.88 60 GLN B C 1
ATOM 2934 O O . GLN B 1 60 ? -34.156 -10.93 -38.094 1 76.88 60 GLN B O 1
ATOM 2939 N N . ARG B 1 61 ? -33.438 -12.742 -37.188 1 77.69 61 ARG B N 1
ATOM 2940 C CA . ARG B 1 61 ? -34.094 -13.617 -38.156 1 77.69 61 ARG B CA 1
ATOM 2941 C C . ARG B 1 61 ? -35.594 -13.562 -38 1 77.69 61 ARG B C 1
ATOM 2943 O O . ARG B 1 61 ? -36.312 -13.562 -39 1 77.69 61 ARG B O 1
ATOM 2950 N N . GLN B 1 62 ? -36.031 -13.391 -36.812 1 81.31 62 GLN B N 1
ATOM 2951 C CA . GLN B 1 62 ? -37.469 -13.289 -36.562 1 81.31 62 GLN B CA 1
ATOM 2952 C C . GLN B 1 62 ? -38.031 -11.953 -37.031 1 81.31 62 GLN B C 1
ATOM 2954 O O . GLN B 1 62 ? -39.125 -11.891 -37.594 1 81.31 62 GLN B O 1
ATOM 2959 N N . GLN B 1 63 ? -37.312 -10.938 -36.875 1 76.94 63 GLN B N 1
ATOM 2960 C CA . GLN B 1 63 ? -37.719 -9.617 -37.344 1 76.94 63 GLN B CA 1
ATOM 2961 C C . GLN B 1 63 ? -37.75 -9.57 -38.875 1 76.94 63 GLN B C 1
ATOM 2963 O O . GLN B 1 63 ? -38.656 -8.961 -39.469 1 76.94 63 GLN B O 1
ATOM 2968 N N . LEU B 1 64 ? -36.875 -10.18 -39.5 1 68.44 64 LEU B N 1
ATOM 2969 C CA . LEU B 1 64 ? -36.812 -10.25 -40.969 1 68.44 64 LEU B CA 1
ATOM 2970 C C . LEU B 1 64 ? -37.969 -11.109 -41.5 1 68.44 64 LEU B C 1
ATOM 2972 O O . LEU B 1 64 ? -38.562 -10.789 -42.531 1 68.44 64 LEU B O 1
ATOM 2976 N N . ALA B 1 65 ? -38.344 -12.047 -40.844 1 70.12 65 ALA B N 1
ATOM 2977 C CA . ALA B 1 65 ? -39.438 -12.938 -41.25 1 70.12 65 ALA B CA 1
ATOM 2978 C C . ALA B 1 65 ? -40.812 -12.266 -41.094 1 70.12 65 ALA B C 1
ATOM 2980 O O . ALA B 1 65 ? -41.719 -12.477 -41.875 1 70.12 65 ALA B O 1
ATOM 2981 N N . GLN B 1 66 ? -40.938 -11.406 -40.125 1 67 66 GLN B N 1
ATOM 2982 C CA . GLN B 1 66 ? -42.156 -10.672 -39.906 1 67 66 GLN B CA 1
ATOM 2983 C C . GLN B 1 66 ? -42.312 -9.539 -40.906 1 67 66 GLN B C 1
ATOM 2985 O O . GLN B 1 66 ? -43.438 -9.203 -41.312 1 67 66 GLN B O 1
ATOM 2990 N N . GLY B 1 67 ? -41.375 -9 -41.344 1 61.12 67 GLY B N 1
ATOM 2991 C CA . GLY B 1 67 ? -41.438 -7.945 -42.344 1 61.12 67 GLY B CA 1
ATOM 2992 C C . GLY B 1 67 ? -41.688 -8.469 -43.75 1 61.12 67 GLY B C 1
ATOM 2993 O O . GLY B 1 67 ? -42.312 -7.777 -44.562 1 61.12 67 GLY B O 1
ATOM 2994 N N . ALA B 1 68 ? -41.406 -9.562 -44.188 1 57.38 68 ALA B N 1
ATOM 2995 C CA . ALA B 1 68 ? -41.625 -10.117 -45.5 1 57.38 68 ALA B CA 1
ATOM 2996 C C . ALA B 1 68 ? -43.094 -10.539 -45.688 1 57.38 68 ALA B C 1
ATOM 2998 O O . ALA B 1 68 ? -43.562 -10.641 -46.812 1 57.38 68 ALA B O 1
ATOM 2999 N N . GLY B 1 69 ? -43.844 -10.75 -44.688 1 53.47 69 GLY B N 1
ATOM 3000 C CA . GLY B 1 69 ? -45.25 -11.156 -44.844 1 53.47 69 GLY B CA 1
ATOM 3001 C C . GLY B 1 69 ? -46.156 -10.023 -45.281 1 53.47 69 GLY B C 1
ATOM 3002 O O . GLY B 1 69 ? -47.281 -10.25 -45.656 1 53.47 69 GLY B O 1
ATOM 3003 N N . GLN B 1 70 ? -45.844 -8.797 -44.938 1 44.44 70 GLN B N 1
ATOM 3004 C CA . GLN B 1 70 ? -46.812 -7.781 -45.281 1 44.44 70 GLN B CA 1
ATOM 3005 C C . GLN B 1 70 ? -46.719 -7.371 -46.719 1 44.44 70 GLN B C 1
ATOM 3007 O O . GLN B 1 70 ? -47.438 -6.5 -47.188 1 44.44 70 GLN B O 1
ATOM 3012 N N . ALA B 1 71 ? -45.656 -7.773 -47.469 1 42.09 71 ALA B N 1
ATOM 3013 C CA . ALA B 1 71 ? -45.562 -7.098 -48.75 1 42.09 71 ALA B CA 1
ATOM 3014 C C . ALA B 1 71 ? -46.531 -7.719 -49.75 1 42.09 71 ALA B C 1
ATOM 3016 O O . ALA B 1 71 ? -46.719 -7.188 -50.844 1 42.09 71 ALA B O 1
ATOM 3017 N N . HIS B 1 72 ? -47.094 -8.922 -49.562 1 37.88 72 HIS B N 1
ATOM 3018 C CA . HIS B 1 72 ? -47.344 -9.453 -50.906 1 37.88 72 HIS B CA 1
ATOM 3019 C C . HIS B 1 72 ? -48.656 -8.898 -51.469 1 37.88 72 HIS B C 1
ATOM 3021 O O . HIS B 1 72 ? -49.125 -9.367 -52.5 1 37.88 72 HIS B O 1
ATOM 3027 N N . ASN B 1 73 ? -49.531 -8.234 -50.719 1 34.66 73 ASN B N 1
ATOM 3028 C CA . ASN B 1 73 ? -50.75 -8.352 -51.5 1 34.66 73 ASN B CA 1
ATOM 3029 C C . ASN B 1 73 ? -50.688 -7.535 -52.781 1 34.66 73 ASN B C 1
ATOM 3031 O O . ASN B 1 73 ? -50.625 -6.305 -52.75 1 34.66 73 ASN B O 1
ATOM 3035 N N . PRO B 1 74 ? -49.938 -7.977 -53.844 1 35.56 74 PRO B N 1
ATOM 3036 C CA . PRO B 1 74 ? -49.812 -7.246 -55.094 1 35.56 74 PRO B CA 1
ATOM 3037 C C . PRO B 1 74 ? -51.188 -6.98 -55.75 1 35.56 74 PRO B C 1
ATOM 3039 O O . PRO B 1 74 ? -51.938 -7.918 -56.062 1 35.56 74 PRO B O 1
ATOM 3042 N N . THR B 1 75 ? -52.094 -6.141 -55.062 1 31.36 75 THR B N 1
ATOM 3043 C CA . THR B 1 75 ? -53.312 -5.914 -55.781 1 31.36 75 THR B CA 1
ATOM 3044 C C . THR B 1 75 ? -53.031 -5.527 -57.25 1 31.36 75 THR B C 1
ATOM 3046 O O . THR B 1 75 ? -52.062 -4.84 -57.531 1 31.36 75 THR B O 1
ATOM 3049 N N . SER B 1 76 ? -53.562 -6.262 -58.188 1 31.5 76 SER B N 1
ATOM 3050 C CA . SER B 1 76 ? -53.5 -6.398 -59.656 1 31.5 76 SER B CA 1
ATOM 3051 C C . SER B 1 76 ? -54 -5.129 -60.344 1 31.5 76 SER B C 1
ATOM 3053 O O . SER B 1 76 ? -54.344 -5.152 -61.5 1 31.5 76 SER B O 1
ATOM 3055 N N . GLY B 1 77 ? -53.812 -3.898 -59.781 1 26.98 77 GLY B N 1
ATOM 3056 C CA . GLY B 1 77 ? -54.562 -2.877 -60.5 1 26.98 77 GLY B CA 1
ATOM 3057 C C . GLY B 1 77 ? -54.156 -2.781 -61.969 1 26.98 77 GLY B C 1
ATOM 3058 O O . GLY B 1 77 ? -53.094 -3.266 -62.344 1 26.98 77 GLY B O 1
ATOM 3059 N N . THR B 1 78 ? -55.156 -2.521 -62.812 1 31.12 78 THR B N 1
ATOM 3060 C CA . THR B 1 78 ? -55.344 -2.426 -64.25 1 31.12 78 THR B CA 1
ATOM 3061 C C . THR B 1 78 ? -54.375 -1.419 -64.875 1 31.12 78 THR B C 1
ATOM 3063 O O . THR B 1 78 ? -53.969 -0.461 -64.188 1 31.12 78 THR B O 1
ATOM 3066 N N . ALA B 1 79 ? -53.75 -1.784 -66.062 1 26.84 79 ALA B N 1
ATOM 3067 C CA . ALA B 1 79 ? -52.594 -1.434 -66.875 1 26.84 79 ALA B CA 1
ATOM 3068 C C . ALA B 1 79 ? -52.844 -0.115 -67.625 1 26.84 79 ALA B C 1
ATOM 3070 O O . ALA B 1 79 ? -52.062 0.26 -68.5 1 26.84 79 ALA B O 1
ATOM 3071 N N . SER B 1 80 ? -53.844 0.721 -67.062 1 26.83 80 SER B N 1
ATOM 3072 C CA . SER B 1 80 ? -54.156 1.634 -68.125 1 26.83 80 SER B CA 1
ATOM 3073 C C . SER B 1 80 ? -52.906 2.35 -68.625 1 26.83 80 SER B C 1
ATOM 3075 O O . SER B 1 80 ? -51.906 2.438 -67.938 1 26.83 80 SER B O 1
ATOM 3077 N N . GLY B 1 81 ? -52.969 2.822 -69.875 1 23.36 81 GLY B N 1
ATOM 3078 C CA . GLY B 1 81 ? -52.062 3.125 -71 1 23.36 81 GLY B CA 1
ATOM 3079 C C . GLY B 1 81 ? -51.062 4.207 -70.688 1 23.36 81 GLY B C 1
ATOM 3080 O O . GLY B 1 81 ? -49.906 3.912 -70.375 1 23.36 81 GLY B O 1
ATOM 3081 N N . GLY B 1 82 ? -51.375 5.414 -71.125 1 22.98 82 GLY B N 1
ATOM 3082 C CA . GLY B 1 82 ? -50.5 6.152 -72 1 22.98 82 GLY B CA 1
ATOM 3083 C C . GLY B 1 82 ? -49.375 6.855 -71.312 1 22.98 82 GLY B C 1
ATOM 3084 O O . GLY B 1 82 ? -48.219 6.645 -71.625 1 22.98 82 GLY B O 1
ATOM 3085 N N . GLY B 1 83 ? -49.75 8.109 -70.875 1 22.7 83 GLY B N 1
ATOM 3086 C CA . GLY B 1 83 ? -48.906 9.266 -71.125 1 22.7 83 GLY B CA 1
ATOM 3087 C C . GLY B 1 83 ? -47.656 9.289 -70.312 1 22.7 83 GLY B C 1
ATOM 3088 O O . GLY B 1 83 ? -47.469 8.43 -69.438 1 22.7 83 GLY B O 1
ATOM 3089 N N . SER B 1 84 ? -47.125 10.648 -70.188 1 26.19 84 SER B N 1
ATOM 3090 C CA . SER B 1 84 ? -45.844 11.344 -70.125 1 26.19 84 SER B CA 1
ATOM 3091 C C . SER B 1 84 ? -45.125 11.188 -68.812 1 26.19 84 SER B C 1
ATOM 3093 O O . SER B 1 84 ? -45.781 11.062 -67.75 1 26.19 84 SER B O 1
ATOM 3095 N N . PHE B 1 85 ? -43.875 10.734 -68.875 1 25.3 85 PHE B N 1
ATOM 3096 C CA . PHE B 1 85 ? -42.812 10.32 -67.938 1 25.3 85 PHE B CA 1
ATOM 3097 C C . PHE B 1 85 ? -42.5 11.414 -66.938 1 25.3 85 PHE B C 1
ATOM 3099 O O . PHE B 1 85 ? -41.5 11.32 -66.188 1 25.3 85 PHE B O 1
ATOM 3106 N N . THR B 1 86 ? -43.188 12.594 -67.062 1 22.3 86 THR B N 1
ATOM 3107 C CA . THR B 1 86 ? -42.312 13.617 -66.438 1 22.3 86 THR B CA 1
ATOM 3108 C C . THR B 1 86 ? -42.188 13.398 -64.938 1 22.3 86 THR B C 1
ATOM 3110 O O . THR B 1 86 ? -41.844 14.336 -64.25 1 22.3 86 THR B O 1
ATOM 3113 N N . LYS B 1 87 ? -42.688 12.367 -64.5 1 23.47 87 LYS B N 1
ATOM 3114 C CA . LYS B 1 87 ? -42.844 12.484 -63.062 1 23.47 87 LYS B CA 1
ATOM 3115 C C . LYS B 1 87 ? -41.5 12.617 -62.344 1 23.47 87 LYS B C 1
ATOM 3117 O O . LYS B 1 87 ? -40.656 11.742 -62.469 1 23.47 87 LYS B O 1
ATOM 3122 N N . HIS B 1 88 ? -41.094 13.906 -62.188 1 24.33 88 HIS B N 1
ATOM 3123 C CA . HIS B 1 88 ? -39.906 14.406 -61.469 1 24.33 88 HIS B CA 1
ATOM 3124 C C . HIS B 1 88 ? -39.75 13.758 -60.094 1 24.33 88 HIS B C 1
ATOM 3126 O O . HIS B 1 88 ? -40.75 13.492 -59.438 1 24.33 88 HIS B O 1
ATOM 3132 N N . LEU B 1 89 ? -38.656 13.031 -59.969 1 24.91 89 LEU B N 1
ATOM 3133 C CA . LEU B 1 89 ? -37.969 12.312 -58.906 1 24.91 89 LEU B CA 1
ATOM 3134 C C . LEU B 1 89 ? -37.906 13.156 -57.656 1 24.91 89 LEU B C 1
ATOM 3136 O O . LEU B 1 89 ? -36.844 13.711 -57.344 1 24.91 89 LEU B O 1
ATOM 3140 N N . SER B 1 90 ? -38.969 13.938 -57.312 1 26.14 90 SER B N 1
ATOM 3141 C CA . SER B 1 90 ? -38.719 14.625 -56.031 1 26.14 90 SER B CA 1
ATOM 3142 C C . SER B 1 90 ? -38.531 13.625 -54.906 1 26.14 90 SER B C 1
ATOM 3144 O O . SER B 1 90 ? -39.5 13.023 -54.406 1 26.14 90 SER B O 1
ATOM 3146 N N . VAL B 1 91 ? -37.625 12.711 -55.062 1 26.92 91 VAL B N 1
ATOM 3147 C CA . VAL B 1 91 ? -37.281 11.781 -54 1 26.92 91 VAL B CA 1
ATOM 3148 C C . VAL B 1 91 ? -36.969 12.555 -52.719 1 26.92 91 VAL B C 1
ATOM 3150 O O . VAL B 1 91 ? -36.062 13.391 -52.719 1 26.92 91 VAL B O 1
ATOM 3153 N N . SER B 1 92 ? -38 12.852 -51.938 1 28.7 92 SER B N 1
ATOM 3154 C CA . SER B 1 92 ? -37.938 13.539 -50.656 1 28.7 92 SER B CA 1
ATOM 3155 C C . SER B 1 92 ? -36.938 12.883 -49.75 1 28.7 92 SER B C 1
ATOM 3157 O O . SER B 1 92 ? -36.656 11.688 -49.844 1 28.7 92 SER B O 1
ATOM 3159 N N . ALA B 1 93 ? -36 13.734 -49.094 1 29.17 93 ALA B N 1
ATOM 3160 C CA . ALA B 1 93 ? -34.875 13.555 -48.188 1 29.17 93 ALA B CA 1
ATOM 3161 C C . ALA B 1 93 ? -35.25 12.625 -47.031 1 29.17 93 ALA B C 1
ATOM 3163 O O . ALA B 1 93 ? -34.406 12.18 -46.281 1 29.17 93 ALA B O 1
ATOM 3164 N N . GLY B 1 94 ? -36.5 12.414 -46.781 1 29.86 94 GLY B N 1
ATOM 3165 C CA . GLY B 1 94 ? -36.844 11.641 -45.594 1 29.86 94 GLY B CA 1
ATOM 3166 C C . GLY B 1 94 ? -36.5 10.164 -45.75 1 29.86 94 GLY B C 1
ATOM 3167 O O . GLY B 1 94 ? -36.219 9.492 -44.75 1 29.86 94 GLY B O 1
ATOM 3168 N N . GLU B 1 95 ? -36.781 9.492 -46.906 1 34.66 95 GLU B N 1
ATOM 3169 C CA . GLU B 1 95 ? -36.531 8.062 -47.031 1 34.66 95 GLU B CA 1
ATOM 3170 C C . GLU B 1 95 ? -35.062 7.734 -46.938 1 34.66 95 GLU B C 1
ATOM 3172 O O . GLU B 1 95 ? -34.688 6.613 -46.594 1 34.66 95 GLU B O 1
ATOM 3177 N N . ILE B 1 96 ? -34.188 8.617 -47.438 1 34.16 96 ILE B N 1
ATOM 3178 C CA . ILE B 1 96 ? -32.75 8.391 -47.312 1 34.16 96 ILE B CA 1
ATOM 3179 C C . ILE B 1 96 ? -32.375 8.398 -45.844 1 34.16 96 ILE B C 1
ATOM 3181 O O . ILE B 1 96 ? -31.484 7.633 -45.406 1 34.16 96 ILE B O 1
ATOM 3185 N N . PHE B 1 97 ? -33.062 9.219 -45 1 34.22 97 PHE B N 1
ATOM 3186 C CA . PHE B 1 97 ? -32.688 9.195 -43.594 1 34.22 97 PHE B CA 1
ATOM 3187 C C . PHE B 1 97 ? -33.031 7.867 -42.969 1 34.22 97 PHE B C 1
ATOM 3189 O O . PHE B 1 97 ? -32.281 7.355 -42.125 1 34.22 97 PHE B O 1
ATOM 3196 N N . SER B 1 98 ? -34.188 7.223 -43.312 1 35.56 98 SER B N 1
ATOM 3197 C CA . SER B 1 98 ? -34.5 5.945 -42.688 1 35.56 98 SER B CA 1
ATOM 3198 C C . SER B 1 98 ? -33.562 4.848 -43.125 1 35.56 98 SER B C 1
ATOM 3200 O O . SER B 1 98 ? -33.188 3.979 -42.344 1 35.56 98 SER B O 1
ATOM 3202 N N . ASN B 1 99 ? -33.188 4.797 -44.438 1 33.62 99 ASN B N 1
ATOM 3203 C CA . ASN B 1 99 ? -32.219 3.777 -44.875 1 33.62 99 ASN B CA 1
ATOM 3204 C C . ASN B 1 99 ? -30.844 4.027 -44.281 1 33.62 99 ASN B C 1
ATOM 3206 O O . ASN B 1 99 ? -30.094 3.084 -44.031 1 33.62 99 ASN B O 1
ATOM 3210 N N . ILE B 1 100 ? -30.391 5.293 -44.188 1 36.91 100 ILE B N 1
ATOM 3211 C CA . ILE B 1 100 ? -29.109 5.57 -43.562 1 36.91 100 ILE B CA 1
ATOM 3212 C C . ILE B 1 100 ? -29.172 5.273 -42.062 1 36.91 100 ILE B C 1
ATOM 3214 O O . ILE B 1 100 ? -28.188 4.809 -41.469 1 36.91 100 ILE B O 1
ATOM 3218 N N . LYS B 1 101 ? -30.25 5.504 -41.375 1 35.81 101 LYS B N 1
ATOM 3219 C CA . LYS B 1 101 ? -30.281 5.082 -39.969 1 35.81 101 LYS B CA 1
ATOM 3220 C C . LYS B 1 101 ? -30.172 3.566 -39.844 1 35.81 101 LYS B C 1
ATOM 3222 O O . LYS B 1 101 ? -29.516 3.057 -38.938 1 35.81 101 LYS B O 1
ATOM 3227 N N . SER B 1 102 ? -30.922 2.84 -40.719 1 36.47 102 SER B N 1
ATOM 3228 C CA . SER B 1 102 ? -30.797 1.389 -40.625 1 36.47 102 SER B CA 1
ATOM 3229 C C . SER B 1 102 ? -29.391 0.929 -41 1 36.47 102 SER B C 1
ATOM 3231 O O . SER B 1 102 ? -28.859 -0.004 -40.406 1 36.47 102 SER B O 1
ATOM 3233 N N . SER B 1 103 ? -28.828 1.473 -42.031 1 40.59 103 SER B N 1
ATOM 3234 C CA . SER B 1 103 ? -27.469 1.065 -42.406 1 40.59 103 SER B CA 1
ATOM 3235 C C . SER B 1 103 ? -26.453 1.556 -41.375 1 40.59 103 SER B C 1
ATOM 3237 O O . SER B 1 103 ? -25.453 0.881 -41.125 1 40.59 103 SER B O 1
ATOM 3239 N N . VAL B 1 104 ? -26.641 2.779 -40.844 1 42.25 104 VAL B N 1
ATOM 3240 C CA . VAL B 1 104 ? -25.734 3.234 -39.812 1 42.25 104 VAL B CA 1
ATOM 3241 C C . VAL B 1 104 ? -25.922 2.395 -38.562 1 42.25 104 VAL B C 1
ATOM 3243 O O . VAL B 1 104 ? -24.953 2.082 -37.844 1 42.25 104 VAL B O 1
ATOM 3246 N N . SER B 1 105 ? -27.188 2.002 -38.281 1 38.88 105 SER B N 1
ATOM 3247 C CA . SER B 1 105 ? -27.359 1.095 -37.125 1 38.88 105 SER B CA 1
ATOM 3248 C C . SER B 1 105 ? -26.672 -0.242 -37.375 1 38.88 105 SER B C 1
ATOM 3250 O O . SER B 1 105 ? -26.094 -0.829 -36.469 1 38.88 105 SER B O 1
ATOM 3252 N N . HIS B 1 106 ? -26.797 -0.697 -38.656 1 38.75 106 HIS B N 1
ATOM 3253 C CA . HIS B 1 106 ? -26.094 -1.947 -38.938 1 38.75 106 HIS B CA 1
ATOM 3254 C C . HIS B 1 106 ? -24.594 -1.743 -38.938 1 38.75 106 HIS B C 1
ATOM 3256 O O . HIS B 1 106 ? -23.828 -2.617 -38.5 1 38.75 106 HIS B O 1
ATOM 3262 N N . ALA B 1 107 ? -24.125 -0.625 -39.5 1 39.69 107 ALA B N 1
ATOM 3263 C CA . ALA B 1 107 ? -22.688 -0.388 -39.5 1 39.69 107 ALA B CA 1
ATOM 3264 C C . ALA B 1 107 ? -22.156 -0.174 -38.094 1 39.69 107 ALA B C 1
ATOM 3266 O O . ALA B 1 107 ? -21.062 -0.638 -37.75 1 39.69 107 ALA B O 1
ATOM 3267 N N . VAL B 1 108 ? -22.844 0.583 -37.281 1 43.16 108 VAL B N 1
ATOM 3268 C CA . VAL B 1 108 ? -22.406 0.744 -35.906 1 43.16 108 VAL B CA 1
ATOM 3269 C C . VAL B 1 108 ? -22.438 -0.603 -35.188 1 43.16 108 VAL B C 1
ATOM 3271 O O . VAL B 1 108 ? -21.531 -0.938 -34.406 1 43.16 108 VAL B O 1
ATOM 3274 N N . LEU B 1 109 ? -23.516 -1.365 -35.469 1 39.81 109 LEU B N 1
ATOM 3275 C CA . LEU B 1 109 ? -23.562 -2.699 -34.875 1 39.81 109 LEU B CA 1
ATOM 3276 C C . LEU B 1 109 ? -22.453 -3.582 -35.438 1 39.81 109 LEU B C 1
ATOM 3278 O O . LEU B 1 109 ? -21.844 -4.375 -34.719 1 39.81 109 LEU B O 1
ATOM 3282 N N . SER B 1 110 ? -22.281 -3.49 -36.719 1 42.03 110 SER B N 1
ATOM 3283 C CA . SER B 1 110 ? -21.188 -4.262 -37.312 1 42.03 110 SER B CA 1
ATOM 3284 C C . SER B 1 110 ? -19.844 -3.766 -36.812 1 42.03 110 SER B C 1
ATOM 3286 O O . SER B 1 110 ? -18.922 -4.559 -36.625 1 42.03 110 SER B O 1
ATOM 3288 N N . LEU B 1 111 ? -19.625 -2.52 -36.75 1 44.66 111 LEU B N 1
ATOM 3289 C CA . LEU B 1 111 ? -18.375 -1.953 -36.219 1 44.66 111 LEU B CA 1
ATOM 3290 C C . LEU B 1 111 ? -18.203 -2.293 -34.75 1 44.66 111 LEU B C 1
ATOM 3292 O O . LEU B 1 111 ? -17.094 -2.602 -34.312 1 44.66 111 LEU B O 1
ATOM 3296 N N . GLU B 1 112 ? -19.281 -2.148 -34.062 1 44.22 112 GLU B N 1
ATOM 3297 C CA . GLU B 1 112 ? -19.203 -2.574 -32.656 1 44.22 112 GLU B CA 1
ATOM 3298 C C . GLU B 1 112 ? -18.922 -4.07 -32.562 1 44.22 112 GLU B C 1
ATOM 3300 O O . GLU B 1 112 ? -18.125 -4.504 -31.719 1 44.22 112 GLU B O 1
ATOM 3305 N N . LYS B 1 113 ? -19.641 -4.93 -33.438 1 48.41 113 LYS B N 1
ATOM 3306 C CA . LYS B 1 113 ? -19.359 -6.359 -33.5 1 48.41 113 LYS B CA 1
ATOM 3307 C C . LYS B 1 113 ? -17.922 -6.625 -33.938 1 48.41 113 LYS B C 1
ATOM 3309 O O . LYS B 1 113 ? -17.281 -7.539 -33.406 1 48.41 113 LYS B O 1
ATOM 3314 N N . GLY B 1 114 ? -17.516 -5.867 -34.875 1 42.22 114 GLY B N 1
ATOM 3315 C CA . GLY B 1 114 ? -16.141 -6.012 -35.344 1 42.22 114 GLY B CA 1
ATOM 3316 C C . GLY B 1 114 ? -15.109 -5.609 -34.312 1 42.22 114 GLY B C 1
ATOM 3317 O O . GLY B 1 114 ? -14.102 -6.297 -34.125 1 42.22 114 GLY B O 1
ATOM 3318 N N . ALA B 1 115 ? -15.375 -4.465 -33.719 1 46.75 115 ALA B N 1
ATOM 3319 C CA . ALA B 1 115 ? -14.414 -3.988 -32.719 1 46.75 115 ALA B CA 1
ATOM 3320 C C . ALA B 1 115 ? -14.406 -4.895 -31.5 1 46.75 115 ALA B C 1
ATOM 3322 O O . ALA B 1 115 ? -13.344 -5.215 -30.969 1 46.75 115 ALA B O 1
ATOM 3323 N N . THR B 1 116 ? -15.617 -5.285 -31.078 1 48.06 116 THR B N 1
ATOM 3324 C CA . THR B 1 116 ? -15.695 -6.219 -29.953 1 48.06 116 THR B CA 1
ATOM 3325 C C . THR B 1 116 ? -15.133 -7.582 -30.359 1 48.06 116 THR B C 1
ATOM 3327 O O . THR B 1 116 ? -14.469 -8.242 -29.547 1 48.06 116 THR B O 1
ATOM 3330 N N . ASN B 1 117 ? -15.523 -7.984 -31.625 1 50.5 117 ASN B N 1
ATOM 3331 C CA . ASN B 1 117 ? -15.008 -9.266 -32.094 1 50.5 117 ASN B CA 1
ATOM 3332 C C . ASN B 1 117 ? -13.492 -9.219 -32.281 1 50.5 117 ASN B C 1
ATOM 3334 O O . ASN B 1 117 ? -12.797 -10.188 -31.969 1 50.5 117 ASN B O 1
ATOM 3338 N N . VAL B 1 118 ? -13.023 -8.125 -32.812 1 48.75 118 VAL B N 1
ATOM 3339 C CA . VAL B 1 118 ? -11.578 -7.977 -33 1 48.75 118 VAL B CA 1
ATOM 3340 C C . VAL B 1 118 ? -10.898 -7.898 -31.641 1 48.75 118 VAL B C 1
ATOM 3342 O O . VAL B 1 118 ? -9.867 -8.531 -31.406 1 48.75 118 VAL B O 1
ATOM 3345 N N . SER B 1 119 ? -11.625 -7.234 -30.766 1 53.81 119 SER B N 1
ATOM 3346 C CA . SER B 1 119 ? -11.047 -7.086 -29.438 1 53.81 119 SER B CA 1
ATOM 3347 C C . SER B 1 119 ? -11.031 -8.414 -28.688 1 53.81 119 SER B C 1
ATOM 3349 O O . SER B 1 119 ? -10.031 -8.773 -28.062 1 53.81 119 SER B O 1
ATOM 3351 N N . THR B 1 120 ? -12.141 -9.094 -28.906 1 58.47 120 THR B N 1
ATOM 3352 C CA . THR B 1 120 ? -12.227 -10.375 -28.234 1 58.47 120 THR B CA 1
ATOM 3353 C C . THR B 1 120 ? -11.281 -11.391 -28.859 1 58.47 120 THR B C 1
ATOM 3355 O O . THR B 1 120 ? -10.641 -12.172 -28.156 1 58.47 120 THR B O 1
ATOM 3358 N N . ARG B 1 121 ? -11.281 -11.453 -30.219 1 58.59 121 ARG B N 1
ATOM 3359 C CA . ARG B 1 121 ? -10.375 -12.359 -30.906 1 58.59 121 ARG B CA 1
ATOM 3360 C C . ARG B 1 121 ? -8.922 -12.031 -30.594 1 58.59 121 ARG B C 1
ATOM 3362 O O . ARG B 1 121 ? -8.102 -12.93 -30.391 1 58.59 121 ARG B O 1
ATOM 3369 N N . THR B 1 122 ? -8.688 -10.742 -30.609 1 61.19 122 THR B N 1
ATOM 3370 C CA . THR B 1 122 ? -7.336 -10.289 -30.297 1 61.19 122 THR B CA 1
ATOM 3371 C C . THR B 1 122 ? -6.961 -10.641 -28.859 1 61.19 122 THR B C 1
ATOM 3373 O O . THR B 1 122 ? -5.836 -11.07 -28.594 1 61.19 122 THR B O 1
ATOM 3376 N N . GLU B 1 123 ? -7.969 -10.555 -28.094 1 64.88 123 GLU B N 1
ATOM 3377 C CA . GLU B 1 123 ? -7.715 -10.891 -26.688 1 64.88 123 GLU B CA 1
ATOM 3378 C C . GLU B 1 123 ? -7.457 -12.391 -26.531 1 64.88 123 GLU B C 1
ATOM 3380 O O . GLU B 1 123 ? -6.562 -12.789 -25.781 1 64.88 123 GLU B O 1
ATOM 3385 N N . GLU B 1 124 ? -8.273 -13.164 -27.281 1 69.88 124 GLU B N 1
ATOM 3386 C CA . GLU B 1 124 ? -8.102 -14.609 -27.219 1 69.88 124 GLU B CA 1
ATOM 3387 C C . GLU B 1 124 ? -6.75 -15.039 -27.781 1 69.88 124 GLU B C 1
ATOM 3389 O O . GLU B 1 124 ? -6.098 -15.93 -27.234 1 69.88 124 GLU B O 1
ATOM 3394 N N . GLN B 1 125 ? -6.387 -14.406 -28.875 1 68.31 125 GLN B N 1
ATOM 3395 C CA . GLN B 1 125 ? -5.098 -14.719 -29.484 1 68.31 125 GLN B CA 1
ATOM 3396 C C . GLN B 1 125 ? -3.943 -14.336 -28.562 1 68.31 125 GLN B C 1
ATOM 3398 O O . GLN B 1 125 ? -2.961 -15.07 -28.453 1 68.31 125 GLN B O 1
ATOM 3403 N N . MET B 1 126 ? -4.125 -13.266 -27.938 1 70.38 126 MET B N 1
ATOM 3404 C CA . MET B 1 126 ? -3.08 -12.812 -27.031 1 70.38 126 MET B CA 1
ATOM 3405 C C . MET B 1 126 ? -2.957 -13.75 -25.828 1 70.38 126 MET B C 1
ATOM 3407 O O . MET B 1 126 ? -1.849 -14.055 -25.391 1 70.38 126 MET B O 1
ATOM 3411 N N . ARG B 1 127 ? -4.074 -14.188 -25.422 1 74.44 127 ARG B N 1
ATOM 3412 C CA . ARG B 1 127 ? -4.074 -15.117 -24.297 1 74.44 127 ARG B CA 1
ATOM 3413 C C . ARG B 1 127 ? -3.391 -16.438 -24.672 1 74.44 127 ARG B C 1
ATOM 3415 O O . ARG B 1 127 ? -2.645 -17 -23.875 1 74.44 127 ARG B O 1
ATOM 3422 N N . GLN B 1 128 ? -3.721 -16.875 -25.875 1 75.5 128 GLN B N 1
ATOM 3423 C CA . GLN B 1 128 ? -3.119 -18.109 -26.359 1 75.5 128 GLN B CA 1
ATOM 3424 C C . GLN B 1 128 ? -1.607 -17.969 -26.516 1 75.5 128 GLN B C 1
ATOM 3426 O O . GLN B 1 128 ? -0.854 -18.875 -26.172 1 75.5 128 GLN B O 1
ATOM 3431 N N . PHE B 1 129 ? -1.255 -16.828 -26.953 1 74.38 129 PHE B N 1
ATOM 3432 C CA . PHE B 1 129 ? 0.17 -16.562 -27.109 1 74.38 129 PHE B CA 1
ATOM 3433 C C . PHE B 1 129 ? 0.873 -16.516 -25.766 1 74.38 129 PHE B C 1
ATOM 3435 O O . PHE B 1 129 ? 1.947 -17.109 -25.594 1 74.38 129 PHE B O 1
ATOM 3442 N N . GLU B 1 130 ? 0.269 -15.883 -24.812 1 76.69 130 GLU B N 1
ATOM 3443 C CA . GLU B 1 130 ? 0.846 -15.789 -23.469 1 76.69 130 GLU B CA 1
ATOM 3444 C C . GLU B 1 130 ? 0.963 -17.172 -22.828 1 76.69 130 GLU B C 1
ATOM 3446 O O . GLU B 1 130 ? 1.966 -17.469 -22.172 1 76.69 130 GLU B O 1
ATOM 3451 N N . TYR B 1 131 ? -0.051 -17.906 -23.047 1 82.06 131 TYR B N 1
ATOM 3452 C CA . TYR B 1 131 ? -0.037 -19.25 -22.484 1 82.06 131 TYR B CA 1
ATOM 3453 C C . TYR B 1 131 ? 1.073 -20.094 -23.094 1 82.06 131 TYR B C 1
ATOM 3455 O O . TYR B 1 131 ? 1.763 -20.844 -22.406 1 82.06 131 TYR B O 1
ATOM 3463 N N . GLN B 1 132 ? 1.217 -19.984 -24.406 1 82.75 132 GLN B N 1
ATOM 3464 C CA . GLN B 1 132 ? 2.271 -20.734 -25.078 1 82.75 132 GLN B CA 1
ATOM 3465 C C . GLN B 1 132 ? 3.65 -20.328 -24.562 1 82.75 132 GLN B C 1
ATOM 3467 O O . GLN B 1 132 ? 4.512 -21.172 -24.344 1 82.75 132 GLN B O 1
ATOM 3472 N N . HIS B 1 133 ? 3.799 -19.078 -24.344 1 84.06 133 HIS B N 1
ATOM 3473 C CA . HIS B 1 133 ? 5.059 -18.578 -23.812 1 84.06 133 HIS B CA 1
ATOM 3474 C C . HIS B 1 133 ? 5.312 -19.125 -22.406 1 84.06 133 HIS B C 1
ATOM 3476 O O . HIS B 1 133 ? 6.43 -19.531 -22.078 1 84.06 133 HIS B O 1
ATOM 3482 N N . ASP B 1 134 ? 4.281 -19.125 -21.641 1 88.12 134 ASP B N 1
ATOM 3483 C CA . ASP B 1 134 ? 4.383 -19.656 -20.281 1 88.12 134 ASP B CA 1
ATOM 3484 C C . ASP B 1 134 ? 4.711 -21.141 -20.297 1 88.12 134 ASP B C 1
ATOM 3486 O O . ASP B 1 134 ? 5.496 -21.609 -19.469 1 88.12 134 ASP B O 1
ATOM 3490 N N . LEU B 1 135 ? 4.102 -21.797 -21.203 1 89.94 135 LEU B N 1
ATOM 3491 C CA . LEU B 1 135 ? 4.371 -23.234 -21.344 1 89.94 135 LEU B CA 1
ATOM 3492 C C . LEU B 1 135 ? 5.82 -23.469 -21.75 1 89.94 135 LEU B C 1
ATOM 3494 O O . LEU B 1 135 ? 6.469 -24.391 -21.219 1 89.94 135 LEU B O 1
ATOM 3498 N N . ASP B 1 136 ? 6.289 -22.656 -22.641 1 87.56 136 ASP B N 1
ATOM 3499 C CA . ASP B 1 136 ? 7.684 -22.766 -23.062 1 87.56 136 ASP B CA 1
ATOM 3500 C C . ASP B 1 136 ? 8.633 -22.531 -21.875 1 87.56 136 ASP B C 1
ATOM 3502 O O . ASP B 1 136 ? 9.617 -23.25 -21.719 1 87.56 136 ASP B O 1
ATOM 3506 N N . ARG B 1 137 ? 8.344 -21.609 -21.109 1 86.88 137 ARG B N 1
ATOM 3507 C CA . ARG B 1 137 ? 9.148 -21.328 -19.922 1 86.88 137 ARG B CA 1
ATOM 3508 C C . ARG B 1 137 ? 9.094 -22.484 -18.938 1 86.88 137 ARG B C 1
ATOM 3510 O O . ARG B 1 137 ? 10.109 -22.844 -18.328 1 86.88 137 ARG B O 1
ATOM 3517 N N . PHE B 1 138 ? 7.93 -23.016 -18.875 1 92.62 138 PHE B N 1
ATOM 3518 C CA . PHE B 1 138 ? 7.77 -24.156 -17.984 1 92.62 138 PHE B CA 1
ATOM 3519 C C . PHE B 1 138 ? 8.633 -25.328 -18.453 1 92.62 138 PHE B C 1
ATOM 3521 O O . PHE B 1 138 ? 9.344 -25.938 -17.656 1 92.62 138 PHE B O 1
ATOM 3528 N N . ARG B 1 139 ? 8.602 -25.594 -19.641 1 90.31 139 ARG B N 1
ATOM 3529 C CA . ARG B 1 139 ? 9.367 -26.688 -20.219 1 90.31 139 ARG B CA 1
ATOM 3530 C C . ARG B 1 139 ? 10.867 -26.438 -20.109 1 90.31 139 ARG B C 1
ATOM 3532 O O . ARG B 1 139 ? 11.656 -27.375 -19.953 1 90.31 139 ARG B O 1
ATOM 3539 N N . LEU B 1 140 ? 11.164 -25.219 -20.156 1 86.38 140 LEU B N 1
ATOM 3540 C CA . LEU B 1 140 ? 12.578 -24.844 -20.109 1 86.38 140 LEU B CA 1
ATOM 3541 C C . LEU B 1 140 ? 13.109 -24.938 -18.688 1 86.38 140 LEU B C 1
ATOM 3543 O O . LEU B 1 140 ? 14.141 -25.578 -18.438 1 86.38 140 LEU B O 1
ATOM 3547 N N . HIS B 1 141 ? 12.414 -24.391 -17.75 1 88.88 141 HIS B N 1
ATOM 3548 C CA . HIS B 1 141 ? 12.938 -24.219 -16.406 1 88.88 141 HIS B CA 1
ATOM 3549 C C . HIS B 1 141 ? 12.547 -25.391 -15.516 1 88.88 141 HIS B C 1
ATOM 3551 O O . HIS B 1 141 ? 13.234 -25.688 -14.523 1 88.88 141 HIS B O 1
ATOM 3557 N N . PHE B 1 142 ? 11.469 -26.062 -15.828 1 94.12 142 PHE B N 1
ATOM 3558 C CA . PHE B 1 142 ? 10.984 -27.188 -15.047 1 94.12 142 PHE B CA 1
ATOM 3559 C C . PHE B 1 142 ? 10.766 -28.406 -15.93 1 94.12 142 PHE B C 1
ATOM 3561 O O . PHE B 1 142 ? 9.711 -29.047 -15.875 1 94.12 142 PHE B O 1
ATOM 3568 N N . TRP B 1 143 ? 11.75 -28.734 -16.688 1 89.62 143 TRP B N 1
ATOM 3569 C CA . TRP B 1 143 ? 11.664 -29.781 -17.703 1 89.62 143 TRP B CA 1
ATOM 3570 C C . TRP B 1 143 ? 11.328 -31.125 -17.078 1 89.62 143 TRP B C 1
ATOM 3572 O O . TRP B 1 143 ? 10.594 -31.922 -17.656 1 89.62 143 TRP B O 1
ATOM 3582 N N . GLU B 1 144 ? 11.844 -31.375 -15.852 1 93.06 144 GLU B N 1
ATOM 3583 C CA . GLU B 1 144 ? 11.578 -32.625 -15.172 1 93.06 144 GLU B CA 1
ATOM 3584 C C . GLU B 1 144 ? 10.094 -32.812 -14.906 1 93.06 144 GLU B C 1
ATOM 3586 O O . GLU B 1 144 ? 9.547 -33.906 -15.078 1 93.06 144 GLU B O 1
ATOM 3591 N N . LEU B 1 145 ? 9.453 -31.766 -14.5 1 95.81 145 LEU B N 1
ATOM 3592 C CA . LEU B 1 145 ? 8.023 -31.812 -14.234 1 95.81 145 LEU B CA 1
ATOM 3593 C C . LEU B 1 145 ? 7.227 -31.938 -15.531 1 95.81 145 LEU B C 1
ATOM 3595 O O . LEU B 1 145 ? 6.238 -32.688 -15.586 1 95.81 145 LEU B O 1
ATOM 3599 N N . ALA B 1 146 ? 7.688 -31.25 -16.531 1 93.12 146 ALA B N 1
ATOM 3600 C CA . ALA B 1 146 ? 7.027 -31.312 -17.828 1 93.12 146 ALA B CA 1
ATOM 3601 C C . ALA B 1 146 ? 7.07 -32.719 -18.391 1 93.12 146 ALA B C 1
ATOM 3603 O O . ALA B 1 146 ? 6.074 -33.219 -18.938 1 93.12 146 ALA B O 1
ATOM 3604 N N . GLU B 1 147 ? 8.203 -33.344 -18.25 1 93.69 147 GLU B N 1
ATOM 3605 C CA . GLU B 1 147 ? 8.383 -34.688 -18.75 1 93.69 147 GLU B CA 1
ATOM 3606 C C . GLU B 1 147 ? 7.496 -35.688 -17.984 1 93.69 147 GLU B C 1
ATOM 3608 O O . GLU B 1 147 ? 7.074 -36.688 -18.547 1 93.69 147 GLU B O 1
ATOM 3613 N N . GLN B 1 148 ? 7.203 -35.344 -16.781 1 95.62 148 GLN B N 1
ATOM 3614 C CA . GLN B 1 148 ? 6.363 -36.188 -15.945 1 95.62 148 GLN B CA 1
ATOM 3615 C C . GLN B 1 148 ? 4.883 -35.969 -16.234 1 95.62 148 GLN B C 1
ATOM 3617 O O . GLN B 1 148 ? 4.023 -36.656 -15.688 1 95.62 148 GLN B O 1
ATOM 3622 N N . GLY B 1 149 ? 4.598 -35 -17.047 1 94.75 149 GLY B N 1
ATOM 3623 C CA . GLY B 1 149 ? 3.217 -34.812 -17.469 1 94.75 149 GLY B CA 1
ATOM 3624 C C . GLY B 1 149 ? 2.496 -33.75 -16.641 1 94.75 149 GLY B C 1
ATOM 3625 O O . GLY B 1 149 ? 1.266 -33.656 -16.672 1 94.75 149 GLY B O 1
ATOM 3626 N N . GLU B 1 150 ? 3.234 -33.062 -15.852 1 95.94 150 GLU B N 1
ATOM 3627 C CA . GLU B 1 150 ? 2.611 -32 -15.062 1 95.94 150 GLU B CA 1
ATOM 3628 C C . GLU B 1 150 ? 1.94 -30.953 -15.953 1 95.94 150 GLU B C 1
ATOM 3630 O O . GLU B 1 150 ? 2.49 -30.578 -16.984 1 95.94 150 GLU B O 1
ATOM 3635 N N . LEU B 1 151 ? 0.768 -30.516 -15.539 1 94.19 151 LEU B N 1
ATOM 3636 C CA . LEU B 1 151 ? -0.009 -29.547 -16.297 1 94.19 151 LEU B CA 1
ATOM 3637 C C . LEU B 1 151 ? 0.119 -28.156 -15.703 1 94.19 151 LEU B C 1
ATOM 3639 O O . LEU B 1 151 ? -0.084 -27.969 -14.5 1 94.19 151 LEU B O 1
ATOM 3643 N N . LEU B 1 152 ? 0.455 -27.219 -16.516 1 95.75 152 LEU B N 1
ATOM 3644 C CA . LEU B 1 152 ? 0.533 -25.828 -16.109 1 95.75 152 LEU B CA 1
ATOM 3645 C C . LEU B 1 152 ? -0.858 -25.203 -16 1 95.75 152 LEU B C 1
ATOM 3647 O O . LEU B 1 152 ? -1.596 -25.172 -17 1 95.75 152 LEU B O 1
ATOM 3651 N N . LEU B 1 153 ? -1.215 -24.75 -14.812 1 94.88 153 LEU B N 1
ATOM 3652 C CA . LEU B 1 153 ? -2.529 -24.156 -14.594 1 94.88 153 LEU B CA 1
ATOM 3653 C C . LEU B 1 153 ? -2.48 -22.641 -14.773 1 94.88 153 LEU B C 1
ATOM 3655 O O . LEU B 1 153 ? -3.398 -22.062 -15.344 1 94.88 153 LEU B O 1
ATOM 3659 N N . GLY B 1 154 ? -1.546 -22.047 -14.266 1 93.31 154 GLY B N 1
ATOM 3660 C CA . GLY B 1 154 ? -1.393 -20.609 -14.312 1 93.31 154 GLY B CA 1
ATOM 3661 C C . GLY B 1 154 ? 0.046 -20.156 -14.156 1 93.31 154 GLY B C 1
ATOM 3662 O O . GLY B 1 154 ? 0.857 -20.844 -13.547 1 93.31 154 GLY B O 1
ATOM 3663 N N . ALA B 1 155 ? 0.331 -19.016 -14.703 1 93.5 155 ALA B N 1
ATOM 3664 C CA . ALA B 1 155 ? 1.658 -18.406 -14.625 1 93.5 155 ALA B CA 1
ATOM 3665 C C . ALA B 1 155 ? 1.562 -16.891 -14.539 1 93.5 155 ALA B C 1
ATOM 3667 O O . ALA B 1 155 ? 0.749 -16.266 -15.227 1 93.5 155 ALA B O 1
ATOM 3668 N N . TYR B 1 156 ? 2.387 -16.359 -13.641 1 92.62 156 TYR B N 1
ATOM 3669 C CA . TYR B 1 156 ? 2.369 -14.922 -13.438 1 92.62 156 TYR B CA 1
ATOM 3670 C C . TYR B 1 156 ? 3.77 -14.391 -13.156 1 92.62 156 TYR B C 1
ATOM 3672 O O . TYR B 1 156 ? 4.578 -15.07 -12.516 1 92.62 156 TYR B O 1
ATOM 3680 N N . ARG B 1 157 ? 4.035 -13.266 -13.672 1 90.94 157 ARG B N 1
ATOM 3681 C CA . ARG B 1 157 ? 5.219 -12.555 -13.203 1 90.94 157 ARG B CA 1
ATOM 3682 C C . ARG B 1 157 ? 5.039 -12.078 -11.766 1 90.94 157 ARG B C 1
ATOM 3684 O O . ARG B 1 157 ? 3.963 -11.609 -11.398 1 90.94 157 ARG B O 1
ATOM 3691 N N . CYS B 1 158 ? 6.086 -12.148 -11.031 1 95.5 158 CYS B N 1
ATOM 3692 C CA . CYS B 1 158 ? 6.043 -11.664 -9.656 1 95.5 158 CYS B CA 1
ATOM 3693 C C . CYS B 1 158 ? 7.449 -11.562 -9.07 1 95.5 158 CYS B C 1
ATOM 3695 O O . CYS B 1 158 ? 8.438 -11.797 -9.773 1 95.5 158 CYS B O 1
ATOM 3697 N N . SER B 1 159 ? 7.527 -11.086 -7.883 1 95.5 159 SER B N 1
ATOM 3698 C CA . SER B 1 159 ? 8.758 -11.102 -7.098 1 95.5 159 SER B CA 1
ATOM 3699 C C . SER B 1 159 ? 8.672 -12.102 -5.949 1 95.5 159 SER B C 1
ATOM 3701 O O . SER B 1 159 ? 7.582 -12.398 -5.457 1 95.5 159 SER B O 1
ATOM 3703 N N . ALA B 1 160 ? 9.805 -12.633 -5.621 1 96.56 160 ALA B N 1
ATOM 3704 C CA . ALA B 1 160 ? 9.914 -13.508 -4.457 1 96.56 160 ALA B CA 1
ATOM 3705 C C . ALA B 1 160 ? 11.023 -13.039 -3.518 1 96.56 160 ALA B C 1
ATOM 3707 O O . ALA B 1 160 ? 12.016 -12.453 -3.963 1 96.56 160 ALA B O 1
ATOM 3708 N N . MET B 1 161 ? 10.781 -13.289 -2.24 1 95.25 161 MET B N 1
ATOM 3709 C CA . MET B 1 161 ? 11.852 -13.031 -1.28 1 95.25 161 MET B CA 1
ATOM 3710 C C . MET B 1 161 ? 12.867 -14.164 -1.268 1 95.25 161 MET B C 1
ATOM 3712 O O . MET B 1 161 ? 12.492 -15.336 -1.151 1 95.25 161 MET B O 1
ATOM 3716 N N . HIS B 1 162 ? 14.117 -13.828 -1.424 1 91.94 162 HIS B N 1
ATOM 3717 C CA . HIS B 1 162 ? 15.242 -14.75 -1.436 1 91.94 162 HIS B CA 1
ATOM 3718 C C . HIS B 1 162 ? 16.312 -14.336 -0.435 1 91.94 162 HIS B C 1
ATOM 3720 O O . HIS B 1 162 ? 17.156 -13.484 -0.741 1 91.94 162 HIS B O 1
ATOM 3726 N N . GLY B 1 163 ? 16.25 -14.922 0.737 1 87.56 163 GLY B N 1
ATOM 3727 C CA . GLY B 1 163 ? 17.219 -14.547 1.754 1 87.56 163 GLY B CA 1
ATOM 3728 C C . GLY B 1 163 ? 17.141 -13.086 2.146 1 87.56 163 GLY B C 1
ATOM 3729 O O . GLY B 1 163 ? 18.172 -12.414 2.27 1 87.56 163 GLY B O 1
ATOM 3730 N N . GLY B 1 164 ? 16.062 -12.578 2.133 1 87.69 164 GLY B N 1
ATOM 3731 C CA . GLY B 1 164 ? 15.867 -11.195 2.533 1 87.69 164 GLY B CA 1
ATOM 3732 C C . GLY B 1 164 ? 15.875 -10.227 1.363 1 87.69 164 GLY B C 1
ATOM 3733 O O . GLY B 1 164 ? 15.641 -9.031 1.539 1 87.69 164 GLY B O 1
ATOM 3734 N N . VAL B 1 165 ? 16.125 -10.703 0.249 1 88.5 165 VAL B N 1
ATOM 3735 C CA . VAL B 1 165 ? 16.188 -9.867 -0.944 1 88.5 165 VAL B CA 1
ATOM 3736 C C . VAL B 1 165 ? 15.055 -10.242 -1.899 1 88.5 165 VAL B C 1
ATOM 3738 O O . VAL B 1 165 ? 14.773 -11.422 -2.1 1 88.5 165 VAL B O 1
ATOM 3741 N N . GLN B 1 166 ? 14.578 -9.195 -2.496 1 91.69 166 GLN B N 1
ATOM 3742 C CA . GLN B 1 166 ? 13.523 -9.414 -3.477 1 91.69 166 GLN B CA 1
ATOM 3743 C C . GLN B 1 166 ? 14.102 -9.758 -4.844 1 91.69 166 GLN B C 1
ATOM 3745 O O . GLN B 1 166 ? 15 -9.07 -5.332 1 91.69 166 GLN B O 1
ATOM 3750 N N . VAL B 1 167 ? 13.641 -10.766 -5.465 1 90.75 167 VAL B N 1
ATOM 3751 C CA . VAL B 1 167 ? 14.055 -11.148 -6.812 1 90.75 167 VAL B CA 1
ATOM 3752 C C . VAL B 1 167 ? 12.844 -11.227 -7.73 1 90.75 167 VAL B C 1
ATOM 3754 O O . VAL B 1 167 ? 11.805 -11.781 -7.348 1 90.75 167 VAL B O 1
ATOM 3757 N N . ASN B 1 168 ? 12.953 -10.672 -8.875 1 91.38 168 ASN B N 1
ATOM 3758 C CA . ASN B 1 168 ? 11.867 -10.711 -9.852 1 91.38 168 ASN B CA 1
ATOM 3759 C C . ASN B 1 168 ? 11.914 -11.984 -10.688 1 91.38 168 ASN B C 1
ATOM 3761 O O . ASN B 1 168 ? 12.992 -12.414 -11.109 1 91.38 168 ASN B O 1
ATOM 3765 N N . GLY B 1 169 ? 10.789 -12.578 -10.836 1 93.69 169 GLY B N 1
ATOM 3766 C CA . GLY B 1 169 ? 10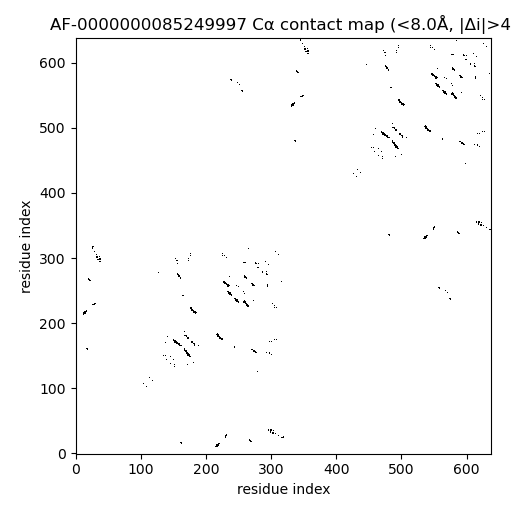.703 -13.82 -11.602 1 93.69 169 GLY B CA 1
ATOM 3767 C C . GLY B 1 169 ? 9.289 -14.164 -12.016 1 93.69 169 GLY B C 1
ATOM 3768 O O . GLY B 1 169 ? 8.508 -13.281 -12.375 1 93.69 169 GLY B O 1
ATOM 3769 N N . HIS B 1 170 ? 9.133 -15.539 -12.094 1 92.25 170 HIS B N 1
ATOM 3770 C CA . HIS B 1 170 ? 7.844 -16.062 -12.531 1 92.25 170 HIS B CA 1
ATOM 3771 C C . HIS B 1 170 ? 7.371 -17.188 -11.617 1 92.25 170 HIS B C 1
ATOM 3773 O O . HIS B 1 170 ? 8.125 -18.109 -11.328 1 92.25 170 HIS B O 1
ATOM 3779 N N . ILE B 1 171 ? 6.156 -16.969 -11.195 1 96.88 171 ILE B N 1
ATOM 3780 C CA . ILE B 1 171 ? 5.508 -18.062 -10.484 1 96.88 171 ILE B CA 1
ATOM 3781 C C . ILE B 1 171 ? 4.699 -18.922 -11.461 1 96.88 171 ILE B C 1
ATOM 3783 O O . ILE B 1 171 ? 4.07 -18.391 -12.383 1 96.88 171 ILE B O 1
ATOM 3787 N N . GLN B 1 172 ? 4.836 -20.203 -11.383 1 97.12 172 GLN B N 1
ATOM 3788 C CA . GLN B 1 172 ? 4.078 -21.141 -12.203 1 97.12 172 GLN B CA 1
ATOM 3789 C C . GLN B 1 172 ? 3.371 -22.172 -11.336 1 97.12 172 GLN B C 1
ATOM 3791 O O . GLN B 1 172 ? 3.996 -22.812 -10.477 1 97.12 172 GLN B O 1
ATOM 3796 N N . ILE B 1 173 ? 2.113 -22.312 -11.57 1 98.06 173 ILE B N 1
ATOM 3797 C CA . ILE B 1 173 ? 1.263 -23.188 -10.773 1 98.06 173 ILE B CA 1
ATOM 3798 C C . ILE B 1 173 ? 0.84 -24.391 -11.609 1 98.06 173 ILE B C 1
ATOM 3800 O O . ILE B 1 173 ? 0.299 -24.25 -12.703 1 98.06 173 ILE B O 1
ATOM 3804 N N . THR B 1 174 ? 1.126 -25.578 -11.156 1 97.62 174 THR B N 1
ATOM 3805 C CA . THR B 1 174 ? 0.686 -26.812 -11.789 1 97.62 174 THR B CA 1
ATOM 3806 C C . THR B 1 174 ? -0.315 -27.562 -10.906 1 97.62 174 THR B C 1
ATOM 3808 O O . THR B 1 174 ? -0.678 -27.062 -9.836 1 97.62 174 THR B O 1
ATOM 3811 N N . ARG B 1 175 ? -0.739 -28.688 -11.32 1 96.81 175 ARG B N 1
ATOM 3812 C CA . ARG B 1 175 ? -1.72 -29.453 -10.57 1 96.81 175 ARG B CA 1
ATOM 3813 C C . ARG B 1 175 ? -1.157 -29.875 -9.219 1 96.81 175 ARG B C 1
ATOM 3815 O O . ARG B 1 175 ? -1.896 -29.984 -8.234 1 96.81 175 ARG B O 1
ATOM 3822 N N . HIS B 1 176 ? 0.202 -30.109 -9.18 1 98.19 176 HIS B N 1
ATOM 3823 C CA . HIS B 1 176 ? 0.713 -30.719 -7.957 1 98.19 176 HIS B CA 1
ATOM 3824 C C . HIS B 1 176 ? 1.809 -29.859 -7.332 1 98.19 176 HIS B C 1
ATOM 3826 O O . HIS B 1 176 ? 2.291 -30.156 -6.238 1 98.19 176 HIS B O 1
ATOM 3832 N N . TYR B 1 177 ? 2.199 -28.719 -8.055 1 98.5 177 TYR B N 1
ATOM 3833 C CA . TYR B 1 177 ? 3.371 -28 -7.562 1 98.5 177 TYR B CA 1
ATOM 3834 C C . TYR B 1 177 ? 3.174 -26.5 -7.676 1 98.5 177 TYR B C 1
ATOM 3836 O O . TYR B 1 177 ? 2.475 -26.016 -8.57 1 98.5 177 TYR B O 1
ATOM 3844 N N . LEU B 1 178 ? 3.744 -25.781 -6.758 1 98.56 178 LEU B N 1
ATOM 3845 C CA . LEU B 1 178 ? 4.051 -24.359 -6.859 1 98.56 178 LEU B CA 1
ATOM 3846 C C . LEU B 1 178 ? 5.504 -24.156 -7.277 1 98.56 178 LEU B C 1
ATOM 3848 O O . LEU B 1 178 ? 6.422 -24.594 -6.594 1 98.56 178 LEU B O 1
ATOM 3852 N N . CYS B 1 179 ? 5.734 -23.516 -8.383 1 98.06 179 CYS B N 1
ATOM 3853 C CA . CYS B 1 179 ? 7.074 -23.328 -8.922 1 98.06 179 CYS B CA 1
ATOM 3854 C C . CYS B 1 179 ? 7.398 -21.844 -9.078 1 98.06 179 CYS B C 1
ATOM 3856 O O . CYS B 1 179 ? 6.512 -21.047 -9.375 1 98.06 179 CYS B O 1
ATOM 3858 N N . PHE B 1 180 ? 8.609 -21.516 -8.844 1 97.19 180 PHE B N 1
ATOM 3859 C CA . PHE B 1 180 ? 9.125 -20.172 -9.086 1 97.19 180 PHE B CA 1
ATOM 3860 C C . PHE B 1 180 ? 10.508 -20.234 -9.719 1 97.19 180 PHE B C 1
ATOM 3862 O O . PHE B 1 180 ? 11.336 -21.062 -9.336 1 97.19 180 PHE B O 1
ATOM 3869 N N . PHE B 1 181 ? 10.742 -19.328 -10.672 1 93.06 181 PHE B N 1
ATOM 3870 C CA . PHE B 1 181 ? 12.094 -19.203 -11.211 1 93.06 181 PHE B CA 1
ATOM 3871 C C . PHE B 1 181 ? 12.438 -17.75 -11.5 1 93.06 181 PHE B C 1
ATOM 3873 O O . PHE B 1 181 ? 11.555 -16.953 -11.836 1 93.06 181 PHE B O 1
ATOM 3880 N N . ALA B 1 182 ? 13.617 -17.422 -11.227 1 91.38 182 ALA B N 1
ATOM 3881 C CA . ALA B 1 182 ? 14.156 -16.094 -11.531 1 91.38 182 ALA B CA 1
ATOM 3882 C C . ALA B 1 182 ? 15.492 -16.203 -12.258 1 91.38 182 ALA B C 1
ATOM 3884 O O . ALA B 1 182 ? 16.344 -17.016 -11.875 1 91.38 182 ALA B O 1
ATOM 3885 N N . ASP B 1 183 ? 15.641 -15.469 -13.438 1 74.88 183 ASP B N 1
ATOM 3886 C CA . ASP B 1 183 ? 16.891 -15.484 -14.188 1 74.88 183 ASP B CA 1
ATOM 3887 C C . ASP B 1 183 ? 17.938 -14.594 -13.531 1 74.88 183 ASP B C 1
ATOM 3889 O O . ASP B 1 183 ? 17.609 -13.578 -12.93 1 74.88 183 ASP B O 1
ATOM 3893 N N . THR B 1 184 ? 19.109 -14.992 -13.258 1 62.09 184 THR B N 1
ATOM 3894 C CA . THR B 1 184 ? 20.203 -14.25 -12.656 1 62.09 184 THR B CA 1
ATOM 3895 C C . THR B 1 184 ? 20.578 -13.039 -13.516 1 62.09 184 THR B C 1
ATOM 3897 O O . THR B 1 184 ? 21.328 -12.164 -13.078 1 62.09 184 THR B O 1
ATOM 3900 N N . SER B 1 185 ? 20.547 -13.117 -14.82 1 51.81 185 SER B N 1
ATOM 3901 C CA . SER B 1 185 ? 20.984 -11.891 -15.469 1 51.81 185 SER B CA 1
ATOM 3902 C C . SER B 1 185 ? 20.375 -10.656 -14.812 1 51.81 185 SER B C 1
ATOM 3904 O O . SER B 1 185 ? 20.75 -9.523 -15.141 1 51.81 185 SER B O 1
ATOM 3906 N N . SER B 1 186 ? 19.453 -10.797 -14.047 1 44.19 186 SER B N 1
ATOM 3907 C CA . SER B 1 186 ? 18.984 -9.672 -13.25 1 44.19 186 SER B CA 1
ATOM 3908 C C . SER B 1 186 ? 19.969 -9.32 -12.141 1 44.19 186 SER B C 1
ATOM 3910 O O . SER B 1 186 ? 20.828 -10.133 -11.789 1 44.19 186 SER B O 1
ATOM 3912 N N . THR B 1 187 ? 20.141 -8.086 -11.492 1 41.28 187 THR B N 1
ATOM 3913 C CA . THR B 1 187 ? 21.078 -7.57 -10.492 1 41.28 187 THR B CA 1
ATOM 3914 C C . THR B 1 187 ? 21.469 -8.664 -9.5 1 41.28 187 THR B C 1
ATOM 3916 O O . THR B 1 187 ? 22.281 -8.438 -8.602 1 41.28 187 THR B O 1
ATOM 3919 N N . ILE B 1 188 ? 21 -9.82 -9.57 1 43.03 188 ILE B N 1
ATOM 3920 C CA . ILE B 1 188 ? 21.297 -10.75 -8.484 1 43.03 188 ILE B CA 1
ATOM 3921 C C . ILE B 1 188 ? 22.688 -11.367 -8.688 1 43.03 188 ILE B C 1
ATOM 3923 O O . ILE B 1 188 ? 23.016 -12.375 -8.062 1 43.03 188 ILE B O 1
ATOM 3927 N N . THR B 1 189 ? 23.391 -11.008 -9.703 1 40.66 189 THR B N 1
ATOM 3928 C CA . THR B 1 189 ? 24.734 -11.57 -9.828 1 40.66 189 THR B CA 1
ATOM 3929 C C . THR B 1 189 ? 25.469 -11.508 -8.492 1 40.66 189 THR B C 1
ATOM 3931 O O . THR B 1 189 ? 26.297 -12.375 -8.188 1 40.66 189 THR B O 1
ATOM 3934 N N . LYS B 1 190 ? 25.25 -10.43 -7.77 1 41.25 190 LYS B N 1
ATOM 3935 C CA . LYS B 1 190 ? 26.188 -10.258 -6.656 1 41.25 190 LYS B CA 1
ATOM 3936 C C . LYS B 1 190 ? 25.922 -11.281 -5.555 1 41.25 190 LYS B C 1
ATOM 3938 O O . LYS B 1 190 ? 26.859 -11.82 -4.961 1 41.25 190 LYS B O 1
ATOM 3943 N N . THR B 1 191 ? 24.641 -11.555 -5.191 1 39.59 191 THR B N 1
ATOM 3944 C CA . THR B 1 191 ? 24.422 -12.406 -4.031 1 39.59 191 THR B CA 1
ATOM 3945 C C . THR B 1 191 ? 24.672 -13.875 -4.391 1 39.59 191 THR B C 1
ATOM 3947 O O . THR B 1 191 ? 25.047 -14.672 -3.529 1 39.59 191 THR B O 1
ATOM 3950 N N . THR B 1 192 ? 24.484 -14.328 -5.594 1 40.44 192 THR B N 1
ATOM 3951 C CA . THR B 1 192 ? 24.734 -15.719 -5.973 1 40.44 192 THR B CA 1
ATOM 3952 C C . THR B 1 192 ? 26.234 -16.031 -5.887 1 40.44 192 THR B C 1
ATOM 3954 O O . THR B 1 192 ? 26.609 -17.141 -5.48 1 40.44 192 THR B O 1
ATOM 3957 N N . ASP B 1 193 ? 26.984 -15.109 -6.227 1 43.81 193 ASP B N 1
ATOM 3958 C CA . ASP B 1 193 ? 28.422 -15.359 -6.117 1 43.81 193 ASP B CA 1
ATOM 3959 C C . ASP B 1 193 ? 28.828 -15.633 -4.668 1 43.81 193 ASP B C 1
ATOM 3961 O O . ASP B 1 193 ? 29.641 -16.516 -4.402 1 43.81 193 ASP B O 1
ATOM 3965 N N . ALA B 1 194 ? 28.156 -14.93 -3.824 1 42.78 194 ALA B N 1
ATOM 3966 C CA . ALA B 1 194 ? 28.562 -15.133 -2.436 1 42.78 194 ALA B CA 1
ATOM 3967 C C . ALA B 1 194 ? 28.141 -16.5 -1.932 1 42.78 194 ALA B C 1
ATOM 3969 O O . ALA B 1 194 ? 28.875 -17.156 -1.195 1 42.78 194 ALA B O 1
ATOM 3970 N N . VAL B 1 195 ? 27 -16.922 -2.375 1 40.94 195 VAL B N 1
ATOM 3971 C CA . VAL B 1 195 ? 26.547 -18.25 -1.946 1 40.94 195 VAL B CA 1
ATOM 3972 C C . VAL B 1 195 ? 27.359 -19.328 -2.648 1 40.94 195 VAL B C 1
ATOM 3974 O O . VAL B 1 195 ? 27.766 -20.312 -2.027 1 40.94 195 VAL B O 1
ATOM 3977 N N . MET B 1 196 ? 27.656 -19.062 -3.826 1 42.34 196 MET B N 1
ATOM 3978 C CA . MET B 1 196 ? 28.516 -20.031 -4.512 1 42.34 196 MET B CA 1
ATOM 3979 C C . MET B 1 196 ? 29.891 -20.109 -3.852 1 42.34 196 MET B C 1
ATOM 3981 O O . MET B 1 196 ? 30.469 -21.188 -3.709 1 42.34 196 MET B O 1
ATOM 3985 N N . ASP B 1 197 ? 30.328 -18.938 -3.566 1 45.53 197 ASP B N 1
ATOM 3986 C CA . ASP B 1 197 ? 31.625 -18.953 -2.902 1 45.53 197 ASP B CA 1
ATOM 3987 C C . ASP B 1 197 ? 31.578 -19.75 -1.603 1 45.53 197 ASP B C 1
ATOM 3989 O O . ASP B 1 197 ? 32.5 -20.5 -1.286 1 45.53 197 ASP B O 1
ATOM 3993 N N . ALA B 1 198 ? 30.453 -19.625 -0.939 1 42.78 198 ALA B N 1
ATOM 3994 C CA . ALA B 1 198 ? 30.344 -20.359 0.325 1 42.78 198 ALA B CA 1
ATOM 3995 C C . ALA B 1 198 ? 30.188 -21.859 0.087 1 42.78 198 ALA B C 1
ATOM 3997 O O . ALA B 1 198 ? 30.766 -22.656 0.827 1 42.78 198 ALA B O 1
ATOM 3998 N N . LEU B 1 199 ? 29.438 -22.109 -0.957 1 39.41 199 LEU B N 1
ATOM 3999 C CA . LEU B 1 199 ? 29.281 -23.531 -1.254 1 39.41 199 LEU B CA 1
ATOM 4000 C C . LEU B 1 199 ? 30.562 -24.109 -1.858 1 39.41 199 LEU B C 1
ATOM 4002 O O . LEU B 1 199 ? 30.906 -25.266 -1.606 1 39.41 199 LEU B O 1
ATOM 4006 N N . ALA B 1 200 ? 31.156 -23.312 -2.668 1 41.06 200 ALA B N 1
ATOM 4007 C CA . ALA B 1 200 ? 32.438 -23.766 -3.191 1 41.06 200 ALA B CA 1
ATOM 4008 C C . ALA B 1 200 ? 33.438 -24.031 -2.059 1 41.06 200 ALA B C 1
ATOM 4010 O O . ALA B 1 200 ? 34.281 -24.906 -2.172 1 41.06 200 ALA B O 1
ATOM 4011 N N . SER B 1 201 ? 33.344 -23.094 -1.078 1 41.03 201 SER B N 1
ATOM 4012 C CA . SER B 1 201 ? 34.281 -23.328 -0.002 1 41.03 201 SER B CA 1
ATOM 4013 C C . SER B 1 201 ? 34.062 -24.688 0.643 1 41.03 201 SER B C 1
ATOM 4015 O O . SER B 1 201 ? 34.938 -25.188 1.376 1 41.03 201 SER B O 1
ATOM 4017 N N . VAL B 1 202 ? 32.781 -25.172 0.629 1 36.88 202 VAL B N 1
ATOM 4018 C CA . VAL B 1 202 ? 32.562 -26.453 1.286 1 36.88 202 VAL B CA 1
ATOM 4019 C C . VAL B 1 202 ? 32.906 -27.578 0.325 1 36.88 202 VAL B C 1
ATOM 4021 O O . VAL B 1 202 ? 32.938 -28.75 0.715 1 36.88 202 VAL B O 1
ATOM 4024 N N . ARG B 1 203 ? 32.719 -27.344 -1.028 1 38.41 203 ARG B N 1
ATOM 4025 C CA . ARG B 1 203 ? 33.094 -28.484 -1.861 1 38.41 203 ARG B CA 1
ATOM 4026 C C . ARG B 1 203 ? 34.625 -28.609 -1.957 1 38.41 203 ARG B C 1
ATOM 4028 O O . ARG B 1 203 ? 35.344 -27.609 -1.885 1 38.41 203 ARG B O 1
ATOM 4035 N N . GLN B 1 204 ? 35.156 -29.828 -1.833 1 35.12 204 GLN B N 1
ATOM 4036 C CA . GLN B 1 204 ? 36.5 -30.375 -1.898 1 35.12 204 GLN B CA 1
ATOM 4037 C C . GLN B 1 204 ? 37.312 -29.719 -3.027 1 35.12 204 GLN B C 1
ATOM 4039 O O . GLN B 1 204 ? 36.719 -29.219 -3.99 1 35.12 204 GLN B O 1
ATOM 4044 N N . PRO B 1 205 ? 38.719 -29.984 -3.215 1 33.81 205 PRO B N 1
ATOM 4045 C CA . PRO B 1 205 ? 39.875 -29.484 -3.945 1 33.81 205 PRO B CA 1
ATOM 4046 C C . PRO B 1 205 ? 39.625 -29.328 -5.441 1 33.81 205 PRO B C 1
ATOM 4048 O O . PRO B 1 205 ? 38.594 -29.797 -5.941 1 33.81 205 PRO B O 1
ATOM 4051 N N . ALA B 1 206 ? 40.781 -29.859 -6.402 1 32.09 206 ALA B N 1
ATOM 4052 C CA . ALA B 1 206 ? 41.594 -29.547 -7.562 1 32.09 206 ALA B CA 1
ATOM 4053 C C . ALA B 1 206 ? 40.875 -29.859 -8.867 1 32.09 206 ALA B C 1
ATOM 4055 O O . ALA B 1 206 ? 41.188 -29.266 -9.906 1 32.09 206 ALA B O 1
ATOM 4056 N N . GLY B 1 207 ? 40.625 -31.141 -9.156 1 33.22 207 GLY B N 1
ATOM 4057 C CA . GLY B 1 207 ? 40.781 -31.641 -10.516 1 33.22 207 GLY B CA 1
ATOM 4058 C C . GLY B 1 207 ? 39.688 -31.172 -11.461 1 33.22 207 GLY B C 1
ATOM 4059 O O . GLY B 1 207 ? 39.594 -31.641 -12.594 1 33.22 207 GLY B O 1
ATOM 4060 N N . ALA B 1 208 ? 38.438 -30.906 -11.016 1 32.56 208 ALA B N 1
ATOM 4061 C CA . ALA B 1 208 ? 37.438 -30.953 -12.078 1 32.56 208 ALA B CA 1
ATOM 4062 C C . ALA B 1 208 ? 37.594 -29.766 -13.023 1 32.56 208 ALA B C 1
ATOM 4064 O O . ALA B 1 208 ? 37.969 -28.672 -12.602 1 32.56 208 ALA B O 1
ATOM 4065 N N . ASN B 1 209 ? 37.781 -30.047 -14.352 1 33.06 209 ASN B N 1
ATOM 4066 C CA . ASN B 1 209 ? 38.031 -29.266 -15.555 1 33.06 209 ASN B CA 1
ATOM 4067 C C . ASN B 1 209 ? 37.312 -27.906 -15.5 1 33.06 209 ASN B C 1
ATOM 4069 O O . ASN B 1 209 ? 36.156 -27.844 -15.07 1 33.06 209 ASN B O 1
ATOM 4073 N N . PRO B 1 210 ? 38.031 -26.75 -15.406 1 37.72 210 PRO B N 1
ATOM 4074 C CA . PRO B 1 210 ? 37.656 -25.344 -15.445 1 37.72 210 PRO B CA 1
ATOM 4075 C C . PRO B 1 210 ? 36.5 -25.078 -16.406 1 37.72 210 PRO B C 1
ATOM 4077 O O . PRO B 1 210 ? 36.062 -23.922 -16.562 1 37.72 210 PRO B O 1
ATOM 4080 N N . GLU B 1 211 ? 36.406 -25.922 -17.5 1 37.22 211 GLU B N 1
ATOM 4081 C CA . GLU B 1 211 ? 35.625 -25.562 -18.672 1 37.22 211 GLU B CA 1
ATOM 4082 C C . GLU B 1 211 ? 34.219 -25.172 -18.266 1 37.22 211 GLU B C 1
ATOM 4084 O O . GLU B 1 211 ? 33.656 -24.188 -18.781 1 37.22 211 GLU B O 1
ATOM 4089 N N . GLY B 1 212 ? 33.281 -26.219 -18.109 1 37.12 212 GLY B N 1
ATOM 4090 C CA . GLY B 1 212 ? 31.844 -26.031 -18.188 1 37.12 212 GLY B CA 1
ATOM 4091 C C . GLY B 1 212 ? 31.266 -25.297 -17 1 37.12 212 GLY B C 1
ATOM 4092 O O . GLY B 1 212 ? 30.781 -25.922 -16.047 1 37.12 212 GLY B O 1
ATOM 4093 N N . ARG B 1 213 ? 31.875 -24.359 -16.516 1 40.31 213 ARG B N 1
ATOM 4094 C CA . ARG B 1 213 ? 31.391 -23.531 -15.398 1 40.31 213 ARG B CA 1
ATOM 4095 C C . ARG B 1 213 ? 29.906 -23.203 -15.57 1 40.31 213 ARG B C 1
ATOM 4097 O O . ARG B 1 213 ? 29.547 -22.312 -16.344 1 40.31 213 ARG B O 1
ATOM 4104 N N . HIS B 1 214 ? 29.047 -24.125 -15.562 1 42.69 214 HIS B N 1
ATOM 4105 C CA . HIS B 1 214 ? 27.609 -23.922 -15.703 1 42.69 214 HIS B CA 1
ATOM 4106 C C . HIS B 1 214 ? 27.125 -22.781 -14.812 1 42.69 214 HIS B C 1
ATOM 4108 O O . HIS B 1 214 ? 27.375 -22.781 -13.602 1 42.69 214 HIS B O 1
ATOM 4114 N N . ARG B 1 215 ? 27.375 -21.516 -15.18 1 46.22 215 ARG B N 1
ATOM 4115 C CA . ARG B 1 215 ? 26.797 -20.344 -14.539 1 46.22 215 ARG B CA 1
ATOM 4116 C C . ARG B 1 215 ? 25.359 -20.609 -14.086 1 46.22 215 ARG B C 1
ATOM 4118 O O . ARG B 1 215 ? 24.547 -21.109 -14.859 1 46.22 215 ARG B O 1
ATOM 4125 N N . PRO B 1 216 ? 25.312 -20.656 -12.836 1 53.38 216 PRO B N 1
ATOM 4126 C CA . PRO B 1 216 ? 23.906 -20.828 -12.453 1 53.38 216 PRO B CA 1
ATOM 4127 C C . PRO B 1 216 ? 22.953 -19.938 -13.242 1 53.38 216 PRO B C 1
ATOM 4129 O O . PRO B 1 216 ? 23.297 -18.781 -13.531 1 53.38 216 PRO B O 1
ATOM 4132 N N . LEU B 1 217 ? 21.969 -20.422 -14.055 1 61.28 217 LEU B N 1
ATOM 4133 C CA . LEU B 1 217 ? 20.984 -19.75 -14.906 1 61.28 217 LEU B CA 1
ATOM 4134 C C . LEU B 1 217 ? 20.016 -18.922 -14.062 1 61.28 217 LEU B C 1
ATOM 4136 O O . LEU B 1 217 ? 19.562 -17.859 -14.5 1 61.28 217 LEU B O 1
ATOM 4140 N N . GLY B 1 218 ? 19.859 -19.391 -12.734 1 80.5 218 GLY B N 1
ATOM 4141 C CA . GLY B 1 218 ? 18.844 -18.609 -12.039 1 80.5 218 GLY B CA 1
ATOM 4142 C C . GLY B 1 218 ? 18.406 -19.219 -10.727 1 80.5 218 GLY B C 1
ATOM 4143 O O . GLY B 1 218 ? 19.125 -20.047 -10.156 1 80.5 218 GLY B O 1
ATOM 4144 N N . ILE B 1 219 ? 17.562 -18.75 -10 1 88.88 219 ILE B N 1
ATOM 4145 C CA . ILE B 1 219 ? 16.922 -19.188 -8.766 1 88.88 219 ILE B CA 1
ATOM 4146 C C . ILE B 1 219 ? 15.648 -19.984 -9.102 1 88.88 219 ILE B C 1
ATOM 4148 O O . ILE B 1 219 ? 14.898 -19.594 -10 1 88.88 219 ILE B O 1
ATOM 4152 N N . LYS B 1 220 ? 15.531 -21.109 -8.391 1 92.38 220 LYS B N 1
ATOM 4153 C CA . LYS B 1 220 ? 14.312 -21.891 -8.625 1 92.38 220 LYS B CA 1
ATOM 4154 C C . LYS B 1 220 ? 13.711 -22.375 -7.309 1 92.38 220 LYS B C 1
ATOM 4156 O O . LYS B 1 220 ? 14.438 -22.594 -6.332 1 92.38 220 LYS B O 1
ATOM 4161 N N . LEU B 1 221 ? 12.461 -22.5 -7.262 1 96.25 221 LEU B N 1
ATOM 4162 C CA . LEU B 1 221 ? 11.688 -23.094 -6.176 1 96.25 221 LEU B CA 1
ATOM 4163 C C . LEU B 1 221 ? 10.664 -24.094 -6.723 1 96.25 221 LEU B C 1
ATOM 4165 O O . LEU B 1 221 ? 9.945 -23.781 -7.676 1 96.25 221 LEU B O 1
ATOM 4169 N N . VAL B 1 222 ? 10.688 -25.281 -6.258 1 97.69 222 VAL B N 1
ATOM 4170 C CA . VAL B 1 222 ? 9.656 -26.266 -6.527 1 97.69 222 VAL B CA 1
ATOM 4171 C C . VAL B 1 222 ? 9.086 -26.797 -5.211 1 97.69 222 VAL B C 1
ATOM 4173 O O . VAL B 1 222 ? 9.797 -27.453 -4.441 1 97.69 222 VAL B O 1
ATOM 4176 N N . THR B 1 223 ? 7.855 -26.484 -4.938 1 98.12 223 THR B N 1
ATOM 4177 C CA . THR B 1 223 ? 7.195 -26.906 -3.707 1 98.12 223 THR B CA 1
ATOM 4178 C C . THR B 1 223 ? 5.961 -27.75 -4.02 1 98.12 223 THR B C 1
ATOM 4180 O O . THR B 1 223 ? 4.988 -27.25 -4.582 1 98.12 223 THR B O 1
ATOM 4183 N N . PRO B 1 224 ? 6.02 -29.062 -3.635 1 98.19 224 PRO B N 1
ATOM 4184 C CA . PRO B 1 224 ? 4.789 -29.844 -3.791 1 98.19 224 PRO B CA 1
ATOM 4185 C C . PRO B 1 224 ? 3.623 -29.266 -2.99 1 98.19 224 PRO B C 1
ATOM 4187 O O . PRO B 1 224 ? 3.791 -28.906 -1.826 1 98.19 224 PRO B O 1
ATOM 4190 N N . LEU B 1 225 ? 2.438 -29.219 -3.586 1 98.19 225 LEU B N 1
ATOM 4191 C CA . LEU B 1 225 ? 1.264 -28.656 -2.93 1 98.19 225 LEU B CA 1
ATOM 4192 C C . LEU B 1 225 ? 0.9 -29.453 -1.682 1 98.19 225 LEU B C 1
ATOM 4194 O O . LEU B 1 225 ? 0.399 -28.891 -0.706 1 98.19 225 LEU B O 1
ATOM 4198 N N . VAL B 1 226 ? 1.205 -30.734 -1.673 1 97.38 226 VAL B N 1
ATOM 4199 C CA . VAL B 1 226 ? 0.856 -31.625 -0.567 1 97.38 226 VAL B CA 1
ATOM 4200 C C . VAL B 1 226 ? 1.649 -31.234 0.678 1 97.38 226 VAL B C 1
ATOM 4202 O O . VAL B 1 226 ? 1.283 -31.594 1.797 1 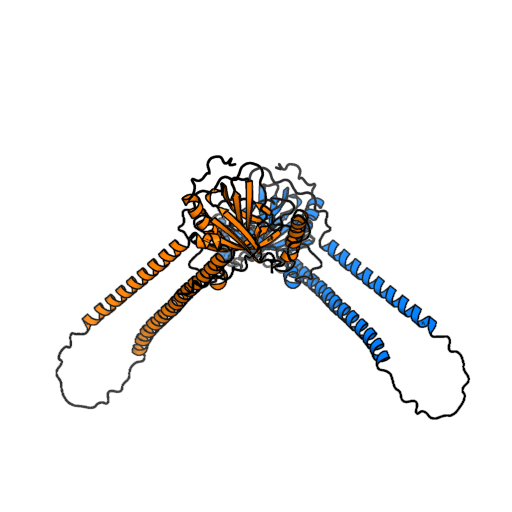97.38 226 VAL B O 1
ATOM 4205 N N . GLU B 1 227 ? 2.75 -30.5 0.475 1 97.25 227 GLU B N 1
ATOM 4206 C CA . GLU B 1 227 ? 3.611 -30.109 1.589 1 97.25 227 GLU B CA 1
ATOM 4207 C C . GLU B 1 227 ? 3.24 -28.734 2.127 1 97.25 227 GLU B C 1
ATOM 4209 O O . GLU B 1 227 ? 3.842 -28.25 3.092 1 97.25 227 GLU B O 1
ATOM 4214 N N . ILE B 1 228 ? 2.291 -28.078 1.526 1 98.19 228 ILE B N 1
ATOM 4215 C CA . ILE B 1 228 ? 1.899 -26.734 1.936 1 98.19 228 ILE B CA 1
ATOM 4216 C C . ILE B 1 228 ? 0.894 -26.812 3.082 1 98.19 228 ILE B C 1
ATOM 4218 O O . ILE B 1 228 ? -0.099 -27.547 2.994 1 98.19 228 ILE B O 1
ATOM 4222 N N . ALA B 1 229 ? 1.178 -26.156 4.164 1 98.12 229 ALA B N 1
ATOM 4223 C CA . ALA B 1 229 ? 0.311 -26.125 5.34 1 98.12 229 ALA B CA 1
ATOM 4224 C C . ALA B 1 229 ? -0.76 -25.047 5.203 1 98.12 229 ALA B C 1
ATOM 4226 O O . ALA B 1 229 ? -1.902 -25.234 5.625 1 98.12 229 ALA B O 1
ATOM 4227 N N . SER B 1 230 ? -0.366 -23.969 4.652 1 98.44 230 SER B N 1
ATOM 4228 C CA . SER B 1 230 ? -1.289 -22.844 4.555 1 98.44 230 SER B CA 1
ATOM 4229 C C . SER B 1 230 ? -0.867 -21.875 3.451 1 98.44 230 SER B C 1
ATOM 4231 O O . SER B 1 230 ? 0.325 -21.625 3.268 1 98.44 230 SER B O 1
ATOM 4233 N N . ILE B 1 231 ? -1.803 -21.359 2.729 1 98.5 231 ILE B N 1
ATOM 4234 C CA . ILE B 1 231 ? -1.619 -20.312 1.736 1 98.5 231 ILE B CA 1
ATOM 4235 C C . ILE B 1 231 ? -2.359 -19.047 2.178 1 98.5 231 ILE B C 1
ATOM 4237 O O . ILE B 1 231 ? -3.58 -19.062 2.352 1 98.5 231 ILE B O 1
ATOM 4241 N N . GLN B 1 232 ? -1.617 -17.953 2.293 1 98.25 232 GLN B N 1
ATOM 4242 C CA . GLN B 1 232 ? -2.188 -16.766 2.924 1 98.25 232 GLN B CA 1
ATOM 4243 C C . GLN B 1 232 ? -2.068 -15.547 2.014 1 98.25 232 GLN B C 1
ATOM 4245 O O . GLN B 1 232 ? -0.98 -14.984 1.852 1 98.25 232 GLN B O 1
ATOM 4250 N N . PRO B 1 233 ? -3.229 -15.148 1.352 1 97.88 233 PRO B N 1
ATOM 4251 C CA . PRO B 1 233 ? -3.174 -13.766 0.878 1 97.88 233 PRO B CA 1
ATOM 4252 C C . PRO B 1 233 ? -2.781 -12.781 1.979 1 97.88 233 PRO B C 1
ATOM 4254 O O . PRO B 1 233 ? -3.307 -12.859 3.092 1 97.88 233 PRO B O 1
ATOM 4257 N N . SER B 1 234 ? -1.855 -11.898 1.714 1 98.38 234 SER B N 1
ATOM 4258 C CA . SER B 1 234 ? -1.231 -11.07 2.744 1 98.38 234 SER B CA 1
ATOM 4259 C C . SER B 1 234 ? -0.949 -9.664 2.229 1 98.38 234 SER B C 1
ATOM 4261 O O . SER B 1 234 ? -1.323 -9.32 1.105 1 98.38 234 SER B O 1
ATOM 4263 N N . VAL B 1 235 ? -0.412 -8.852 3.125 1 98.19 235 VAL B N 1
ATOM 4264 C CA . VAL B 1 235 ? -0.014 -7.492 2.768 1 98.19 235 VAL B CA 1
ATOM 4265 C C . VAL B 1 235 ? 1.499 -7.344 2.91 1 98.19 235 VAL B C 1
ATOM 4267 O O . VAL B 1 235 ? 2.072 -7.715 3.936 1 98.19 235 VAL B O 1
ATOM 4270 N N . ALA B 1 236 ? 2.115 -6.871 1.852 1 98.19 236 ALA B N 1
ATOM 4271 C CA . ALA B 1 236 ? 3.521 -6.48 1.91 1 98.19 236 ALA B CA 1
ATOM 4272 C C . ALA B 1 236 ? 3.664 -4.973 2.09 1 98.19 236 ALA B C 1
ATOM 4274 O O . ALA B 1 236 ? 3.322 -4.195 1.193 1 98.19 236 ALA B O 1
ATOM 4275 N N . HIS B 1 237 ? 4.195 -4.586 3.244 1 97.44 237 HIS B N 1
ATOM 4276 C CA . HIS B 1 237 ? 4.375 -3.172 3.555 1 97.44 237 HIS B CA 1
ATOM 4277 C C . HIS B 1 237 ? 5.75 -2.684 3.107 1 97.44 237 HIS B C 1
ATOM 4279 O O . HIS B 1 237 ? 6.758 -3.357 3.334 1 97.44 237 HIS B O 1
ATOM 4285 N N . LYS B 1 238 ? 5.703 -1.499 2.479 1 95.44 238 LYS B N 1
ATOM 4286 C CA . LYS B 1 238 ? 6.984 -0.863 2.188 1 95.44 238 LYS B CA 1
ATOM 4287 C C . LYS B 1 238 ? 7.699 -0.451 3.473 1 95.44 238 LYS B C 1
ATOM 4289 O O . LYS B 1 238 ? 7.062 0.022 4.418 1 95.44 238 LYS B O 1
ATOM 4294 N N . THR B 1 239 ? 8.969 -0.653 3.459 1 94.75 239 THR B N 1
ATOM 4295 C CA . THR B 1 239 ? 9.758 -0.312 4.637 1 94.75 239 THR B CA 1
ATOM 4296 C C . THR B 1 239 ? 10.625 0.915 4.371 1 94.75 239 THR B C 1
ATOM 4298 O O . THR B 1 239 ? 10.812 1.308 3.219 1 94.75 239 THR B O 1
ATOM 4301 N N . ILE B 1 240 ? 11.031 1.468 5.504 1 89.5 240 ILE B N 1
ATOM 4302 C CA . ILE B 1 240 ? 11.883 2.648 5.43 1 89.5 240 ILE B CA 1
ATOM 4303 C C . ILE B 1 240 ? 13.25 2.264 4.859 1 89.5 240 ILE B C 1
ATOM 4305 O O . ILE B 1 240 ? 13.742 1.162 5.109 1 89.5 240 ILE B O 1
ATOM 4309 N N . ASP B 1 241 ? 13.914 3.094 4.07 1 82.88 241 ASP B N 1
ATOM 4310 C CA . ASP B 1 241 ? 15.273 2.996 3.555 1 82.88 241 ASP B CA 1
ATOM 4311 C C . ASP B 1 241 ? 15.414 1.83 2.58 1 82.88 241 ASP B C 1
ATOM 4313 O O . ASP B 1 241 ? 16.484 1.218 2.482 1 82.88 241 ASP B O 1
ATOM 4317 N N . GLY B 1 242 ? 14.375 1.384 2.08 1 81.12 242 GLY B N 1
ATOM 4318 C CA . GLY B 1 242 ? 14.422 0.378 1.03 1 81.12 242 GLY B CA 1
ATOM 4319 C C . GLY B 1 242 ? 14.734 -1.012 1.549 1 81.12 242 GLY B C 1
ATOM 4320 O O . GLY B 1 242 ? 15.242 -1.855 0.808 1 81.12 242 GLY B O 1
ATOM 4321 N N . GLN B 1 243 ? 14.492 -1.234 2.766 1 86.75 243 GLN B N 1
ATOM 4322 C CA . GLN B 1 243 ? 14.672 -2.561 3.348 1 86.75 243 GLN B CA 1
ATOM 4323 C C . GLN B 1 243 ? 13.625 -3.537 2.82 1 86.75 243 GLN B C 1
ATOM 4325 O O . GLN B 1 243 ? 12.727 -3.148 2.068 1 86.75 243 GLN B O 1
ATOM 4330 N N . ALA B 1 244 ? 13.867 -4.855 3.139 1 92.56 244 ALA B N 1
ATOM 4331 C CA . ALA B 1 244 ? 12.906 -5.879 2.752 1 92.56 244 ALA B CA 1
ATOM 4332 C C . ALA B 1 244 ? 11.5 -5.516 3.219 1 92.56 244 ALA B C 1
ATOM 4334 O O . ALA B 1 244 ? 11.32 -4.977 4.312 1 92.56 244 ALA B O 1
ATOM 4335 N N . PRO B 1 245 ? 10.594 -5.766 2.336 1 96.38 245 PRO B N 1
ATOM 4336 C CA . PRO B 1 245 ? 9.211 -5.48 2.75 1 96.38 245 PRO B CA 1
ATOM 4337 C C . PRO B 1 245 ? 8.82 -6.215 4.031 1 96.38 245 PRO B C 1
ATOM 4339 O O . PRO B 1 245 ? 9.383 -7.266 4.344 1 96.38 245 PRO B O 1
ATOM 4342 N N . PHE B 1 246 ? 7.934 -5.578 4.777 1 97.06 246 PHE B N 1
ATOM 4343 C CA . PHE B 1 246 ? 7.359 -6.191 5.965 1 97.06 246 PHE B CA 1
ATOM 4344 C C . PHE B 1 246 ? 6.023 -6.852 5.645 1 97.06 246 PHE B C 1
ATOM 4346 O O . PHE B 1 246 ? 5.109 -6.199 5.133 1 97.06 246 PHE B O 1
ATOM 4353 N N . PHE B 1 247 ? 5.902 -8.172 5.98 1 97.62 247 PHE B N 1
ATOM 4354 C CA . PHE B 1 247 ? 4.707 -8.914 5.586 1 97.62 247 PHE B CA 1
ATOM 4355 C C . PHE B 1 247 ? 3.777 -9.109 6.777 1 97.62 247 PHE B C 1
ATOM 4357 O O . PHE B 1 247 ? 4.23 -9.422 7.883 1 97.62 247 PHE B O 1
ATOM 4364 N N . THR B 1 248 ? 2.518 -8.875 6.598 1 97.81 248 THR B N 1
ATOM 4365 C CA . THR B 1 248 ? 1.484 -9.18 7.582 1 97.81 248 THR B CA 1
ATOM 4366 C C . THR B 1 248 ? 0.34 -9.961 6.941 1 97.81 248 THR B C 1
ATOM 4368 O O . THR B 1 248 ? 0.121 -9.875 5.734 1 97.81 248 THR B O 1
ATOM 4371 N N . LEU B 1 249 ? -0.339 -10.773 7.777 1 97.69 249 LEU B N 1
ATOM 4372 C CA . LEU B 1 249 ? -1.593 -11.352 7.305 1 97.69 249 LEU B CA 1
ATOM 4373 C C . LEU B 1 249 ? -2.623 -10.266 7.031 1 97.69 249 LEU B C 1
ATOM 4375 O O . LEU B 1 249 ? -2.416 -9.102 7.391 1 97.69 249 LEU B O 1
ATOM 4379 N N . LEU B 1 250 ? -3.656 -10.625 6.305 1 97.62 250 LEU B N 1
ATOM 4380 C CA . LEU B 1 250 ? -4.711 -9.648 6.051 1 97.62 250 LEU B CA 1
ATOM 4381 C C . LEU B 1 250 ? -5.387 -9.227 7.352 1 97.62 250 LEU B C 1
ATOM 4383 O O . LEU B 1 250 ? -5.801 -10.07 8.148 1 97.62 250 LEU B O 1
ATOM 4387 N N . PRO B 1 251 ? -5.469 -7.883 7.598 1 96.12 251 PRO B N 1
ATOM 4388 C CA . PRO B 1 251 ? -6.141 -7.434 8.82 1 96.12 251 PRO B CA 1
ATOM 4389 C C . PRO B 1 251 ? -7.652 -7.637 8.766 1 96.12 251 PRO B C 1
ATOM 4391 O O . PRO B 1 251 ? -8.312 -7.652 9.812 1 96.12 251 PRO B O 1
ATOM 4394 N N . ALA B 1 252 ? -8.195 -7.703 7.551 1 95.31 252 ALA B N 1
ATOM 4395 C CA . ALA B 1 252 ? -9.617 -7.949 7.324 1 95.31 252 ALA B CA 1
ATOM 4396 C C . ALA B 1 252 ? -9.852 -8.602 5.965 1 95.31 252 ALA B C 1
ATOM 4398 O O . ALA B 1 252 ? -9.031 -8.453 5.051 1 95.31 252 ALA B O 1
ATOM 4399 N N . ALA B 1 253 ? -11.023 -9.273 5.812 1 92.38 253 ALA B N 1
ATOM 4400 C CA . ALA B 1 253 ? -11.344 -9.984 4.578 1 92.38 253 ALA B CA 1
ATOM 4401 C C . ALA B 1 253 ? -11.586 -9.016 3.428 1 92.38 253 ALA B C 1
ATOM 4403 O O . ALA B 1 253 ? -11.492 -9.391 2.258 1 92.38 253 ALA B O 1
ATOM 4404 N N . THR B 1 254 ? -11.844 -7.789 3.816 1 93.56 254 THR B N 1
ATOM 4405 C CA . THR B 1 254 ? -12.195 -6.801 2.803 1 93.56 254 THR B CA 1
ATOM 4406 C C . THR B 1 254 ? -10.945 -6.113 2.262 1 93.56 254 THR B C 1
ATOM 4408 O O . THR B 1 254 ? -11.023 -5.352 1.296 1 93.56 254 THR B O 1
ATOM 4411 N N . VAL B 1 255 ? -9.836 -6.363 2.795 1 96.75 255 VAL B N 1
ATOM 4412 C CA . VAL B 1 255 ? -8.594 -5.707 2.393 1 96.75 255 VAL B CA 1
ATOM 4413 C C . VAL B 1 255 ? -8.016 -6.406 1.165 1 96.75 255 VAL B C 1
ATOM 4415 O O . VAL B 1 255 ? -7.984 -7.637 1.1 1 96.75 255 VAL B O 1
ATOM 4418 N N . CYS B 1 256 ? -7.543 -5.633 0.222 1 96.12 256 CYS B N 1
ATOM 4419 C CA . CYS B 1 256 ? -6.875 -6.18 -0.953 1 96.12 256 CYS B CA 1
ATOM 4420 C C . CYS B 1 256 ? -5.5 -6.723 -0.594 1 96.12 256 CYS B C 1
ATOM 4422 O O . CYS B 1 256 ? -4.672 -6.004 -0.026 1 96.12 256 CYS B O 1
ATOM 4424 N N . ALA B 1 257 ? -5.34 -7.918 -0.958 1 97.5 257 ALA B N 1
ATOM 4425 C CA . ALA B 1 257 ? -4.016 -8.5 -0.744 1 97.5 257 ALA B CA 1
ATOM 4426 C C . ALA B 1 257 ? -2.996 -7.918 -1.72 1 97.5 257 ALA B C 1
ATOM 4428 O O . ALA B 1 257 ? -3.338 -7.578 -2.854 1 97.5 257 ALA B O 1
ATOM 4429 N N . THR B 1 258 ? -1.73 -7.777 -1.23 1 97.38 258 THR B N 1
ATOM 4430 C CA . THR B 1 258 ? -0.655 -7.305 -2.096 1 97.38 258 THR B CA 1
ATOM 4431 C C . THR B 1 258 ? 0.485 -8.32 -2.145 1 97.38 258 THR B C 1
ATOM 4433 O O . THR B 1 258 ? 1.489 -8.102 -2.824 1 97.38 258 THR B O 1
ATOM 4436 N N . ALA B 1 259 ? 0.32 -9.375 -1.436 1 98.44 259 ALA B N 1
ATOM 4437 C CA . ALA B 1 259 ? 1.347 -10.414 -1.385 1 98.44 259 ALA B CA 1
ATOM 4438 C C . ALA B 1 259 ? 0.729 -11.781 -1.116 1 98.44 259 ALA B C 1
ATOM 4440 O O . ALA B 1 259 ? -0.463 -11.883 -0.815 1 98.44 259 ALA B O 1
ATOM 4441 N N . LEU B 1 260 ? 1.501 -12.797 -1.301 1 98.5 260 LEU B N 1
ATOM 4442 C CA . LEU B 1 260 ? 1.14 -14.18 -1.025 1 98.5 260 LEU B CA 1
ATOM 4443 C C . LEU B 1 260 ? 2.197 -14.852 -0.158 1 98.5 260 LEU B C 1
ATOM 4445 O O . LEU B 1 260 ? 3.385 -14.836 -0.491 1 98.5 260 LEU B O 1
ATOM 4449 N N . GLN B 1 261 ? 1.811 -15.359 0.957 1 98.5 261 GLN B N 1
ATOM 4450 C CA . GLN B 1 261 ? 2.703 -16.109 1.829 1 98.5 261 GLN B CA 1
ATOM 4451 C C . GLN B 1 261 ? 2.314 -17.594 1.869 1 98.5 261 GLN B C 1
ATOM 4453 O O . GLN B 1 261 ? 1.146 -17.922 2.078 1 98.5 261 GLN B O 1
ATOM 4458 N N . VAL B 1 262 ? 3.248 -18.422 1.638 1 98.69 262 VAL B N 1
ATOM 4459 C CA . VAL B 1 262 ? 3.021 -19.859 1.618 1 98.69 262 VAL B CA 1
ATOM 4460 C C . VAL B 1 262 ? 3.812 -20.531 2.742 1 98.69 262 VAL B C 1
ATOM 4462 O O . VAL B 1 262 ? 5.043 -20.438 2.775 1 98.69 262 VAL B O 1
ATOM 4465 N N . TYR B 1 263 ? 3.111 -21.156 3.607 1 98.31 263 TYR B N 1
ATOM 4466 C CA . TYR B 1 263 ? 3.691 -21.859 4.738 1 98.31 263 TYR B CA 1
ATOM 4467 C C . TYR B 1 263 ? 3.723 -23.359 4.48 1 98.31 263 TYR B C 1
ATOM 4469 O O . TYR B 1 263 ? 2.689 -23.969 4.195 1 98.31 263 TYR B O 1
ATOM 4477 N N . THR B 1 264 ? 4.867 -23.922 4.613 1 98 264 THR B N 1
ATOM 4478 C CA . THR B 1 264 ? 4.977 -25.359 4.395 1 98 264 THR B CA 1
ATOM 4479 C C . THR B 1 264 ? 4.977 -26.109 5.723 1 98 264 THR B C 1
ATOM 4481 O O . THR B 1 264 ? 5.191 -25.5 6.781 1 98 264 THR B O 1
ATOM 4484 N N . ALA B 1 265 ? 4.719 -27.391 5.656 1 97 265 ALA B N 1
ATOM 4485 C CA . ALA B 1 265 ? 4.66 -28.234 6.84 1 97 265 ALA B CA 1
ATOM 4486 C C . ALA B 1 265 ? 6.031 -28.344 7.508 1 97 265 ALA B C 1
ATOM 4488 O O . ALA B 1 265 ? 6.121 -28.547 8.719 1 97 265 ALA B O 1
ATOM 4489 N N . ASP B 1 266 ? 7.109 -28.25 6.754 1 95.88 266 ASP B N 1
ATOM 4490 C CA . ASP B 1 266 ? 8.469 -28.344 7.285 1 95.88 266 ASP B CA 1
ATOM 4491 C C . ASP B 1 266 ? 8.984 -26.969 7.711 1 95.88 266 ASP B C 1
ATOM 4493 O O . ASP B 1 266 ? 10.188 -26.734 7.699 1 95.88 266 ASP B O 1
ATOM 4497 N N . LYS B 1 267 ? 8.141 -26 7.918 1 96.5 267 LYS B N 1
ATOM 4498 C CA . LYS B 1 267 ? 8.391 -24.734 8.586 1 96.5 267 LYS B CA 1
ATOM 4499 C C . LYS B 1 267 ? 9.102 -23.75 7.66 1 96.5 267 LYS B C 1
ATOM 4501 O O . LYS B 1 267 ? 9.797 -22.844 8.117 1 96.5 267 LYS B O 1
ATOM 4506 N N . LYS B 1 268 ? 8.938 -23.984 6.395 1 97.06 268 LYS B N 1
ATOM 4507 C CA . LYS B 1 268 ? 9.422 -23 5.441 1 97.06 268 LYS B CA 1
ATOM 4508 C C . LYS B 1 268 ? 8.344 -21.969 5.109 1 97.06 268 LYS B C 1
ATOM 4510 O O . LYS B 1 268 ? 7.152 -22.297 5.109 1 97.06 268 LYS B O 1
ATOM 4515 N N . LEU B 1 269 ? 8.805 -20.75 4.883 1 97.94 269 LEU B N 1
ATOM 4516 C CA . LEU B 1 269 ? 7.922 -19.656 4.512 1 97.94 269 LEU B CA 1
ATOM 4517 C C . LEU B 1 269 ? 8.359 -19.016 3.195 1 97.94 269 LEU B C 1
ATOM 4519 O O . LEU B 1 269 ? 9.445 -18.438 3.111 1 97.94 269 LEU B O 1
ATOM 4523 N N . HIS B 1 270 ? 7.555 -19.188 2.143 1 98.31 270 HIS B N 1
ATOM 4524 C CA . HIS B 1 270 ? 7.766 -18.531 0.858 1 98.31 270 HIS B CA 1
ATOM 4525 C C . HIS B 1 270 ? 6.934 -17.25 0.745 1 98.31 270 HIS B C 1
ATOM 4527 O O . HIS B 1 270 ? 5.746 -17.25 1.077 1 98.31 270 HIS B O 1
ATOM 4533 N N . GLN B 1 271 ? 7.551 -16.188 0.313 1 98.38 271 GLN B N 1
ATOM 4534 C CA . GLN B 1 271 ? 6.867 -14.906 0.188 1 98.38 271 GLN B CA 1
ATOM 4535 C C . GLN B 1 271 ? 6.969 -14.367 -1.235 1 98.38 271 GLN B C 1
ATOM 4537 O O . GLN B 1 271 ? 8.07 -14.211 -1.77 1 98.38 271 GLN B O 1
ATOM 4542 N N . PHE B 1 272 ? 5.832 -14.055 -1.846 1 98.06 272 PHE B N 1
ATOM 4543 C CA . PHE B 1 272 ? 5.746 -13.531 -3.203 1 98.06 272 PHE B CA 1
ATOM 4544 C C . PHE B 1 272 ? 5.016 -12.195 -3.223 1 98.06 272 PHE B C 1
ATOM 4546 O O . PHE B 1 272 ? 4.105 -11.969 -2.422 1 98.06 272 PHE B O 1
ATOM 4553 N N . LEU B 1 273 ? 5.371 -11.297 -4.113 1 97.81 273 LEU B N 1
ATOM 4554 C CA . LEU B 1 273 ? 4.719 -10 -4.234 1 97.81 273 LEU B CA 1
ATOM 4555 C C . LEU B 1 273 ? 4.902 -9.422 -5.633 1 97.81 273 LEU B C 1
ATOM 4557 O O . LEU B 1 273 ? 5.602 -10.016 -6.461 1 97.81 273 LEU B O 1
ATOM 4561 N N . ASN B 1 274 ? 4.176 -8.336 -5.961 1 95.56 274 ASN B N 1
ATOM 4562 C CA . ASN B 1 274 ? 4.293 -7.629 -7.23 1 95.56 274 ASN B CA 1
ATOM 4563 C C . ASN B 1 274 ? 3.812 -8.484 -8.398 1 95.56 274 ASN B C 1
ATOM 4565 O O . ASN B 1 274 ? 4.508 -8.609 -9.406 1 95.56 274 ASN B O 1
ATOM 4569 N N . PHE B 1 275 ? 2.664 -9.062 -8.25 1 94.88 275 PHE B N 1
ATOM 4570 C CA . PHE B 1 275 ? 2.109 -9.891 -9.305 1 94.88 275 PHE B CA 1
ATOM 4571 C C . PHE B 1 275 ? 1.684 -9.039 -10.5 1 94.88 275 PHE B C 1
ATOM 4573 O O . PHE B 1 275 ? 1.072 -7.98 -10.328 1 94.88 275 PHE B O 1
ATOM 4580 N N . GLU B 1 276 ? 2.082 -9.43 -11.562 1 85.5 276 GLU B N 1
ATOM 4581 C CA . GLU B 1 276 ? 1.723 -8.75 -12.805 1 85.5 276 GLU B CA 1
ATOM 4582 C C . GLU B 1 276 ? 1.312 -9.75 -13.883 1 85.5 276 GLU B C 1
ATOM 4584 O O . GLU B 1 276 ? 1.721 -10.914 -13.844 1 85.5 276 GLU B O 1
ATOM 4589 N N . SER B 1 277 ? 0.38 -9.375 -14.57 1 69.38 277 SER B N 1
ATOM 4590 C CA . SER B 1 277 ? 0.087 -10.172 -15.758 1 69.38 277 SER B CA 1
ATOM 4591 C C . SER B 1 277 ? 0.208 -9.328 -17.031 1 69.38 277 SER B C 1
ATOM 4593 O O . SER B 1 277 ? 0.024 -8.109 -16.984 1 69.38 277 SER B O 1
ATOM 4595 N N . LEU B 1 278 ? 0.846 -9.875 -17.953 1 59.78 278 LEU B N 1
ATOM 4596 C CA . LEU B 1 278 ? 0.952 -9.172 -19.234 1 59.78 278 LEU B CA 1
ATOM 4597 C C . LEU B 1 278 ? -0.412 -8.664 -19.688 1 59.78 278 LEU B C 1
ATOM 4599 O O . LEU B 1 278 ? -0.517 -7.578 -20.266 1 59.78 278 LEU B O 1
ATOM 4603 N N . MET B 1 279 ? -1.407 -9.539 -19.484 1 56.16 279 MET B N 1
ATOM 4604 C CA . MET B 1 279 ? -2.744 -9.164 -19.938 1 56.16 279 MET B CA 1
ATOM 4605 C C . MET B 1 279 ? -3.24 -7.922 -19.203 1 56.16 279 MET B C 1
ATOM 4607 O O . MET B 1 279 ? -3.902 -7.066 -19.797 1 56.16 279 MET B O 1
ATOM 4611 N N . SER B 1 280 ? -2.99 -7.879 -17.922 1 53.25 280 SER B N 1
ATOM 4612 C CA . SER B 1 280 ? -3.482 -6.75 -17.141 1 53.25 280 SER B CA 1
ATOM 4613 C C . SER B 1 280 ? -2.887 -5.434 -17.625 1 53.25 280 SER B C 1
ATOM 4615 O O . SER B 1 280 ? -3.545 -4.395 -17.578 1 53.25 280 SER B O 1
ATOM 4617 N N . ARG B 1 281 ? -1.7 -5.578 -18.047 1 51.09 281 ARG B N 1
ATOM 4618 C CA . ARG B 1 281 ? -1.058 -4.371 -18.547 1 51.09 281 ARG B CA 1
ATOM 4619 C C . ARG B 1 281 ? -1.667 -3.945 -19.891 1 51.09 281 ARG B C 1
ATOM 4621 O O . ARG B 1 281 ? -1.759 -2.752 -20.172 1 51.09 281 ARG B O 1
ATOM 4628 N N . ALA B 1 282 ? -1.819 -4.945 -20.688 1 46.47 282 ALA B N 1
ATOM 4629 C CA . ALA B 1 282 ? -2.244 -4.68 -22.062 1 46.47 282 ALA B CA 1
ATOM 4630 C C . ALA B 1 282 ? -3.725 -4.316 -22.109 1 46.47 282 ALA B C 1
ATOM 4632 O O . ALA B 1 282 ? -4.141 -3.508 -22.953 1 46.47 282 ALA B O 1
ATOM 4633 N N . SER B 1 283 ? -4.445 -5.105 -21.391 1 48.78 283 SER B N 1
ATOM 4634 C CA . SER B 1 283 ? -5.871 -5.004 -21.688 1 48.78 283 SER B CA 1
ATOM 4635 C C . SER B 1 283 ? -6.52 -3.877 -20.891 1 48.78 283 SER B C 1
ATOM 4637 O O . SER B 1 283 ? -7.645 -3.467 -21.188 1 48.78 283 SER B O 1
ATOM 4639 N N . GLY B 1 284 ? -5.777 -3.027 -20.281 1 45.06 284 GLY B N 1
ATOM 4640 C CA . GLY B 1 284 ? -6.449 -1.981 -19.531 1 45.06 284 GLY B CA 1
ATOM 4641 C C . GLY B 1 284 ? -7.73 -2.455 -18.859 1 45.06 284 GLY B C 1
ATOM 4642 O O . GLY B 1 284 ? -7.766 -3.541 -18.281 1 45.06 284 GLY B O 1
ATOM 4643 N N . ALA B 1 285 ? -8.836 -1.628 -18.922 1 46.06 285 ALA B N 1
ATOM 4644 C CA . ALA B 1 285 ? -10.203 -1.731 -18.438 1 46.06 285 ALA B CA 1
ATOM 4645 C C . ALA B 1 285 ? -10.938 -2.896 -19.094 1 46.06 285 ALA B C 1
ATOM 4647 O O . ALA B 1 285 ? -12.047 -3.246 -18.688 1 46.06 285 ALA B O 1
ATOM 4648 N N . LEU B 1 286 ? -10.391 -3.58 -19.953 1 45.22 286 LEU B N 1
ATOM 4649 C CA . LEU B 1 286 ? -11.164 -4.492 -20.797 1 45.22 286 LEU B CA 1
ATOM 4650 C C . LEU B 1 286 ? -11.039 -5.926 -20.297 1 45.22 286 LEU B C 1
ATOM 4652 O O . LEU B 1 286 ? -11.625 -6.84 -20.875 1 45.22 286 LEU B O 1
ATOM 4656 N N . SER B 1 287 ? -10.258 -6.156 -19.359 1 53.38 287 SER B N 1
ATOM 4657 C CA . SER B 1 287 ? -10.094 -7.559 -19 1 53.38 287 SER B CA 1
ATOM 4658 C C . SER B 1 287 ? -11.383 -8.141 -18.422 1 53.38 287 SER B C 1
ATOM 4660 O O . SER B 1 287 ? -12.102 -7.461 -17.688 1 53.38 287 SER B O 1
ATOM 4662 N N . GLU B 1 288 ? -11.898 -9.172 -19.094 1 55.5 288 GLU B N 1
ATOM 4663 C CA . GLU B 1 288 ? -13.07 -9.922 -18.656 1 55.5 288 GLU B CA 1
ATOM 4664 C C . GLU B 1 288 ? -12.914 -10.391 -17.203 1 55.5 288 GLU B C 1
ATOM 4666 O O . GLU B 1 288 ? -13.898 -10.609 -16.5 1 55.5 288 GLU B O 1
ATOM 4671 N N . LEU B 1 289 ? -11.57 -10.477 -16.844 1 58.53 289 LEU B N 1
ATOM 4672 C CA . LEU B 1 289 ? -11.375 -10.922 -15.469 1 58.53 289 LEU B CA 1
ATOM 4673 C C . LEU B 1 289 ? -11.18 -9.734 -14.531 1 58.53 289 LEU B C 1
ATOM 4675 O O . LEU B 1 289 ? -10.281 -8.914 -14.742 1 58.53 289 LEU B O 1
ATOM 4679 N N . LYS B 1 290 ? -12.062 -9.633 -13.648 1 65.44 290 LYS B N 1
ATOM 4680 C CA . LYS B 1 290 ? -12.055 -8.5 -12.727 1 65.44 290 LYS B CA 1
ATOM 4681 C C . LYS B 1 290 ? -11.062 -8.719 -11.594 1 65.44 290 LYS B C 1
ATOM 4683 O O . LYS B 1 290 ? -10.586 -7.758 -10.984 1 65.44 290 LYS B O 1
ATOM 4688 N N . ALA B 1 291 ? -10.562 -10.016 -11.609 1 85.38 291 ALA B N 1
ATOM 4689 C CA . ALA B 1 291 ? -9.711 -10.32 -10.469 1 85.38 291 ALA B CA 1
ATOM 4690 C C . ALA B 1 291 ? -8.258 -9.961 -10.758 1 85.38 291 ALA B C 1
ATOM 4692 O O . ALA B 1 291 ? -7.793 -10.102 -11.891 1 85.38 291 ALA B O 1
ATOM 4693 N N . SER B 1 292 ? -7.527 -9.508 -9.805 1 89.31 292 SER B N 1
ATOM 4694 C CA . SER B 1 292 ? -6.105 -9.203 -9.945 1 89.31 292 SER B CA 1
ATOM 4695 C C . SER B 1 292 ? -5.289 -10.461 -10.219 1 89.31 292 SER B C 1
ATOM 4697 O O . SER B 1 292 ? -5.73 -11.57 -9.922 1 89.31 292 SER B O 1
ATOM 4699 N N . PRO B 1 293 ? -4.07 -10.281 -10.828 1 92.25 293 PRO B N 1
ATOM 4700 C CA . PRO B 1 293 ? -3.209 -11.445 -11.023 1 92.25 293 PRO B CA 1
ATOM 4701 C C . PRO B 1 293 ? -2.945 -12.219 -9.734 1 92.25 293 PRO B C 1
ATOM 4703 O O . PRO B 1 293 ? -2.902 -13.453 -9.742 1 92.25 293 PRO B O 1
ATOM 4706 N N . LEU B 1 294 ? -2.805 -11.508 -8.664 1 96.38 294 LEU B N 1
ATOM 4707 C CA . LEU B 1 294 ? -2.604 -12.156 -7.375 1 96.38 294 LEU B CA 1
ATOM 4708 C C . LEU B 1 294 ? -3.826 -12.977 -6.984 1 96.38 294 LEU B C 1
ATOM 4710 O O . LEU B 1 294 ? -3.695 -14.117 -6.531 1 96.38 294 LEU B O 1
ATOM 4714 N N . ASP B 1 295 ? -4.949 -12.406 -7.168 1 94.25 295 ASP B N 1
ATOM 4715 C CA . ASP B 1 295 ? -6.188 -13.109 -6.848 1 94.25 295 ASP B CA 1
ATOM 4716 C C . ASP B 1 295 ? -6.336 -14.367 -7.699 1 94.25 295 ASP B C 1
ATOM 4718 O O . ASP B 1 295 ? -6.797 -15.398 -7.211 1 94.25 295 ASP B O 1
ATOM 4722 N N . GLN B 1 296 ? -6.016 -14.242 -8.922 1 93.69 296 GLN B N 1
ATOM 4723 C CA . GLN B 1 296 ? -6.086 -15.383 -9.82 1 93.69 296 GLN B CA 1
ATOM 4724 C C . GLN B 1 296 ? -5.125 -16.484 -9.383 1 93.69 296 GLN B C 1
ATOM 4726 O O . GLN B 1 296 ? -5.496 -17.656 -9.352 1 93.69 296 GLN B O 1
ATOM 4731 N N . ALA B 1 297 ? -3.891 -16.062 -9.094 1 96.25 297 ALA B N 1
ATOM 4732 C CA . ALA B 1 297 ? -2.896 -17.016 -8.625 1 96.25 297 ALA B CA 1
ATOM 4733 C C . ALA B 1 297 ? -3.379 -17.75 -7.375 1 96.25 297 ALA B C 1
ATOM 4735 O O . ALA B 1 297 ? -3.27 -18.969 -7.273 1 96.25 297 ALA B O 1
ATOM 4736 N N . TYR B 1 298 ? -3.887 -16.984 -6.492 1 97.88 298 TYR B N 1
ATOM 4737 C CA . TYR B 1 298 ? -4.414 -17.594 -5.273 1 97.88 298 TYR B CA 1
ATOM 4738 C C . TYR B 1 298 ? -5.551 -18.562 -5.594 1 97.88 298 TYR B C 1
ATOM 4740 O O . TYR B 1 298 ? -5.645 -19.641 -5.004 1 97.88 298 TYR B O 1
ATOM 4748 N N . ASN B 1 299 ? -6.441 -18.141 -6.414 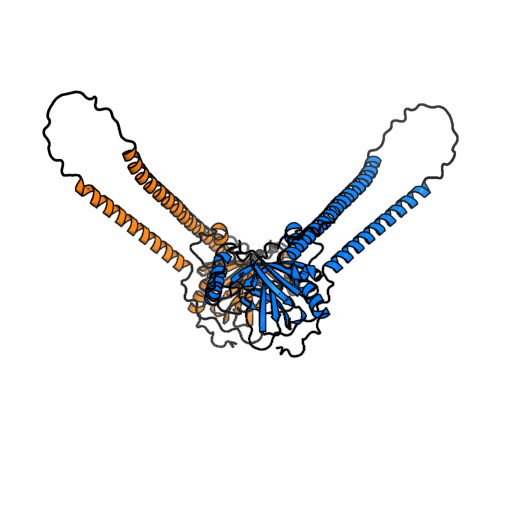1 96.81 299 ASN B N 1
ATOM 4749 C CA . ASN B 1 299 ? -7.559 -18.984 -6.832 1 96.81 299 ASN B CA 1
ATOM 4750 C C . ASN B 1 299 ? -7.074 -20.344 -7.352 1 96.81 299 ASN B C 1
ATOM 4752 O O . ASN B 1 299 ? -7.523 -21.391 -6.883 1 96.81 299 ASN B O 1
ATOM 4756 N N . TYR B 1 300 ? -6.109 -20.297 -8.289 1 97.06 300 TYR B N 1
ATOM 4757 C CA . TYR B 1 300 ? -5.547 -21.531 -8.828 1 97.06 300 TYR B CA 1
ATOM 4758 C C . TYR B 1 300 ? -4.918 -22.359 -7.727 1 97.06 300 TYR B C 1
ATOM 4760 O O . TYR B 1 300 ? -5.16 -23.578 -7.641 1 97.06 300 TYR B O 1
ATOM 4768 N N . LEU B 1 301 ? -4.176 -21.734 -6.918 1 98.19 301 LEU B N 1
ATOM 4769 C CA . LEU B 1 301 ? -3.432 -22.438 -5.875 1 98.19 301 LEU B CA 1
ATOM 4770 C C . LEU B 1 301 ? -4.383 -23.094 -4.879 1 98.19 301 LEU B C 1
ATOM 4772 O O . LEU B 1 301 ? -4.195 -24.266 -4.516 1 98.19 301 LEU B O 1
ATOM 4776 N N . ASP B 1 302 ? -5.305 -22.312 -4.488 1 98.31 302 ASP B N 1
ATOM 4777 C CA . ASP B 1 302 ? -6.23 -22.844 -3.484 1 98.31 302 ASP B CA 1
ATOM 4778 C C . ASP B 1 302 ? -6.992 -24.047 -4.016 1 98.31 302 ASP B C 1
ATOM 4780 O O . ASP B 1 302 ? -7.141 -25.047 -3.318 1 98.31 302 ASP B O 1
ATOM 4784 N N . HIS B 1 303 ? -7.492 -23.953 -5.223 1 97.69 303 HIS B N 1
ATOM 4785 C CA . HIS B 1 303 ? -8.219 -25.078 -5.828 1 97.69 303 HIS B CA 1
ATOM 4786 C C . HIS B 1 303 ? -7.328 -26.297 -5.969 1 97.69 303 HIS B C 1
ATOM 4788 O O . HIS B 1 303 ? -7.715 -27.406 -5.566 1 97.69 303 HIS B O 1
ATOM 4794 N N . ALA B 1 304 ? -6.176 -26.125 -6.559 1 97.75 304 ALA B N 1
ATOM 4795 C CA . ALA B 1 304 ? -5.258 -27.234 -6.773 1 97.75 304 ALA B CA 1
ATOM 4796 C C . ALA B 1 304 ? -4.82 -27.859 -5.445 1 97.75 304 ALA B C 1
ATOM 4798 O O . ALA B 1 304 ? -4.762 -29.078 -5.305 1 97.75 304 ALA B O 1
ATOM 4799 N N . TRP B 1 305 ? -4.539 -26.953 -4.504 1 98.12 305 TRP B N 1
ATOM 4800 C CA . TRP B 1 305 ? -4.094 -27.359 -3.176 1 98.12 305 TRP B CA 1
ATOM 4801 C C . TRP B 1 305 ? -5.152 -28.219 -2.488 1 98.12 305 TRP B C 1
ATOM 4803 O O . TRP B 1 305 ? -4.852 -29.312 -2 1 98.12 305 TRP B O 1
ATOM 4813 N N . ARG B 1 306 ? -6.348 -27.859 -2.525 1 97.75 306 ARG B N 1
ATOM 4814 C CA . ARG B 1 306 ? -7.426 -28.547 -1.814 1 97.75 306 ARG B CA 1
ATOM 4815 C C . ARG B 1 306 ? -7.863 -29.797 -2.559 1 97.75 306 ARG B C 1
ATOM 4817 O O . ARG B 1 306 ? -8.523 -30.672 -1.985 1 97.75 306 ARG B O 1
ATOM 4824 N N . GLU B 1 307 ? -7.562 -29.812 -3.781 1 95.88 307 GLU B N 1
ATOM 4825 C CA . GLU B 1 307 ? -7.797 -31.047 -4.527 1 95.88 307 GLU B CA 1
ATOM 4826 C C . GLU B 1 307 ? -6.805 -32.125 -4.129 1 95.88 307 GLU B C 1
ATOM 4828 O O . GLU B 1 307 ? -7.105 -33.344 -4.23 1 95.88 307 GLU B O 1
ATOM 4833 N N . MET B 1 308 ? -5.652 -31.719 -3.641 1 94.62 308 MET B N 1
ATOM 4834 C CA . MET B 1 308 ? -4.559 -32.656 -3.363 1 94.62 308 MET B CA 1
ATOM 4835 C C . MET B 1 308 ? -4.57 -33.094 -1.901 1 94.62 308 MET B C 1
ATOM 4837 O O . MET B 1 308 ? -4.141 -34.188 -1.575 1 94.62 308 MET B O 1
ATOM 4841 N N . VAL B 1 309 ? -4.977 -32.25 -1.067 1 94.12 309 VAL B N 1
ATOM 4842 C CA . VAL B 1 309 ? -4.879 -32.531 0.357 1 94.12 309 VAL B CA 1
ATOM 4843 C C . VAL B 1 309 ? -6.113 -32 1.084 1 94.12 309 VAL B C 1
ATOM 4845 O O . VAL B 1 309 ? -6.758 -31.078 0.619 1 94.12 309 VAL B O 1
ATOM 4848 N N . THR B 1 310 ? -6.371 -32.656 2.17 1 94.75 310 THR B N 1
ATOM 4849 C CA . THR B 1 310 ? -7.43 -32.156 3.035 1 94.75 310 THR B CA 1
ATOM 4850 C C . THR B 1 310 ? -6.938 -30.984 3.871 1 94.75 310 THR B C 1
ATOM 4852 O O . THR B 1 310 ? -5.961 -31.109 4.609 1 94.75 310 THR B O 1
ATOM 4855 N N . VAL B 1 311 ? -7.574 -29.922 3.787 1 94.06 311 VAL B N 1
ATOM 4856 C CA . VAL B 1 311 ? -7.195 -28.688 4.477 1 94.06 311 VAL B CA 1
ATOM 4857 C C . VAL B 1 311 ? -8.148 -28.438 5.645 1 94.06 311 VAL B C 1
ATOM 4859 O O . VAL B 1 311 ? -9.367 -28.406 5.465 1 94.06 311 VAL B O 1
ATOM 4862 N N . PRO B 1 312 ? -7.684 -28.375 6.922 1 94.62 312 PRO B N 1
ATOM 4863 C CA . PRO B 1 312 ? -6.277 -28.203 7.297 1 94.62 312 PRO B CA 1
ATOM 4864 C C . PRO B 1 312 ? -5.5 -29.516 7.309 1 94.62 312 PRO B C 1
ATOM 4866 O O . PRO B 1 312 ? -6.082 -30.578 7.531 1 94.62 312 PRO B O 1
ATOM 4869 N N . LEU B 1 313 ? -4.195 -29.391 7.039 1 95.12 313 LEU B N 1
ATOM 4870 C CA . LEU B 1 313 ? -3.322 -30.547 6.941 1 95.12 313 LEU B CA 1
ATOM 4871 C C . LEU B 1 313 ? -3.203 -31.25 8.289 1 95.12 313 LEU B C 1
ATOM 4873 O O . LEU B 1 313 ? -3.031 -30.609 9.32 1 95.12 313 LEU B O 1
ATOM 4877 N N . LYS B 1 314 ? -3.268 -32.531 8.219 1 92.38 314 LYS B N 1
ATOM 4878 C CA . LYS B 1 314 ? -3.125 -33.312 9.445 1 92.38 314 LYS B CA 1
ATOM 4879 C C . LYS B 1 314 ? -1.697 -33.219 9.977 1 92.38 314 LYS B C 1
ATOM 4881 O O . LYS B 1 314 ? -0.736 -33.312 9.211 1 92.38 314 LYS B O 1
ATOM 4886 N N . GLY B 1 315 ? -1.547 -33.125 11.281 1 92.81 315 GLY B N 1
ATOM 4887 C CA . GLY B 1 315 ? -0.232 -33.125 11.898 1 92.81 315 GLY B CA 1
ATOM 4888 C C . GLY B 1 315 ? 0.392 -31.75 12.008 1 92.81 315 GLY B C 1
ATOM 4889 O O . GLY B 1 315 ? 1.475 -31.594 12.578 1 92.81 315 GLY B O 1
ATOM 4890 N N . VAL B 1 316 ? -0.203 -30.766 11.398 1 94.75 316 VAL B N 1
ATOM 4891 C CA . VAL B 1 316 ? 0.315 -29.391 11.461 1 94.75 316 VAL B CA 1
ATOM 4892 C C . VAL B 1 316 ? -0.408 -28.625 12.562 1 94.75 316 VAL B C 1
ATOM 4894 O O . VAL B 1 316 ? -1.626 -28.734 12.711 1 94.75 316 VAL B O 1
ATOM 4897 N N . GLU B 1 317 ? 0.403 -27.906 13.383 1 95 317 GLU B N 1
ATOM 4898 C CA . GLU B 1 317 ? -0.167 -27.031 14.391 1 95 317 GLU B CA 1
ATOM 4899 C C . GLU B 1 317 ? -0.569 -25.688 13.797 1 95 317 GLU B C 1
ATOM 4901 O O . GLU B 1 317 ? 0.241 -25.031 13.141 1 95 317 GLU B O 1
ATOM 4906 N N . TYR B 1 318 ? -1.778 -25.344 13.984 1 96.38 318 TYR B N 1
ATOM 4907 C CA . TYR B 1 318 ? -2.285 -24.078 13.445 1 96.38 318 TYR B CA 1
ATOM 4908 C C . TYR B 1 318 ? -2.621 -23.109 14.57 1 96.38 318 TYR B C 1
ATOM 4910 O O . TYR B 1 318 ? -2.951 -23.516 15.68 1 96.38 318 TYR B O 1
ATOM 4918 N N . ALA B 1 319 ? -2.527 -21.844 14.234 1 92.62 319 ALA B N 1
ATOM 4919 C CA . ALA B 1 319 ? -2.9 -20.781 15.164 1 92.62 319 ALA B CA 1
ATOM 4920 C C . ALA B 1 319 ? -4.414 -20.562 15.172 1 92.62 319 ALA B C 1
ATOM 4922 O O . ALA B 1 319 ? -5.086 -20.797 14.164 1 92.62 319 ALA B O 1
#